Protein AF-A0A024V4C5-F1 (afdb_monomer)

pLDDT: mean 86.07, std 16.75, range [39.72, 98.62]

Sequence (384 aa):
MKEISESYFKLAKQYYPPKYSVNEGMLKFKQISEAYQILGDIDKRKMYNKFGYDGIKGVNFIHPTIYYMLASLEKFAFYTGSPQIVTLMKFLFEKKLTVNDLDTKSEHLSKIMGVYQKERETYISENLISRLQPYIDSIRNWDVQIKDQIYELMGSPFDIAIIDSIGWTLQYVSMSHMKNPKKAIKKLETRSKKNKETVAYENNKLMNILREYFGNNEQINSITYNMEYNTLSENNENGYRNILNLNHKKQKKLFEEIISYIVNISLSDIENTVKNSAESILTVEGLDEKKLSKRIESLRMLANVIRKYILRGKKGKKYKNKDAKSLSGNIANEINLINKELQNLKEHTQANIPEHIEENVQENMEENVEENVEENVEENVEEN

Mean predicted aligned error: 8.73 Å

Solvent-accessible surface area (backbone atoms only — not comparable to full-atom values): 20165 Å² total; per-residue (Å²): 109,69,68,61,52,53,51,42,54,56,52,46,56,73,28,52,74,51,77,54,64,62,65,60,21,42,49,51,36,39,53,52,39,53,50,41,68,31,67,70,30,73,66,50,31,51,33,30,76,75,47,43,69,76,49,46,34,87,44,49,41,55,39,44,68,61,44,52,49,48,51,34,62,34,66,50,30,73,68,46,28,65,36,68,66,50,56,54,49,51,34,37,55,48,67,76,40,54,51,62,56,65,72,65,46,42,71,65,58,50,50,51,54,52,52,52,50,50,55,40,26,51,54,29,30,56,44,48,50,64,68,34,43,41,52,66,72,66,43,82,73,52,58,53,65,56,48,53,56,51,57,70,57,46,87,44,61,47,37,62,30,52,50,43,41,51,20,52,36,39,34,36,57,24,40,42,74,42,100,74,18,68,70,28,44,53,49,53,52,54,49,52,52,50,35,53,54,45,37,57,53,36,48,54,55,43,52,53,50,38,54,55,39,38,54,47,70,68,31,39,25,65,49,23,41,34,73,76,49,88,54,65,64,83,71,88,73,71,101,66,59,42,60,77,81,43,56,57,72,55,35,21,51,52,40,29,51,50,47,46,29,57,49,55,39,35,51,39,49,34,36,51,38,43,38,54,16,59,49,48,75,71,65,49,86,92,65,51,72,70,61,44,53,44,52,38,50,30,38,35,50,53,14,44,48,38,47,57,71,68,43,62,78,63,55,24,74,62,50,36,58,49,39,30,52,51,50,14,48,50,49,31,50,54,53,51,51,52,54,50,55,54,49,52,52,50,52,50,54,63,56,50,49,58,55,54,48,52,49,52,52,47,52,54,52,52,51,56,50,51,54,58,50,52,53,59,52,55,61,64,61,78,75,112

Nearest PDB structures (foldseek):
  7d5p-assembly2_B  TM=1.714E-01  e=2.793E+00  Staphylococcus aureus subsp. aureus COL
  9b1o-assembly1_A  TM=1.392E-01  e=1.812E+00  Homo sapiens
  8c02-assembly1_A  TM=1.605E-01  e=7.239E+00  Homo sapiens
  7d5p-assembly1_A  TM=1.657E-01  e=8.607E+00  Staphylococcus aureus subsp. aureus COL

InterPro domains:
  IPR001623 DnaJ domain [PF00226] (2-49)
  IPR001623 DnaJ domain [PR00625] (8-23)
  IPR001623 DnaJ domain [PR00625] (24-44)
  IPR001623 DnaJ domain [PR00625] (44-63)
  IPR001623 DnaJ domain [PS50076] (1-52)
  IPR001623 DnaJ domain [cd06257] (2-41)
  IPR018253 DnaJ domain, conserved site [PS00636] (29-48)
  IPR026894 DNAJ-containing protein, X-domain [PF14308] (117-316)
  IPR036869 Chaperone J-domain superfamily [G3DSA:1.10.287.110] (1-60)
  IPR036869 Chaperone J-domain superfamily [SSF46565] (2-69)
  IPR052423 Erythrocyte Membrane Invagination Regulator [PTHR44094] (2-343)

Radius of gyration: 28.54 Å; Cα contacts (8 Å, |Δi|>4): 384; chains: 1; bounding box: 102×39×88 Å

Structure (mmCIF, N/CA/C/O backbone):
data_AF-A0A024V4C5-F1
#
_entry.id   AF-A0A024V4C5-F1
#
loop_
_atom_site.group_PDB
_atom_site.id
_atom_site.type_symbol
_atom_site.label_atom_id
_atom_site.label_alt_id
_atom_site.label_comp_id
_atom_site.label_asym_id
_atom_site.label_entity_id
_atom_site.label_seq_id
_atom_site.pdbx_PDB_ins_code
_atom_site.Cartn_x
_atom_site.Cartn_y
_atom_site.Cartn_z
_atom_site.occupancy
_atom_site.B_iso_or_equiv
_atom_site.auth_seq_id
_atom_site.auth_comp_id
_atom_site.auth_asym_id
_atom_site.auth_atom_id
_atom_site.pdbx_PDB_model_num
ATOM 1 N N . MET A 1 1 ? -14.531 -7.865 -8.267 1.00 83.25 1 MET A N 1
ATOM 2 C CA . MET A 1 1 ? -13.556 -7.219 -7.358 1.00 83.25 1 MET A CA 1
ATOM 3 C C . MET A 1 1 ? -13.220 -5.800 -7.797 1.00 83.25 1 MET A C 1
ATOM 5 O O . MET A 1 1 ? -13.399 -4.902 -6.988 1.00 83.25 1 MET A O 1
ATOM 9 N N . LYS A 1 2 ? -12.818 -5.573 -9.059 1.00 86.56 2 LYS A N 1
ATOM 10 C CA . LYS A 1 2 ? -12.498 -4.234 -9.591 1.00 86.56 2 LYS A CA 1
ATOM 11 C C . LYS A 1 2 ? -13.615 -3.192 -9.373 1.00 86.56 2 LYS A C 1
ATOM 13 O O . LYS A 1 2 ? -13.371 -2.200 -8.702 1.00 86.56 2 LYS A O 1
ATOM 18 N N . GLU A 1 3 ? -14.842 -3.478 -9.810 1.00 92.88 3 GLU A N 1
ATOM 19 C CA . GLU A 1 3 ? -15.996 -2.561 -9.675 1.00 92.88 3 GLU A CA 1
ATOM 20 C C . GLU A 1 3 ? -16.336 -2.192 -8.220 1.00 92.88 3 GLU A C 1
ATOM 22 O O . GLU A 1 3 ? -16.678 -1.048 -7.918 1.00 92.88 3 GLU A O 1
ATOM 27 N N . ILE A 1 4 ? -16.210 -3.157 -7.300 1.00 94.25 4 ILE A N 1
ATOM 28 C CA . ILE A 1 4 ? -16.444 -2.954 -5.861 1.00 94.25 4 ILE A CA 1
ATOM 29 C C . ILE A 1 4 ? -15.408 -1.971 -5.304 1.00 94.25 4 ILE A C 1
ATOM 31 O O . ILE A 1 4 ? -15.759 -1.028 -4.598 1.00 94.25 4 ILE A O 1
ATOM 35 N N . SER A 1 5 ? -14.134 -2.167 -5.658 1.00 93.31 5 SER A N 1
ATOM 36 C CA . SER A 1 5 ? -13.042 -1.288 -5.233 1.00 93.31 5 SER A CA 1
ATOM 37 C C . SER A 1 5 ? -13.196 0.125 -5.800 1.00 93.31 5 SER A C 1
ATOM 39 O O . SER A 1 5 ? -13.100 1.106 -5.064 1.00 93.31 5 SER A O 1
ATOM 41 N N . GLU A 1 6 ? -13.514 0.247 -7.089 1.00 92.56 6 GLU A N 1
ATOM 42 C CA . GLU A 1 6 ? -13.742 1.539 -7.747 1.00 92.56 6 GLU A CA 1
ATOM 43 C C . GLU A 1 6 ? -14.908 2.308 -7.117 1.00 92.56 6 GLU A C 1
ATOM 45 O O . GLU A 1 6 ? -14.769 3.494 -6.802 1.00 92.56 6 GLU A O 1
ATOM 50 N N . SER A 1 7 ? -16.027 1.624 -6.862 1.00 95.75 7 SER A N 1
ATOM 51 C CA . SER A 1 7 ? -17.196 2.209 -6.196 1.00 95.75 7 SER A CA 1
ATOM 52 C C . SER A 1 7 ? -16.861 2.678 -4.782 1.00 95.75 7 SER A C 1
ATOM 54 O O . SER A 1 7 ? -17.205 3.805 -4.417 1.00 95.75 7 SER A O 1
ATOM 56 N N . TYR A 1 8 ? -16.119 1.870 -4.016 1.00 96.50 8 TYR A N 1
ATOM 57 C CA . TYR A 1 8 ? -15.641 2.256 -2.691 1.00 96.50 8 TYR A CA 1
ATOM 58 C C . TYR A 1 8 ? -14.790 3.525 -2.743 1.00 96.50 8 TYR A C 1
ATOM 60 O O . TYR A 1 8 ? -15.100 4.486 -2.047 1.00 96.50 8 TYR A O 1
ATOM 68 N N . PHE A 1 9 ? -13.752 3.581 -3.583 1.00 95.06 9 PHE A N 1
ATOM 69 C CA . PHE A 1 9 ? -12.868 4.750 -3.633 1.00 95.06 9 PHE A CA 1
ATOM 70 C C . PHE A 1 9 ? -13.577 6.013 -4.126 1.00 95.06 9 PHE A C 1
ATOM 72 O O . PHE A 1 9 ? -13.271 7.109 -3.648 1.00 95.06 9 PHE A O 1
ATOM 79 N N . LYS A 1 10 ? -14.533 5.879 -5.052 1.00 93.75 10 LYS A N 1
ATOM 80 C CA . LYS A 1 10 ? -15.363 6.997 -5.515 1.00 93.75 10 LYS A CA 1
ATOM 81 C C . LYS A 1 10 ? -16.202 7.571 -4.372 1.00 93.75 10 LYS A C 1
ATOM 83 O O . LYS A 1 10 ? -16.181 8.782 -4.159 1.00 93.75 10 LYS A O 1
ATOM 88 N N . LEU A 1 11 ? -16.895 6.710 -3.627 1.00 94.38 11 LEU A N 1
ATOM 89 C CA . LEU A 1 11 ? -17.739 7.110 -2.501 1.00 94.38 11 LEU A CA 1
ATOM 90 C C . LEU A 1 11 ? -16.903 7.612 -1.315 1.00 94.38 11 LEU A C 1
ATOM 92 O O . LEU A 1 11 ? -17.170 8.686 -0.784 1.00 94.38 11 LEU A O 1
ATOM 96 N N . ALA A 1 12 ? -15.829 6.912 -0.950 1.00 93.19 12 ALA A N 1
ATOM 97 C CA . ALA A 1 12 ? -14.908 7.324 0.106 1.00 93.19 12 ALA A CA 1
ATOM 98 C C . ALA A 1 12 ? -14.356 8.733 -0.149 1.00 93.19 12 ALA A C 1
ATOM 100 O O . ALA A 1 12 ? -14.352 9.562 0.752 1.00 93.19 12 ALA A O 1
ATOM 101 N N . LYS A 1 13 ? -13.974 9.058 -1.391 1.00 89.94 13 LYS A N 1
ATOM 102 C CA . LYS A 1 13 ? -13.506 10.403 -1.763 1.00 89.94 13 LYS A CA 1
ATOM 103 C C . LYS A 1 13 ? -14.576 11.492 -1.604 1.00 89.94 13 LYS A C 1
ATOM 105 O O . LYS A 1 13 ? -14.223 12.648 -1.381 1.00 89.94 13 LYS A O 1
ATOM 110 N N . GLN A 1 14 ? -15.855 11.149 -1.740 1.00 89.06 14 GLN A N 1
ATOM 111 C CA . GLN A 1 14 ? -16.964 12.087 -1.556 1.00 89.06 14 GLN A CA 1
ATOM 112 C C . GLN A 1 14 ? -17.210 12.395 -0.075 1.00 89.06 14 GLN A C 1
ATOM 114 O O . GLN A 1 14 ? -17.501 13.540 0.268 1.00 89.06 14 GLN A O 1
ATOM 119 N N . TYR A 1 15 ? -17.070 11.392 0.793 1.00 88.19 15 TYR A N 1
ATOM 120 C CA . TYR A 1 15 ? -17.383 11.516 2.218 1.00 88.19 15 TYR A CA 1
ATOM 121 C C . TYR A 1 15 ? -16.154 11.719 3.118 1.00 88.19 15 TYR A C 1
ATOM 123 O O . TYR A 1 15 ? -16.325 12.013 4.296 1.00 88.19 15 TYR A O 1
ATOM 131 N N . TYR A 1 16 ? -14.928 11.624 2.585 1.00 86.50 16 TYR A N 1
ATOM 132 C CA . TYR A 1 16 ? -13.679 11.813 3.331 1.00 86.50 16 TYR A CA 1
ATOM 133 C C . TYR A 1 16 ? -12.910 13.104 2.947 1.00 86.50 16 TYR A C 1
ATOM 135 O O . TYR A 1 16 ? -12.637 13.336 1.765 1.00 86.50 16 TYR A O 1
ATOM 143 N N . PRO A 1 17 ? -12.438 13.912 3.923 1.00 80.50 17 PRO A N 1
ATOM 144 C CA . PRO A 1 17 ? -12.876 13.883 5.317 1.00 80.50 17 PRO A CA 1
ATOM 145 C C . PRO A 1 17 ? -14.365 14.254 5.402 1.00 80.50 17 PRO A C 1
ATOM 147 O O . PRO A 1 17 ? -14.853 14.944 4.501 1.00 80.50 17 PRO A O 1
ATOM 150 N N . PRO A 1 18 ? -15.085 13.838 6.452 1.00 68.25 18 PRO A N 1
ATOM 151 C CA . PRO A 1 18 ? -16.488 14.201 6.620 1.00 68.25 18 PRO A CA 1
ATOM 152 C C . PRO A 1 18 ? -16.623 15.730 6.694 1.00 68.25 18 PRO A C 1
ATOM 154 O O . PRO A 1 18 ? -16.108 16.369 7.607 1.00 68.25 18 PRO A O 1
ATOM 157 N N . LYS A 1 19 ? -17.246 16.324 5.665 1.00 63.72 19 LYS A N 1
ATOM 158 C CA . LYS A 1 19 ? -17.438 17.784 5.502 1.00 63.72 19 LYS A CA 1
ATOM 159 C C . LYS A 1 19 ? -18.894 18.241 5.624 1.00 63.72 19 LYS A C 1
ATOM 161 O O . LYS A 1 19 ? -19.134 19.438 5.743 1.00 63.72 19 LYS A O 1
ATOM 166 N N . TYR A 1 20 ? -19.841 17.310 5.522 1.00 61.25 20 TYR A N 1
ATOM 167 C CA . TYR A 1 20 ? -21.265 17.560 5.769 1.00 61.25 20 TYR A CA 1
ATOM 168 C C . TYR A 1 20 ? -21.504 17.692 7.279 1.00 61.25 20 TYR A C 1
ATOM 170 O O . TYR A 1 20 ? -20.525 17.718 8.029 1.00 61.25 20 TYR A O 1
ATOM 178 N N . SER A 1 21 ? -22.760 17.780 7.742 1.00 62.34 21 SER A N 1
ATOM 179 C CA . SER A 1 21 ? -23.033 17.638 9.180 1.00 62.34 21 SER A CA 1
ATOM 180 C C . SER A 1 21 ? -22.216 16.444 9.687 1.00 62.34 21 SER A C 1
ATOM 182 O O . SER A 1 21 ? -22.238 15.368 9.079 1.00 62.34 21 SER A O 1
ATOM 184 N N . VAL A 1 22 ? -21.357 16.697 10.682 1.00 65.06 22 VAL A N 1
ATOM 185 C CA . VAL A 1 22 ? -20.245 15.795 11.030 1.00 65.06 22 VAL A CA 1
ATOM 186 C C . VAL A 1 22 ? -20.763 14.368 11.233 1.00 65.06 22 VAL A C 1
ATOM 188 O O . VAL A 1 22 ? -20.145 13.422 10.754 1.00 65.06 22 VAL A O 1
ATOM 191 N N . ASN A 1 23 ? -21.971 14.246 11.787 1.00 70.44 23 ASN A N 1
ATOM 192 C CA . ASN A 1 23 ? -22.668 12.992 12.041 1.00 70.44 23 ASN A CA 1
ATOM 193 C C . ASN A 1 23 ? -23.109 12.267 10.753 1.00 70.44 23 ASN A C 1
ATOM 195 O O . ASN A 1 23 ? -22.841 11.079 10.606 1.00 70.44 23 ASN A O 1
ATOM 199 N N . GLU A 1 24 ? -23.731 12.947 9.780 1.00 77.25 24 GLU A N 1
ATOM 200 C CA . GLU A 1 24 ? -24.227 12.291 8.557 1.00 77.25 24 GLU A CA 1
ATOM 201 C C . GLU A 1 24 ? -23.077 11.869 7.632 1.00 77.25 24 GLU A C 1
ATOM 203 O O . GLU A 1 24 ? -23.062 10.758 7.097 1.00 77.25 24 GLU A O 1
ATOM 208 N N . GLY A 1 25 ? -22.083 12.747 7.456 1.00 80.75 25 GLY A N 1
ATOM 209 C CA . GLY A 1 25 ? -20.911 12.449 6.633 1.00 80.75 25 GLY A CA 1
ATOM 210 C C . GLY A 1 25 ? -20.091 11.289 7.199 1.00 80.75 25 GLY A C 1
ATOM 211 O O . GLY A 1 25 ? -19.685 10.400 6.448 1.00 80.75 25 GLY A O 1
ATOM 212 N N . MET A 1 26 ? -19.884 11.278 8.519 1.00 82.38 26 MET A N 1
ATOM 213 C CA . MET A 1 26 ? -19.168 10.211 9.219 1.00 82.38 26 MET A CA 1
ATOM 214 C C . MET A 1 26 ? -19.940 8.889 9.173 1.00 82.38 26 MET A C 1
ATOM 216 O O . MET A 1 26 ? -19.339 7.861 8.865 1.00 82.38 26 MET A O 1
ATOM 220 N N . LEU A 1 27 ? -21.261 8.912 9.384 1.00 84.25 27 LEU A N 1
ATOM 221 C CA . LEU A 1 27 ? -22.104 7.718 9.296 1.00 84.25 27 LEU A CA 1
ATOM 222 C C . LEU A 1 27 ? -22.070 7.104 7.893 1.00 84.25 27 LEU A C 1
ATOM 224 O O . LEU A 1 27 ? -21.833 5.905 7.750 1.00 84.25 27 LEU A O 1
ATOM 228 N N . LYS A 1 28 ? -22.225 7.922 6.844 1.00 88.25 28 LYS A N 1
ATOM 229 C CA . LYS A 1 28 ? -22.130 7.444 5.457 1.00 88.25 28 LYS A CA 1
ATOM 230 C C . LYS A 1 28 ? -20.749 6.863 5.164 1.00 88.25 28 LYS A C 1
ATOM 232 O O . LYS A 1 28 ? -20.650 5.785 4.582 1.00 88.25 28 LYS A O 1
ATOM 237 N N . PHE A 1 29 ? -19.677 7.532 5.593 1.00 91.19 29 PHE A N 1
ATOM 238 C CA . PHE A 1 29 ? -18.318 7.022 5.410 1.00 91.19 29 PHE A CA 1
ATOM 239 C C . PHE A 1 29 ? -18.087 5.691 6.143 1.00 91.19 29 PHE A C 1
ATOM 241 O O . PHE A 1 29 ? -17.481 4.782 5.571 1.00 91.19 29 PHE A O 1
ATOM 248 N N . LYS A 1 30 ? -18.620 5.547 7.363 1.00 89.50 30 LYS A N 1
ATOM 249 C CA . LYS A 1 30 ? -18.613 4.295 8.130 1.00 89.50 30 LYS A CA 1
ATOM 250 C C . LYS A 1 30 ? -19.312 3.175 7.362 1.00 89.50 30 LYS A C 1
ATOM 252 O O . LYS A 1 30 ? -18.665 2.174 7.077 1.00 89.50 30 LYS A O 1
ATOM 257 N N . GLN A 1 31 ? -20.551 3.388 6.919 1.00 91.00 31 GLN A N 1
ATOM 258 C CA . GLN A 1 31 ? -21.331 2.400 6.159 1.00 91.00 31 GLN A CA 1
ATOM 259 C C . GLN A 1 31 ? -20.640 1.977 4.854 1.00 91.00 31 GLN A C 1
ATOM 261 O O . GLN A 1 31 ? -20.566 0.793 4.531 1.00 91.00 31 GLN A O 1
ATOM 266 N N . ILE A 1 32 ? -20.082 2.938 4.107 1.00 95.38 32 ILE A N 1
ATOM 267 C CA . ILE A 1 32 ? -19.313 2.664 2.882 1.00 95.38 32 ILE A CA 1
ATOM 268 C C . ILE A 1 32 ? -18.074 1.813 3.198 1.00 95.38 32 ILE A C 1
ATOM 270 O O . ILE A 1 32 ? -17.738 0.897 2.443 1.00 95.38 32 ILE A O 1
ATOM 274 N N . SER A 1 33 ? -17.388 2.112 4.304 1.00 95.19 33 SER A N 1
ATOM 275 C CA . SER A 1 33 ? -16.207 1.369 4.743 1.00 95.19 33 SER A CA 1
ATOM 276 C C . SER A 1 33 ? -16.549 -0.047 5.194 1.00 95.19 33 SER A C 1
ATOM 278 O O . SER A 1 33 ? -15.903 -0.986 4.740 1.00 95.19 33 SER A O 1
ATOM 280 N N . GLU A 1 34 ?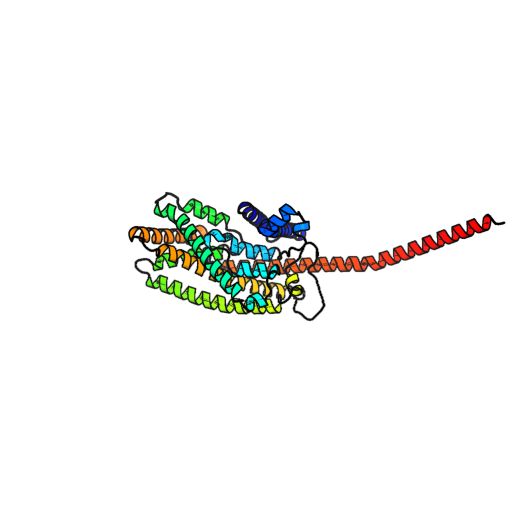 -17.586 -0.226 6.013 1.00 93.69 34 GLU A N 1
ATOM 281 C CA . GLU A 1 34 ? -18.084 -1.538 6.445 1.00 93.69 34 GLU A CA 1
ATOM 282 C C . GLU A 1 34 ? -18.469 -2.401 5.238 1.00 93.69 34 GLU A C 1
ATOM 284 O O . GLU A 1 34 ? -17.990 -3.528 5.097 1.00 93.69 34 GLU A O 1
ATOM 289 N N . ALA A 1 35 ? -19.242 -1.842 4.300 1.00 96.12 35 ALA A N 1
ATOM 290 C CA . ALA A 1 35 ? -19.617 -2.536 3.073 1.00 96.12 35 ALA A CA 1
ATOM 291 C C . ALA A 1 35 ? -18.382 -2.995 2.287 1.00 96.12 35 ALA A C 1
ATOM 293 O O . ALA A 1 35 ? -18.326 -4.138 1.839 1.00 96.12 35 ALA A O 1
ATOM 294 N N . TYR A 1 36 ? -17.355 -2.151 2.152 1.00 97.56 36 TYR A N 1
ATOM 295 C CA . TYR A 1 36 ? -16.131 -2.541 1.454 1.00 97.56 36 TYR A CA 1
ATOM 296 C C . TYR A 1 36 ? -15.271 -3.541 2.241 1.00 97.56 36 TYR A C 1
ATOM 298 O O . TYR A 1 36 ? -14.629 -4.392 1.632 1.00 97.56 36 TYR A O 1
ATOM 306 N N . GLN A 1 37 ? -15.278 -3.501 3.574 1.00 96.75 37 GLN A N 1
ATOM 307 C CA . GLN A 1 37 ? -14.593 -4.489 4.416 1.00 96.75 37 GLN A CA 1
ATOM 308 C C . GLN A 1 37 ? -15.197 -5.892 4.302 1.00 96.75 37 GLN A C 1
ATOM 310 O O . GLN A 1 37 ? -14.473 -6.866 4.501 1.00 96.75 37 GLN A O 1
ATOM 315 N N . ILE A 1 38 ? -16.483 -6.000 3.951 1.00 96.75 38 ILE A N 1
ATOM 316 C CA . ILE A 1 38 ? -17.151 -7.274 3.652 1.00 96.75 38 ILE A CA 1
ATOM 317 C C . ILE A 1 38 ? -17.027 -7.633 2.171 1.00 96.75 38 ILE A C 1
ATOM 319 O O . ILE A 1 38 ? -16.509 -8.690 1.829 1.00 96.75 38 ILE A O 1
ATOM 323 N N . LEU A 1 39 ? -17.489 -6.759 1.274 1.00 96.75 39 LEU A N 1
ATOM 324 C CA . LEU A 1 39 ? -17.583 -7.036 -0.164 1.00 96.75 39 LEU A CA 1
ATOM 325 C C . LEU A 1 39 ? -16.215 -7.055 -0.863 1.00 96.75 39 LEU A C 1
ATOM 327 O O . LEU A 1 39 ? -16.074 -7.649 -1.934 1.00 96.75 39 LEU A O 1
ATOM 331 N N . GLY A 1 40 ? -15.226 -6.375 -0.283 1.00 94.25 40 GLY A N 1
ATOM 332 C CA . GLY A 1 40 ? -13.846 -6.317 -0.758 1.00 94.25 40 GLY A CA 1
ATOM 333 C C . GLY A 1 40 ? -12.994 -7.524 -0.354 1.00 94.25 40 GLY A C 1
ATOM 334 O O . GLY A 1 40 ? -11.903 -7.692 -0.893 1.00 94.25 40 GLY A O 1
ATOM 335 N N . ASP A 1 41 ? -13.483 -8.374 0.550 1.00 94.88 41 ASP A N 1
ATOM 336 C CA . ASP A 1 41 ? -12.828 -9.611 0.973 1.00 94.88 41 ASP A CA 1
ATOM 337 C C . ASP A 1 41 ? -13.604 -10.807 0.402 1.00 94.88 41 ASP A C 1
ATOM 339 O O . ASP A 1 41 ? -14.827 -10.894 0.518 1.00 94.88 41 ASP A O 1
ATOM 343 N N . ILE A 1 42 ? -12.904 -11.715 -0.282 1.00 94.19 42 ILE A N 1
ATOM 344 C CA . ILE A 1 42 ? -13.547 -12.814 -1.016 1.00 94.19 42 ILE A CA 1
ATOM 345 C C . ILE A 1 42 ? -14.299 -13.747 -0.061 1.00 94.19 42 ILE A C 1
ATOM 347 O O . ILE A 1 42 ? -15.419 -14.160 -0.381 1.00 94.19 42 ILE A O 1
ATOM 351 N N . ASP A 1 43 ? -13.717 -14.040 1.100 1.00 94.00 43 ASP A N 1
ATOM 352 C CA . ASP A 1 43 ? -14.273 -14.979 2.066 1.00 94.00 43 ASP A CA 1
ATOM 353 C C . ASP A 1 43 ? -15.432 -14.343 2.831 1.00 94.00 43 ASP A C 1
ATOM 355 O O . ASP A 1 43 ? -16.514 -14.932 2.908 1.00 94.00 43 ASP A O 1
ATOM 359 N N . LYS A 1 44 ? -15.271 -13.101 3.305 1.00 95.56 44 LYS A N 1
ATOM 360 C CA . LYS A 1 44 ? -16.357 -12.376 3.988 1.00 95.56 44 LYS A CA 1
ATOM 361 C C . LYS A 1 44 ? -17.542 -12.137 3.055 1.00 95.56 44 LYS A C 1
ATOM 363 O O . LYS A 1 44 ? -18.684 -12.359 3.452 1.00 95.56 44 LYS A O 1
ATOM 368 N N . ARG A 1 45 ? -17.297 -11.769 1.792 1.00 96.69 45 ARG A N 1
ATOM 369 C CA . ARG A 1 45 ? -18.356 -11.629 0.781 1.00 96.69 45 ARG A CA 1
ATOM 370 C C . ARG A 1 45 ? -19.077 -12.948 0.537 1.00 96.69 45 ARG A C 1
ATOM 372 O O . ARG A 1 45 ? -20.293 -12.953 0.383 1.00 96.69 45 ARG A O 1
ATOM 379 N N . LYS A 1 46 ? -18.350 -14.067 0.484 1.00 96.62 46 LYS A N 1
ATOM 380 C CA . LYS A 1 46 ? -18.960 -15.393 0.318 1.00 96.62 46 LYS A CA 1
ATOM 381 C C . LYS A 1 46 ? -19.864 -15.736 1.503 1.00 96.62 46 LYS A C 1
ATOM 383 O O . LYS A 1 46 ? -20.964 -16.236 1.277 1.00 96.62 46 LYS A O 1
ATOM 388 N N . MET A 1 47 ? -19.431 -15.440 2.729 1.00 96.25 47 MET A N 1
ATOM 389 C CA . MET A 1 47 ? -20.252 -15.636 3.928 1.00 96.25 47 MET A CA 1
ATOM 390 C C . MET A 1 47 ? -21.496 -14.747 3.913 1.00 96.25 47 MET A C 1
ATOM 392 O O . MET A 1 47 ? -22.599 -15.257 4.096 1.00 96.25 47 MET A O 1
ATOM 396 N N . TYR A 1 48 ? -21.346 -13.460 3.591 1.00 96.31 48 TYR A N 1
ATOM 397 C CA . TYR A 1 48 ? -22.471 -12.533 3.458 1.00 96.31 48 TYR A CA 1
ATOM 398 C C . TYR A 1 48 ? -23.469 -12.970 2.378 1.00 96.31 48 TYR A C 1
ATOM 400 O O . TYR A 1 48 ? -24.667 -13.019 2.620 1.00 96.31 48 TYR A O 1
ATOM 408 N N . ASN A 1 49 ? -22.995 -13.367 1.195 1.00 96.94 49 ASN A N 1
ATOM 409 C CA . ASN A 1 49 ? -23.875 -13.818 0.116 1.00 96.94 49 ASN A CA 1
ATOM 410 C C . ASN A 1 49 ? -24.659 -15.088 0.480 1.00 96.94 49 ASN A C 1
ATOM 412 O O . ASN A 1 49 ? -25.745 -15.301 -0.050 1.00 96.94 49 ASN A O 1
ATOM 416 N N . LYS A 1 50 ? -24.096 -15.952 1.335 1.00 97.38 50 LYS A N 1
ATOM 417 C CA . LYS A 1 50 ? -24.724 -17.218 1.726 1.00 97.38 50 LYS A CA 1
ATOM 418 C C . LYS A 1 50 ? -25.681 -17.066 2.909 1.00 97.38 50 LYS A C 1
ATOM 420 O O . LYS A 1 50 ? -26.701 -17.744 2.937 1.00 97.38 50 LYS A O 1
ATOM 425 N N . PHE A 1 51 ? -25.339 -16.223 3.879 1.00 96.25 51 PHE A N 1
ATOM 426 C CA . PHE A 1 51 ? -26.017 -16.160 5.178 1.00 96.25 51 PHE A CA 1
ATOM 427 C C . PHE A 1 51 ? -26.510 -14.753 5.547 1.00 96.25 51 PHE A C 1
ATOM 429 O O . PHE A 1 51 ? -26.968 -14.531 6.664 1.00 96.25 51 PHE A O 1
ATOM 436 N N . GLY A 1 52 ? -26.397 -13.779 4.644 1.00 93.69 52 GLY A N 1
ATOM 437 C CA . GLY A 1 52 ? -26.751 -12.389 4.908 1.00 93.69 52 GLY A CA 1
ATOM 438 C C . GLY A 1 52 ? -25.965 -11.802 6.082 1.00 93.69 52 GLY A C 1
ATOM 439 O O . GLY A 1 52 ? -24.774 -12.070 6.261 1.00 93.69 52 GLY A O 1
ATOM 440 N N . TYR A 1 53 ? -26.654 -11.002 6.897 1.00 89.25 53 TYR A N 1
ATOM 441 C CA . TYR A 1 53 ? -26.085 -10.372 8.089 1.00 89.25 53 TYR A CA 1
ATOM 442 C C . TYR A 1 53 ? -25.583 -11.385 9.121 1.00 89.25 53 TYR A C 1
ATOM 444 O O . TYR A 1 53 ? -24.532 -11.159 9.717 1.00 89.25 53 TYR A O 1
ATOM 452 N N . ASP A 1 54 ? -26.266 -12.521 9.285 1.00 90.06 54 ASP A N 1
ATOM 453 C CA . ASP A 1 54 ? -25.866 -13.560 10.241 1.00 90.06 54 ASP A CA 1
ATOM 454 C C . ASP A 1 54 ? -24.475 -14.125 9.926 1.00 90.06 54 ASP A C 1
ATOM 456 O O . ASP A 1 54 ? -23.706 -14.428 10.835 1.00 90.06 54 ASP A O 1
ATOM 460 N N . GLY A 1 55 ? -24.099 -14.176 8.643 1.00 90.75 55 GLY A N 1
ATOM 461 C CA . GLY A 1 55 ? -22.776 -14.627 8.203 1.00 90.75 55 GLY A CA 1
ATOM 462 C C . GLY A 1 55 ? -21.619 -13.688 8.543 1.00 90.75 55 GLY A C 1
ATOM 463 O O . GLY A 1 55 ? -20.465 -14.074 8.358 1.00 90.75 55 GLY A O 1
ATOM 464 N N . ILE A 1 56 ? -21.899 -12.459 8.990 1.00 90.75 56 ILE A N 1
ATOM 465 C CA . ILE A 1 56 ? -20.881 -11.426 9.238 1.00 90.75 56 ILE A CA 1
ATOM 466 C C . ILE A 1 56 ? -20.984 -10.760 10.615 1.00 90.75 56 ILE A C 1
ATOM 468 O O . ILE A 1 56 ? -20.235 -9.824 10.888 1.00 90.75 56 ILE A O 1
ATOM 472 N N . LYS A 1 57 ? -21.863 -11.242 11.500 1.00 86.62 57 LYS A N 1
ATOM 473 C CA . LYS A 1 57 ? -22.058 -10.690 12.852 1.00 86.62 57 LYS A CA 1
ATOM 474 C C . LYS A 1 57 ? -20.763 -10.605 13.675 1.00 86.62 57 LYS A C 1
ATOM 476 O O . LYS A 1 57 ? -20.464 -9.561 14.253 1.00 86.62 57 LYS A O 1
ATOM 481 N N . GLY A 1 58 ? -19.950 -11.661 13.628 1.00 85.88 58 GLY A N 1
ATOM 482 C CA . GLY A 1 58 ? -18.665 -11.748 14.330 1.00 85.88 58 GLY A CA 1
ATOM 483 C C . GLY A 1 58 ? -17.474 -11.093 13.615 1.00 85.88 58 GLY A C 1
ATOM 484 O O . GLY A 1 58 ? -16.340 -11.242 14.068 1.00 85.88 58 GLY A O 1
ATOM 485 N N . VAL A 1 59 ? -17.675 -10.404 12.485 1.00 89.38 59 VAL A N 1
ATOM 486 C CA . VAL A 1 59 ? -16.567 -9.753 11.769 1.00 89.38 59 VAL A CA 1
ATOM 487 C C . VAL A 1 59 ? -16.103 -8.516 12.536 1.00 89.38 59 VAL A C 1
ATOM 489 O O . VAL A 1 59 ? -16.885 -7.605 12.792 1.00 89.38 59 VAL A O 1
ATOM 492 N N . ASN A 1 60 ? -14.804 -8.455 12.839 1.00 91.06 60 ASN A N 1
ATOM 493 C CA . ASN A 1 60 ? -14.166 -7.242 13.344 1.00 91.06 60 ASN A CA 1
ATOM 494 C C . ASN A 1 60 ? -13.940 -6.260 12.184 1.00 91.06 60 ASN A C 1
ATOM 496 O O . ASN A 1 60 ? -13.158 -6.531 11.268 1.00 91.06 60 ASN A O 1
ATOM 500 N N . PHE A 1 61 ? -14.611 -5.118 12.238 1.00 92.12 61 PHE A N 1
ATOM 501 C CA . PHE A 1 61 ? -14.385 -3.976 11.368 1.00 92.12 61 PHE A CA 1
ATOM 502 C C . PHE A 1 61 ? -13.249 -3.121 11.908 1.00 92.12 61 PHE A C 1
ATOM 504 O O . PHE A 1 61 ? -13.214 -2.771 13.085 1.00 92.12 61 PHE A O 1
ATOM 511 N N . ILE A 1 62 ? -12.337 -2.739 11.024 1.00 94.69 62 ILE A N 1
ATOM 512 C CA . ILE A 1 62 ? -11.297 -1.750 11.285 1.00 94.69 62 ILE A CA 1
ATOM 513 C C . ILE A 1 62 ? -11.919 -0.356 11.156 1.00 94.69 62 ILE A C 1
ATOM 515 O O . ILE A 1 62 ? -12.719 -0.100 10.251 1.00 94.69 62 ILE A O 1
ATOM 519 N N . HIS A 1 63 ? -11.512 0.568 12.024 1.00 92.88 63 HIS A N 1
ATOM 520 C CA . HIS A 1 63 ? -11.923 1.969 11.998 1.00 92.88 63 HIS A CA 1
ATOM 521 C C . HIS A 1 63 ? -11.878 2.563 10.570 1.00 92.88 63 HIS A C 1
ATOM 523 O O . HIS A 1 63 ? -10.837 2.449 9.906 1.00 92.88 63 HIS A O 1
ATOM 529 N N . PRO A 1 64 ? -12.943 3.240 10.086 1.00 93.50 64 PRO A N 1
ATOM 530 C CA . PRO A 1 64 ? -13.098 3.601 8.674 1.00 93.50 64 PRO A CA 1
ATOM 531 C C . PRO A 1 64 ? -11.909 4.350 8.071 1.00 93.50 64 PRO A C 1
ATOM 533 O O . PRO A 1 64 ? -11.426 3.989 6.997 1.00 93.50 64 PRO A O 1
ATOM 536 N N . THR A 1 65 ? -11.377 5.348 8.782 1.00 95.12 65 THR A N 1
ATOM 537 C CA . THR A 1 65 ? -10.227 6.132 8.309 1.00 95.12 65 THR A CA 1
ATOM 538 C C . THR A 1 65 ? -8.924 5.322 8.278 1.00 95.12 65 THR A C 1
ATOM 540 O O . THR A 1 65 ? -8.107 5.508 7.373 1.00 95.12 65 THR A O 1
ATOM 543 N N . ILE A 1 66 ? -8.735 4.381 9.212 1.00 96.62 66 ILE A N 1
ATOM 544 C CA . ILE A 1 66 ? -7.565 3.485 9.225 1.00 96.62 66 ILE A CA 1
ATOM 545 C C . ILE A 1 66 ? -7.679 2.489 8.072 1.00 96.62 66 ILE A C 1
ATOM 547 O O . ILE A 1 66 ? -6.719 2.288 7.329 1.00 96.62 66 ILE A O 1
ATOM 551 N N . TYR A 1 67 ? -8.862 1.912 7.861 1.00 97.25 67 TYR A N 1
ATOM 552 C CA . TYR A 1 67 ? -9.084 1.003 6.744 1.00 97.25 67 TYR A CA 1
ATOM 553 C C . TYR A 1 67 ? -8.916 1.704 5.391 1.00 97.25 67 TYR A C 1
ATOM 555 O O . TYR A 1 67 ? -8.249 1.180 4.501 1.00 97.25 67 TYR A O 1
ATOM 563 N N . TYR A 1 68 ? -9.438 2.925 5.242 1.00 97.25 68 TYR A N 1
ATOM 564 C CA . TYR A 1 68 ? -9.255 3.735 4.037 1.00 97.25 68 TYR A CA 1
ATOM 565 C C . TYR A 1 68 ? -7.784 4.027 3.750 1.00 97.25 68 TYR A C 1
ATOM 567 O O . TYR A 1 68 ? -7.348 3.911 2.603 1.00 97.25 68 TYR A O 1
ATOM 575 N N . MET A 1 69 ? -6.998 4.332 4.783 1.00 97.38 69 MET A N 1
ATOM 576 C CA . MET A 1 69 ? -5.551 4.473 4.668 1.00 97.38 69 MET A CA 1
ATOM 577 C C . MET A 1 69 ? -4.891 3.196 4.124 1.00 97.38 69 MET A C 1
ATOM 579 O O . MET A 1 69 ? -4.151 3.262 3.142 1.00 97.38 69 MET A O 1
ATOM 583 N N . LEU A 1 70 ? -5.161 2.045 4.750 1.00 98.00 70 LEU A N 1
ATOM 584 C CA . LEU A 1 70 ? -4.585 0.753 4.365 1.00 98.00 70 LEU A CA 1
ATOM 585 C C . LEU A 1 70 ? -4.988 0.370 2.934 1.00 98.00 70 LEU A C 1
ATOM 587 O O . LEU A 1 70 ? -4.130 0.050 2.117 1.00 98.00 70 LEU A O 1
ATOM 591 N N . ALA A 1 71 ? -6.271 0.502 2.590 1.00 97.00 71 ALA A N 1
ATOM 592 C CA . ALA A 1 71 ? -6.773 0.252 1.242 1.00 97.00 71 ALA A CA 1
ATOM 593 C C . ALA A 1 71 ? -6.125 1.181 0.198 1.00 97.00 71 ALA A C 1
ATOM 595 O O . ALA A 1 71 ? -5.836 0.759 -0.919 1.00 97.00 71 ALA A O 1
ATOM 596 N N . SER A 1 72 ? -5.849 2.441 0.550 1.00 96.62 72 SER A N 1
ATOM 597 C CA . SER A 1 72 ? -5.200 3.395 -0.362 1.00 96.62 72 SER A CA 1
ATOM 598 C C . SER A 1 72 ? -3.772 2.986 -0.731 1.00 96.62 72 SER A C 1
ATOM 600 O O . SER A 1 72 ? -3.347 3.218 -1.861 1.00 96.62 72 SER A O 1
ATOM 602 N N . LEU A 1 73 ? -3.050 2.333 0.187 1.00 96.94 73 LEU A N 1
ATOM 603 C CA . LEU A 1 73 ? -1.720 1.771 -0.075 1.00 96.94 73 LEU A CA 1
ATOM 604 C C . LEU A 1 73 ? -1.767 0.566 -1.033 1.00 96.94 73 LEU A C 1
ATOM 606 O O . LEU A 1 73 ? -0.803 0.328 -1.756 1.00 96.94 73 LEU A O 1
ATOM 610 N N . GLU A 1 74 ? -2.884 -0.163 -1.079 1.00 94.62 74 GLU A N 1
ATOM 611 C CA . GLU A 1 74 ? -3.108 -1.295 -1.992 1.00 94.62 74 GLU A CA 1
ATOM 612 C C . GLU A 1 74 ? -3.731 -0.883 -3.328 1.00 94.62 74 GLU A C 1
ATOM 614 O O . GLU A 1 74 ? -3.692 -1.649 -4.288 1.00 94.62 74 GLU A O 1
ATOM 619 N N . LYS A 1 75 ? -4.293 0.327 -3.433 1.00 94.62 75 LYS A N 1
ATOM 620 C CA . LYS A 1 75 ? -4.967 0.802 -4.653 1.00 94.62 75 LYS A CA 1
ATOM 621 C C . LYS A 1 75 ? -4.065 0.712 -5.893 1.00 94.62 75 LYS A C 1
ATOM 623 O O . LYS A 1 75 ? -4.544 0.510 -7.002 1.00 94.62 75 LYS A O 1
ATOM 628 N N . PHE A 1 76 ? -2.749 0.804 -5.702 1.00 94.25 76 PHE A N 1
ATOM 629 C CA . PHE A 1 76 ? -1.736 0.703 -6.755 1.00 94.25 76 PHE A CA 1
ATOM 630 C C . PHE A 1 76 ? -1.236 -0.729 -7.007 1.00 94.25 76 PHE A C 1
ATOM 632 O O . PHE A 1 76 ? -0.229 -0.896 -7.694 1.00 94.25 76 PHE A O 1
ATOM 639 N N . ALA A 1 77 ? -1.929 -1.767 -6.522 1.00 93.06 77 ALA A N 1
ATOM 640 C CA . ALA A 1 77 ? -1.479 -3.160 -6.586 1.00 93.06 77 ALA A CA 1
ATOM 641 C C . ALA A 1 77 ? -1.134 -3.656 -8.000 1.00 93.06 77 ALA A C 1
ATOM 643 O O . ALA A 1 77 ? -0.253 -4.498 -8.145 1.00 93.06 77 ALA A O 1
ATOM 644 N N . PHE A 1 78 ? -1.742 -3.100 -9.053 1.00 93.19 78 PHE A N 1
ATOM 645 C CA . PHE A 1 78 ? -1.337 -3.392 -10.435 1.00 93.19 78 PHE A CA 1
ATOM 646 C C . PHE A 1 78 ? 0.143 -3.049 -10.712 1.00 93.19 78 PHE A C 1
ATOM 648 O O . PHE A 1 78 ? 0.815 -3.754 -11.460 1.00 93.19 78 PHE A O 1
ATOM 655 N N . TYR A 1 79 ? 0.661 -1.984 -10.093 1.00 94.06 79 TYR A N 1
ATOM 656 C CA . TYR A 1 79 ? 2.037 -1.503 -10.254 1.00 94.06 79 TYR A CA 1
ATOM 657 C C . TYR A 1 79 ? 2.976 -1.943 -9.130 1.00 94.06 79 TYR A C 1
ATOM 659 O O . TYR A 1 79 ? 4.189 -1.931 -9.318 1.00 94.06 79 TYR A O 1
ATOM 667 N N . THR A 1 80 ? 2.441 -2.262 -7.950 1.00 94.00 80 THR A N 1
ATOM 668 C CA . THR A 1 80 ? 3.256 -2.443 -6.739 1.00 94.00 80 THR A CA 1
ATOM 669 C C . THR A 1 80 ? 2.976 -3.721 -5.965 1.00 94.00 80 THR A C 1
ATOM 671 O O . THR A 1 80 ? 3.740 -4.041 -5.052 1.00 94.00 80 THR A O 1
ATOM 674 N N . GLY A 1 81 ? 1.886 -4.426 -6.282 1.00 92.31 81 GLY A N 1
ATOM 675 C CA . GLY A 1 81 ? 1.241 -5.385 -5.384 1.00 92.31 81 GLY A CA 1
ATOM 676 C C . GLY A 1 81 ? 0.751 -4.741 -4.083 1.00 92.31 81 GLY A C 1
ATOM 677 O O . GLY A 1 81 ? 0.966 -3.545 -3.854 1.00 92.31 81 GLY A O 1
ATOM 678 N N . SER A 1 82 ? 0.112 -5.531 -3.220 1.00 93.75 82 SER A N 1
ATOM 679 C CA . SER A 1 82 ? -0.245 -5.078 -1.871 1.00 93.75 82 SER A CA 1
ATOM 680 C C . SER A 1 82 ? 0.991 -5.136 -0.967 1.00 93.75 82 SER A C 1
ATOM 682 O O . SER A 1 82 ? 1.593 -6.213 -0.860 1.00 93.75 82 SER A O 1
ATOM 684 N N . PRO A 1 83 ? 1.393 -4.024 -0.320 1.00 96.19 83 PRO A N 1
ATOM 685 C CA . PRO A 1 83 ? 2.541 -4.034 0.577 1.00 96.19 83 PRO A CA 1
ATOM 686 C C . PRO A 1 83 ? 2.341 -5.011 1.737 1.00 96.19 83 PRO A C 1
ATOM 688 O O . PRO A 1 83 ? 1.253 -5.114 2.308 1.00 96.19 83 PRO A O 1
ATOM 691 N N . GLN A 1 84 ? 3.408 -5.699 2.127 1.00 94.56 84 GLN A N 1
ATOM 692 C CA . GLN A 1 84 ? 3.346 -6.763 3.132 1.00 94.56 84 GLN A CA 1
ATOM 693 C C . GLN A 1 84 ? 2.819 -6.270 4.482 1.00 94.56 84 GLN A C 1
ATOM 695 O O . GLN A 1 84 ? 1.940 -6.885 5.084 1.00 94.56 84 GLN A O 1
ATOM 700 N N . ILE A 1 85 ? 3.312 -5.111 4.929 1.00 95.69 85 ILE A N 1
ATOM 701 C CA . ILE A 1 85 ? 2.901 -4.511 6.201 1.00 95.69 85 ILE A CA 1
ATOM 702 C C . ILE A 1 85 ? 1.404 -4.191 6.228 1.00 95.69 85 ILE A C 1
ATOM 704 O O . ILE A 1 85 ? 0.783 -4.299 7.276 1.00 95.69 85 ILE A O 1
ATOM 708 N N . VAL A 1 86 ? 0.797 -3.855 5.085 1.00 96.88 86 VAL A N 1
ATOM 709 C CA . VAL A 1 86 ? -0.642 -3.568 5.018 1.00 96.88 86 VAL A CA 1
ATOM 710 C C . VAL A 1 86 ? -1.455 -4.825 5.319 1.00 96.88 86 VAL A C 1
ATOM 712 O O . VAL A 1 86 ? -2.400 -4.764 6.103 1.00 96.88 86 VAL A O 1
ATOM 715 N N . THR A 1 87 ? -1.044 -5.967 4.764 1.00 94.62 87 THR A N 1
ATOM 716 C CA . THR A 1 87 ? -1.688 -7.266 5.020 1.00 94.62 87 THR A CA 1
ATOM 717 C C . THR A 1 87 ? -1.568 -7.651 6.495 1.00 94.62 87 THR A C 1
ATOM 719 O O . THR A 1 87 ? -2.565 -7.984 7.131 1.00 94.62 87 THR A O 1
ATOM 722 N N . LEU A 1 88 ? -0.367 -7.514 7.071 1.00 95.12 88 LEU A N 1
ATOM 723 C CA . LEU A 1 88 ? -0.120 -7.809 8.485 1.00 95.12 88 LEU A CA 1
ATOM 724 C C . LEU A 1 88 ? -0.946 -6.914 9.420 1.00 95.12 88 LEU A C 1
ATOM 726 O O . LEU A 1 88 ? -1.531 -7.411 10.377 1.00 95.12 88 LEU A O 1
ATOM 730 N N . MET A 1 89 ? -1.037 -5.610 9.135 1.00 97.12 89 MET A N 1
ATOM 731 C CA . MET A 1 89 ? -1.837 -4.680 9.942 1.00 97.12 89 MET A CA 1
ATOM 732 C C . MET A 1 89 ? -3.333 -4.970 9.846 1.00 97.12 89 MET A C 1
ATOM 734 O O . MET A 1 89 ? -4.021 -4.905 10.860 1.00 97.12 89 MET A O 1
ATOM 738 N N . LYS A 1 90 ? -3.845 -5.341 8.665 1.00 96.31 90 LYS A N 1
ATOM 739 C CA . LYS A 1 90 ? -5.243 -5.772 8.537 1.00 96.31 90 LYS A CA 1
ATOM 740 C C . LYS A 1 90 ? -5.519 -7.017 9.368 1.00 96.31 90 LYS A C 1
ATOM 742 O O . LYS A 1 90 ? -6.477 -7.020 10.126 1.00 96.31 90 LYS A O 1
ATOM 747 N N . PHE A 1 91 ? -4.674 -8.043 9.282 1.00 94.56 91 PHE A N 1
ATOM 748 C CA . PHE A 1 91 ? -4.864 -9.256 10.078 1.00 94.56 91 PHE A CA 1
ATOM 749 C C . PHE A 1 91 ? -4.743 -9.009 11.582 1.00 94.56 91 PHE A C 1
ATOM 751 O O . PHE A 1 91 ? -5.542 -9.557 12.336 1.00 94.56 91 PHE A O 1
ATOM 758 N N . LEU A 1 92 ? -3.813 -8.155 12.015 1.00 94.88 92 LEU A N 1
ATOM 759 C CA . LEU A 1 92 ? -3.715 -7.740 13.414 1.00 94.88 92 LEU A CA 1
ATOM 760 C C . LEU A 1 92 ? -5.004 -7.053 13.881 1.00 94.88 92 LEU A C 1
ATOM 762 O O . LEU A 1 92 ? -5.598 -7.460 14.873 1.00 94.88 92 LEU A O 1
ATOM 766 N N . PHE A 1 93 ? -5.467 -6.029 13.162 1.00 95.00 93 PHE A N 1
ATOM 767 C CA . PHE A 1 93 ? -6.643 -5.262 13.577 1.00 95.00 93 PHE A CA 1
ATOM 768 C C . PHE A 1 93 ? -7.945 -6.059 13.431 1.00 95.00 93 PHE A C 1
ATOM 770 O O . PHE A 1 93 ? -8.861 -5.894 14.222 1.00 95.00 93 PHE A O 1
ATOM 777 N N . GLU A 1 94 ? -8.022 -7.008 12.502 1.00 93.75 94 GLU A N 1
ATOM 778 C CA . GLU A 1 94 ? -9.135 -7.963 12.433 1.00 93.75 94 GLU A CA 1
ATOM 779 C C . GLU A 1 94 ? -9.075 -9.052 13.521 1.00 93.75 94 GLU A C 1
ATOM 781 O O . GLU A 1 94 ? -9.964 -9.906 13.567 1.00 93.75 94 GLU A O 1
ATOM 786 N N . LYS A 1 95 ? -8.053 -9.025 14.393 1.00 92.38 95 LYS A N 1
ATOM 787 C CA . LYS A 1 95 ? -7.771 -10.015 15.449 1.00 92.38 95 LYS A CA 1
ATOM 788 C C . LYS A 1 95 ? -7.542 -11.431 14.911 1.00 92.38 95 LYS A C 1
ATOM 790 O O . LYS A 1 95 ? -7.802 -12.421 15.587 1.00 92.38 95 LYS A O 1
ATOM 795 N N . LYS A 1 96 ? -7.047 -11.528 13.675 1.00 91.38 96 LYS A N 1
ATOM 796 C CA . LYS A 1 96 ? -6.592 -12.776 13.039 1.00 91.38 96 LYS A CA 1
ATOM 797 C C . LYS A 1 96 ? -5.128 -13.087 13.357 1.00 91.38 96 LYS A C 1
ATOM 799 O O . LYS A 1 96 ? -4.696 -14.217 13.164 1.00 91.38 96 LYS A O 1
ATOM 804 N N . LEU A 1 97 ? -4.371 -12.084 13.803 1.00 91.50 97 LEU A N 1
ATOM 805 C CA . LEU A 1 97 ? -3.005 -12.202 14.308 1.00 91.50 97 LEU A CA 1
ATOM 806 C C . LEU A 1 97 ? -2.873 -11.424 15.614 1.00 91.50 97 LEU A C 1
ATOM 808 O O . LEU A 1 97 ? -3.533 -10.403 15.801 1.00 91.50 97 LEU A O 1
ATOM 812 N N . THR A 1 98 ? -1.972 -11.873 16.478 1.00 91.31 98 THR A N 1
ATOM 813 C CA . THR A 1 98 ? -1.540 -11.144 17.672 1.00 91.31 98 THR A CA 1
ATOM 814 C C . THR A 1 98 ? -0.243 -10.379 17.405 1.00 91.31 98 THR A C 1
ATOM 816 O O . THR A 1 98 ? 0.490 -10.652 16.451 1.00 91.31 98 THR A O 1
ATOM 819 N N . VAL A 1 99 ? 0.100 -9.430 18.280 1.00 91.44 99 VAL A N 1
ATOM 820 C CA . VAL A 1 99 ? 1.398 -8.732 18.214 1.00 91.44 99 VAL A CA 1
ATOM 821 C C . VAL A 1 99 ? 2.568 -9.711 18.382 1.00 91.44 99 VAL A C 1
ATOM 823 O O . VAL A 1 99 ? 3.600 -9.549 17.731 1.00 91.44 99 VAL A O 1
ATOM 826 N N . ASN A 1 100 ? 2.392 -10.767 19.181 1.00 89.06 100 ASN A N 1
AT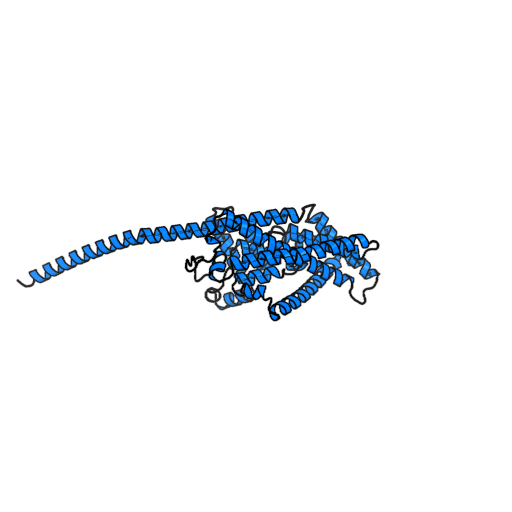OM 827 C CA . ASN A 1 100 ? 3.410 -11.799 19.378 1.00 89.06 100 ASN A CA 1
ATOM 828 C C . ASN A 1 100 ? 3.671 -12.611 18.102 1.00 89.06 100 ASN A C 1
ATOM 830 O O . ASN A 1 100 ? 4.824 -12.944 17.824 1.00 89.06 100 ASN A O 1
ATOM 834 N N . ASP A 1 101 ? 2.643 -12.882 17.293 1.00 89.38 101 ASP A N 1
ATOM 835 C CA . ASP A 1 101 ? 2.813 -13.562 15.999 1.00 89.38 101 ASP A CA 1
ATOM 836 C C . ASP A 1 101 ? 3.681 -12.731 15.042 1.00 89.38 101 ASP A C 1
ATOM 838 O O . ASP A 1 101 ? 4.516 -13.267 14.307 1.00 89.38 101 ASP A O 1
ATOM 842 N N . LEU A 1 102 ? 3.524 -11.402 15.088 1.00 87.25 102 LEU A N 1
ATOM 843 C CA . LEU A 1 102 ? 4.323 -10.461 14.302 1.00 87.25 102 LEU A CA 1
ATOM 844 C C . LEU A 1 102 ? 5.769 -10.346 14.809 1.00 87.25 102 LEU A C 1
ATOM 846 O O . LEU A 1 102 ? 6.693 -10.268 13.996 1.00 87.25 102 LEU A O 1
ATOM 850 N N . ASP A 1 103 ? 5.973 -10.331 16.130 1.00 78.62 103 ASP A N 1
ATOM 851 C CA . ASP A 1 103 ? 7.296 -10.188 16.758 1.00 78.62 103 ASP A CA 1
ATOM 852 C C . ASP A 1 103 ? 8.143 -11.452 16.599 1.00 78.62 103 ASP A C 1
ATOM 854 O O . ASP A 1 103 ? 9.312 -11.386 16.211 1.00 78.62 103 ASP A O 1
ATOM 858 N N . THR A 1 104 ? 7.546 -12.614 16.867 1.00 77.06 104 THR A N 1
ATOM 859 C CA . THR A 1 104 ? 8.246 -13.902 16.784 1.00 77.06 104 THR A CA 1
ATOM 860 C C . THR A 1 104 ? 8.550 -14.304 15.348 1.00 77.06 104 THR A C 1
ATOM 862 O O . THR A 1 104 ? 9.383 -15.187 15.145 1.00 77.06 104 THR A O 1
ATOM 865 N N . LYS A 1 105 ? 7.912 -13.644 14.362 1.00 67.62 105 LYS A N 1
ATOM 866 C CA . LYS A 1 105 ? 8.053 -13.915 12.926 1.00 67.62 105 LYS A CA 1
ATOM 867 C C . LYS A 1 105 ? 8.139 -15.412 12.680 1.00 67.62 105 LYS A C 1
ATOM 869 O O . LYS A 1 105 ? 9.136 -15.869 12.108 1.00 67.62 105 LYS A O 1
ATOM 874 N N . SER A 1 106 ? 7.135 -16.149 13.171 1.00 73.62 106 SER A N 1
ATOM 875 C CA . SER A 1 106 ? 7.139 -17.613 13.135 1.00 73.62 106 SER A CA 1
ATOM 876 C C . SER A 1 106 ? 7.684 -18.097 11.793 1.00 73.62 106 SER A C 1
ATOM 878 O O . SER A 1 106 ? 7.414 -17.491 10.749 1.00 73.62 106 SER A O 1
ATOM 880 N N . GLU A 1 107 ? 8.510 -19.145 11.804 1.00 80.06 107 GLU A N 1
ATOM 881 C CA . GLU A 1 107 ? 9.176 -19.627 10.586 1.00 80.06 107 GLU A CA 1
ATOM 882 C C . GLU A 1 107 ? 8.172 -19.790 9.431 1.00 80.06 107 GLU A C 1
ATOM 884 O O . GLU A 1 107 ? 8.441 -19.424 8.285 1.00 80.06 107 GLU A O 1
ATOM 889 N N . HIS A 1 108 ? 6.959 -20.224 9.775 1.00 84.81 108 HIS A N 1
ATOM 890 C CA . HIS A 1 108 ? 5.817 -20.301 8.883 1.00 84.81 108 HIS A CA 1
ATOM 891 C C . HIS A 1 108 ? 5.398 -18.950 8.276 1.00 84.81 108 HIS A C 1
ATOM 893 O O . HIS A 1 108 ? 5.326 -18.843 7.050 1.00 84.81 108 HIS A O 1
ATOM 899 N N . LEU A 1 109 ? 5.162 -17.911 9.090 1.00 86.00 109 LEU A N 1
ATOM 900 C CA . LEU A 1 109 ? 4.809 -16.575 8.597 1.00 86.00 109 LEU A CA 1
ATOM 901 C C . LEU A 1 109 ? 5.920 -16.019 7.700 1.00 86.00 109 LEU A C 1
ATOM 903 O O . LEU A 1 109 ? 5.647 -15.541 6.602 1.00 86.00 109 LEU A O 1
ATOM 907 N N . SER A 1 110 ? 7.181 -16.154 8.112 1.00 86.75 110 SER A N 1
ATOM 908 C CA . SER A 1 110 ? 8.331 -15.712 7.313 1.00 86.75 110 SER A CA 1
ATOM 909 C C . SER A 1 110 ? 8.390 -16.414 5.951 1.00 86.75 110 SER A C 1
ATOM 911 O O . SER A 1 110 ? 8.625 -15.770 4.925 1.00 86.75 110 SER A O 1
ATOM 913 N N . LYS A 1 111 ? 8.120 -17.724 5.920 1.00 90.62 111 LYS A N 1
ATOM 914 C CA . LYS A 1 111 ? 8.060 -18.514 4.686 1.00 90.62 111 LYS A CA 1
ATOM 915 C C . LYS A 1 111 ? 6.919 -18.059 3.774 1.00 90.62 111 LYS A C 1
ATOM 917 O O . LYS A 1 111 ? 7.164 -17.840 2.589 1.00 90.62 111 LYS A O 1
ATOM 922 N N . ILE A 1 112 ? 5.710 -17.871 4.311 1.00 90.44 112 ILE A N 1
ATOM 923 C CA . ILE A 1 112 ? 4.549 -17.380 3.549 1.00 90.44 112 ILE A CA 1
ATOM 924 C C . ILE A 1 112 ? 4.844 -16.007 2.947 1.00 90.44 112 ILE A C 1
ATOM 926 O O . ILE A 1 112 ? 4.664 -15.814 1.746 1.00 90.44 112 ILE A O 1
ATOM 930 N N . MET A 1 113 ? 5.357 -15.070 3.748 1.00 90.44 113 MET A N 1
ATOM 931 C CA . MET A 1 113 ? 5.661 -13.717 3.276 1.00 90.44 113 MET A CA 1
ATOM 932 C C . MET A 1 113 ? 6.748 -13.714 2.191 1.00 90.44 113 MET A C 1
ATOM 934 O O . MET A 1 113 ? 6.698 -12.903 1.266 1.00 90.44 113 MET A O 1
ATOM 938 N N . GLY A 1 114 ? 7.708 -14.643 2.259 1.00 93.31 114 GLY A N 1
ATOM 939 C CA . GLY A 1 114 ? 8.718 -14.837 1.218 1.00 93.31 114 GLY A CA 1
ATOM 940 C C . GLY A 1 114 ? 8.147 -15.371 -0.100 1.00 93.31 114 GLY A C 1
ATOM 941 O O . GLY A 1 114 ? 8.544 -14.899 -1.165 1.00 93.31 114 GLY A O 1
ATOM 942 N N . VAL A 1 115 ? 7.209 -16.324 -0.046 1.00 94.94 115 VAL A N 1
ATOM 943 C CA . VAL A 1 115 ? 6.500 -16.828 -1.240 1.00 94.94 115 VAL A CA 1
ATOM 944 C C . VAL A 1 115 ? 5.650 -15.719 -1.854 1.00 94.94 115 VAL A C 1
ATOM 946 O O . VAL A 1 115 ? 5.812 -15.414 -3.034 1.00 94.94 115 VAL A O 1
ATOM 949 N N . TYR A 1 116 ? 4.850 -15.040 -1.030 1.00 93.31 116 TYR A N 1
ATOM 950 C CA . TYR A 1 116 ? 4.025 -13.911 -1.450 1.00 93.31 116 TYR A CA 1
ATOM 951 C C . TYR A 1 116 ? 4.852 -12.803 -2.124 1.00 93.31 116 TYR A C 1
ATOM 953 O O . TYR A 1 116 ? 4.443 -12.251 -3.143 1.00 93.31 116 TYR A O 1
ATOM 961 N N . GLN A 1 117 ? 6.051 -12.500 -1.610 1.00 96.19 117 GLN A N 1
ATOM 962 C CA . GLN A 1 117 ? 6.942 -11.519 -2.235 1.00 96.19 117 GLN A CA 1
ATOM 963 C C . GLN A 1 117 ? 7.352 -11.917 -3.656 1.00 96.19 117 GLN A C 1
ATOM 965 O O . GLN A 1 117 ? 7.356 -11.068 -4.545 1.00 96.19 117 GLN A O 1
ATOM 970 N N . LYS A 1 118 ? 7.690 -13.193 -3.874 1.00 96.31 118 LYS A N 1
ATOM 971 C CA . LYS A 1 118 ? 8.094 -13.692 -5.195 1.00 96.31 118 LYS A CA 1
ATOM 972 C C . LYS A 1 118 ? 6.935 -13.634 -6.184 1.00 96.31 118 LYS A C 1
ATOM 974 O O . LYS A 1 118 ? 7.104 -13.103 -7.274 1.00 96.31 118 LYS A O 1
ATOM 979 N N . GLU A 1 119 ? 5.758 -14.113 -5.784 1.00 95.75 119 GLU A N 1
ATOM 980 C CA . GLU A 1 119 ? 4.546 -14.057 -6.614 1.00 95.75 119 GLU A CA 1
ATOM 981 C C . GLU A 1 119 ? 4.201 -12.617 -7.001 1.00 95.75 119 GLU A C 1
ATOM 983 O O . GLU A 1 119 ? 3.903 -12.320 -8.159 1.00 95.75 119 GLU A O 1
ATOM 988 N N . ARG A 1 120 ? 4.316 -11.697 -6.040 1.00 96.06 120 ARG A N 1
ATOM 989 C CA . ARG A 1 120 ? 4.095 -10.269 -6.247 1.00 96.06 120 ARG A CA 1
ATOM 990 C C . ARG A 1 120 ? 5.087 -9.666 -7.245 1.00 96.06 120 ARG A C 1
ATOM 992 O O . ARG A 1 120 ? 4.664 -8.918 -8.124 1.00 96.06 120 ARG A O 1
ATOM 999 N N . GLU A 1 121 ? 6.376 -9.985 -7.143 1.00 97.94 121 GLU A N 1
ATOM 1000 C CA . GLU A 1 121 ? 7.397 -9.528 -8.099 1.00 97.94 121 GLU A CA 1
ATOM 1001 C C . GLU A 1 121 ? 7.168 -10.098 -9.507 1.00 97.94 121 GLU A C 1
ATOM 1003 O O . GLU A 1 121 ? 7.272 -9.361 -10.490 1.00 97.94 121 GLU A O 1
ATOM 1008 N N . THR A 1 122 ? 6.777 -11.369 -9.628 1.00 96.88 122 THR A N 1
ATOM 1009 C CA . THR A 1 122 ? 6.413 -11.980 -10.917 1.00 96.88 122 THR A CA 1
ATOM 1010 C C . THR A 1 122 ? 5.215 -11.274 -11.550 1.00 96.88 122 THR A C 1
ATOM 1012 O O . THR A 1 122 ? 5.309 -10.811 -12.686 1.00 96.88 122 THR A O 1
ATOM 1015 N N . TYR A 1 123 ? 4.130 -11.089 -10.794 1.00 97.00 123 TYR A N 1
ATOM 1016 C CA . TYR A 1 123 ? 2.924 -10.404 -11.266 1.00 97.00 123 TYR A CA 1
ATOM 1017 C C . TYR A 1 123 ? 3.209 -8.972 -11.750 1.00 97.00 123 TYR A C 1
ATOM 1019 O O . TYR A 1 123 ? 2.741 -8.542 -12.806 1.00 97.00 123 TYR A O 1
ATOM 1027 N N . ILE A 1 124 ? 4.024 -8.215 -11.008 1.00 97.94 124 ILE A N 1
ATOM 1028 C CA . ILE A 1 124 ? 4.400 -6.849 -11.402 1.00 97.94 124 ILE A CA 1
ATOM 1029 C C . ILE A 1 124 ? 5.289 -6.865 -12.647 1.00 97.94 124 ILE A C 1
ATOM 1031 O O . ILE A 1 124 ? 5.151 -5.990 -13.500 1.00 97.94 124 ILE A O 1
ATOM 1035 N N . SER A 1 125 ? 6.176 -7.849 -12.783 1.00 97.69 125 SER A N 1
ATOM 1036 C CA . SER A 1 125 ? 7.033 -8.001 -13.964 1.00 97.69 125 SER A CA 1
ATOM 1037 C C . SER A 1 125 ? 6.207 -8.241 -15.232 1.00 97.69 125 SER A C 1
ATOM 1039 O O . SER A 1 125 ? 6.431 -7.575 -16.245 1.00 97.69 125 SER A O 1
ATOM 1041 N N . GLU A 1 126 ? 5.197 -9.110 -15.164 1.00 96.38 126 GLU A N 1
ATOM 1042 C CA . GLU A 1 126 ? 4.249 -9.361 -16.259 1.00 96.38 126 GLU A CA 1
ATOM 1043 C C . GLU A 1 126 ? 3.450 -8.102 -16.625 1.00 96.38 126 GLU A C 1
ATOM 1045 O O . GLU A 1 126 ? 3.381 -7.708 -17.796 1.00 96.38 126 GLU A O 1
ATOM 1050 N N . ASN A 1 127 ? 2.917 -7.403 -15.619 1.00 96.19 127 ASN A N 1
ATOM 1051 C CA . ASN A 1 127 ? 2.198 -6.146 -15.821 1.00 96.19 127 ASN A CA 1
ATOM 1052 C C . ASN A 1 127 ? 3.090 -5.063 -16.435 1.00 96.19 127 ASN A C 1
ATOM 1054 O O . ASN A 1 127 ? 2.646 -4.322 -17.315 1.00 96.19 127 ASN A O 1
ATOM 1058 N N . LEU A 1 128 ? 4.352 -4.966 -16.007 1.00 96.75 128 LEU A N 1
ATOM 1059 C CA . LEU A 1 128 ? 5.316 -4.044 -16.599 1.00 96.75 128 LEU A CA 1
ATOM 1060 C C . LEU A 1 128 ? 5.543 -4.379 -18.073 1.00 96.75 128 LEU A C 1
ATOM 1062 O O . LEU A 1 128 ? 5.445 -3.473 -18.895 1.00 96.75 128 LEU A O 1
ATOM 1066 N N . ILE A 1 129 ? 5.762 -5.646 -18.439 1.00 95.00 129 ILE A N 1
ATOM 1067 C CA . ILE A 1 129 ? 5.909 -6.048 -19.849 1.00 95.00 129 ILE A CA 1
ATOM 1068 C C . ILE A 1 129 ? 4.695 -5.591 -20.665 1.00 95.00 129 ILE A C 1
ATOM 1070 O O . ILE A 1 129 ? 4.867 -4.901 -21.671 1.00 95.00 129 ILE A O 1
ATOM 1074 N N . SER A 1 130 ? 3.479 -5.883 -20.192 1.00 94.50 130 SER A N 1
ATOM 1075 C CA . SER A 1 130 ? 2.235 -5.456 -20.846 1.00 94.50 130 SER A CA 1
ATOM 1076 C C . SER A 1 130 ? 2.170 -3.935 -21.056 1.00 94.50 130 SER A C 1
ATOM 1078 O O . SER A 1 130 ? 1.771 -3.466 -22.121 1.00 94.50 130 SER A O 1
ATOM 1080 N N . ARG A 1 131 ? 2.622 -3.139 -20.078 1.00 94.56 131 ARG A N 1
ATOM 1081 C CA . ARG A 1 131 ? 2.623 -1.666 -20.160 1.00 94.56 131 ARG A CA 1
ATOM 1082 C C . ARG A 1 131 ? 3.707 -1.099 -21.067 1.00 94.56 131 ARG A C 1
ATOM 1084 O O . ARG A 1 131 ? 3.537 -0.007 -21.603 1.00 94.56 131 ARG A O 1
ATOM 1091 N N . LEU A 1 132 ? 4.818 -1.806 -21.224 1.00 95.31 132 LEU A N 1
ATOM 1092 C CA . LEU A 1 132 ? 5.917 -1.390 -22.091 1.00 95.31 132 LEU A CA 1
ATOM 1093 C C . LEU A 1 132 ? 5.678 -1.777 -23.555 1.00 95.31 132 LEU A C 1
ATOM 1095 O O . LEU A 1 132 ? 6.180 -1.094 -24.449 1.00 95.31 132 LEU A O 1
ATOM 1099 N N . GLN A 1 133 ? 4.895 -2.830 -23.799 1.00 94.62 133 GLN A N 1
ATOM 1100 C CA . GLN A 1 133 ? 4.684 -3.408 -25.123 1.00 94.62 133 GLN A CA 1
ATOM 1101 C C . GLN A 1 133 ? 4.170 -2.395 -26.170 1.00 94.62 133 GLN A C 1
ATOM 1103 O O . GLN A 1 133 ? 4.802 -2.285 -27.221 1.00 94.62 133 GLN A O 1
ATOM 1108 N N . PRO A 1 134 ? 3.158 -1.545 -25.892 1.00 96.06 134 PRO A N 1
ATOM 1109 C CA . PRO A 1 134 ? 2.705 -0.538 -26.855 1.00 96.06 134 PRO A CA 1
ATOM 1110 C C . PRO A 1 134 ? 3.798 0.435 -27.325 1.00 96.06 134 PRO A C 1
ATOM 1112 O O . PRO A 1 134 ? 3.819 0.828 -28.490 1.00 96.06 134 PRO A O 1
ATOM 1115 N N . TYR A 1 135 ? 4.737 0.810 -26.446 1.00 95.69 135 TYR A N 1
ATOM 1116 C CA . TYR A 1 135 ? 5.885 1.636 -26.838 1.00 95.69 135 TYR A CA 1
ATOM 1117 C C . TYR A 1 135 ? 6.849 0.864 -27.743 1.00 95.69 135 TYR A C 1
ATOM 1119 O O . TYR A 1 135 ? 7.317 1.389 -28.752 1.00 95.69 135 TYR A O 1
ATOM 1127 N N . ILE A 1 136 ? 7.145 -0.389 -27.388 1.00 94.06 136 ILE A N 1
ATOM 1128 C CA . ILE A 1 136 ? 8.058 -1.275 -28.129 1.00 94.06 136 ILE A CA 1
ATOM 1129 C C . ILE A 1 136 ? 7.562 -1.501 -29.566 1.00 94.06 136 ILE A C 1
ATOM 1131 O O . ILE A 1 136 ? 8.375 -1.514 -30.504 1.00 94.06 136 ILE A O 1
ATOM 1135 N N . ASP A 1 137 ? 6.241 -1.603 -29.719 1.00 95.06 137 ASP A N 1
ATOM 1136 C CA . ASP A 1 137 ? 5.525 -1.758 -30.989 1.00 95.06 137 ASP A CA 1
ATOM 1137 C C . ASP A 1 137 ? 5.318 -0.430 -31.732 1.00 95.06 137 ASP A C 1
ATOM 1139 O O . ASP A 1 137 ? 4.741 -0.400 -32.815 1.00 95.06 137 ASP A O 1
ATOM 1143 N N . SER A 1 138 ? 5.838 0.678 -31.190 1.00 95.12 138 SER A N 1
ATOM 1144 C CA . SER A 1 138 ? 5.758 2.016 -31.792 1.00 95.12 138 SER A CA 1
ATOM 1145 C C . SER A 1 138 ? 4.319 2.504 -32.012 1.00 95.12 138 SER A C 1
ATOM 1147 O O . SER A 1 138 ? 4.044 3.267 -32.942 1.00 95.12 138 SER A O 1
ATOM 1149 N N . ILE A 1 139 ? 3.395 2.095 -31.137 1.00 96.25 139 ILE A N 1
ATOM 1150 C CA . ILE A 1 139 ? 2.007 2.557 -31.161 1.00 96.25 139 ILE A CA 1
ATOM 1151 C C . ILE A 1 139 ? 1.979 4.060 -30.847 1.00 96.25 139 ILE A C 1
ATOM 1153 O O . ILE A 1 139 ? 2.535 4.533 -29.850 1.00 96.25 139 ILE A O 1
ATOM 1157 N N . ARG A 1 140 ? 1.322 4.847 -31.707 1.00 95.06 140 ARG A N 1
ATOM 1158 C CA . ARG A 1 140 ? 1.108 6.280 -31.451 1.00 95.06 140 ARG A CA 1
ATOM 1159 C C . ARG A 1 140 ? 0.244 6.456 -30.205 1.00 95.06 140 ARG A C 1
ATOM 1161 O O . ARG A 1 140 ? -0.703 5.707 -30.008 1.00 95.06 140 ARG A O 1
ATOM 1168 N N . ASN A 1 141 ? 0.533 7.478 -29.400 1.00 94.69 141 ASN A N 1
ATOM 1169 C CA . ASN A 1 141 ? -0.221 7.776 -28.174 1.00 94.69 141 ASN A CA 1
ATOM 1170 C C . ASN A 1 141 ? -0.267 6.603 -27.168 1.00 94.69 141 ASN A C 1
ATOM 1172 O O . ASN A 1 141 ? -1.211 6.497 -26.386 1.00 94.69 141 ASN A O 1
ATOM 1176 N N . TRP A 1 142 ? 0.754 5.736 -27.173 1.00 95.62 142 TRP A N 1
ATOM 1177 C CA . TRP A 1 142 ? 0.882 4.571 -26.284 1.00 95.62 142 TRP A CA 1
ATOM 1178 C C . TRP A 1 142 ? 0.688 4.894 -24.790 1.00 95.62 142 TRP A C 1
ATOM 1180 O O . TRP A 1 142 ? 0.305 4.029 -24.006 1.00 95.62 142 TRP A O 1
ATOM 1190 N N . ASP A 1 143 ? 0.970 6.131 -24.382 1.00 95.31 143 ASP A N 1
ATOM 1191 C CA . ASP A 1 143 ? 0.951 6.584 -22.996 1.00 95.31 143 ASP A CA 1
ATOM 1192 C C . ASP A 1 143 ? -0.412 7.108 -22.527 1.00 95.31 143 ASP A C 1
ATOM 1194 O O . ASP A 1 143 ? -0.579 7.312 -21.325 1.00 95.31 143 ASP A O 1
ATOM 1198 N N . VAL A 1 144 ? -1.383 7.322 -23.424 1.00 95.50 144 VAL A N 1
ATOM 1199 C CA . VAL A 1 144 ? -2.715 7.857 -23.071 1.00 95.50 144 VAL A CA 1
ATOM 1200 C C . VAL A 1 144 ? -3.428 6.929 -22.092 1.00 95.50 144 VAL A C 1
ATOM 1202 O O . VAL A 1 144 ? -3.730 7.342 -20.977 1.00 95.50 144 VAL A O 1
ATOM 1205 N N . GLN A 1 145 ? -3.572 5.649 -22.443 1.00 92.31 145 GLN A N 1
ATOM 1206 C CA . GLN A 1 145 ? -4.248 4.670 -21.583 1.00 92.31 145 GLN A CA 1
ATOM 1207 C C . GLN A 1 145 ? -3.565 4.518 -20.217 1.00 92.31 145 GLN A C 1
ATOM 1209 O O . GLN A 1 145 ? -4.230 4.343 -19.202 1.00 92.31 145 GLN A O 1
ATOM 1214 N N . ILE A 1 146 ? -2.232 4.605 -20.176 1.00 93.50 146 ILE A N 1
ATOM 1215 C CA . ILE A 1 146 ? -1.462 4.499 -18.930 1.00 93.50 146 ILE A CA 1
ATOM 1216 C C . ILE A 1 146 ? -1.698 5.726 -18.046 1.00 93.50 146 ILE A C 1
ATOM 1218 O O . ILE A 1 146 ? -1.834 5.593 -16.831 1.00 93.50 146 ILE A O 1
ATOM 1222 N N . LYS A 1 147 ? -1.738 6.926 -18.638 1.00 95.75 147 LYS A N 1
ATOM 1223 C CA . LYS A 1 147 ? -2.050 8.155 -17.901 1.00 95.75 147 LYS A CA 1
ATOM 1224 C C . LYS A 1 147 ? -3.454 8.094 -17.321 1.00 95.75 147 LYS A C 1
ATOM 1226 O O . LYS A 1 147 ? -3.592 8.379 -16.137 1.00 95.75 147 LYS A O 1
ATOM 1231 N N . ASP A 1 148 ? -4.443 7.701 -18.118 1.00 94.12 148 ASP A N 1
ATOM 1232 C CA . ASP A 1 148 ? -5.841 7.614 -17.684 1.00 94.12 148 ASP A CA 1
ATOM 1233 C C . ASP A 1 148 ? -5.983 6.639 -16.513 1.00 94.12 148 ASP A C 1
ATOM 1235 O O . ASP A 1 148 ? -6.469 7.020 -15.450 1.00 94.12 148 ASP A O 1
ATOM 1239 N N . GLN A 1 149 ? -5.407 5.440 -16.643 1.00 92.00 149 GLN A N 1
ATOM 1240 C CA . GLN A 1 149 ? -5.371 4.451 -15.563 1.00 92.00 149 GLN A CA 1
ATOM 1241 C C . GLN A 1 149 ? -4.721 5.000 -14.295 1.00 92.00 149 GLN A C 1
ATOM 1243 O O . GLN A 1 149 ? -5.260 4.844 -13.207 1.00 92.00 149 GLN A O 1
ATOM 1248 N N . ILE A 1 150 ? -3.564 5.662 -14.394 1.00 94.06 150 ILE A N 1
ATOM 1249 C CA . ILE A 1 150 ? -2.924 6.218 -13.198 1.00 94.06 150 ILE A CA 1
ATOM 1250 C C . ILE A 1 150 ? -3.778 7.346 -12.607 1.00 94.06 150 ILE A C 1
ATOM 1252 O O . ILE A 1 150 ? -3.906 7.405 -11.386 1.00 94.06 150 ILE A O 1
ATOM 1256 N N . TYR A 1 151 ? -4.392 8.207 -13.426 1.00 93.62 151 TYR A N 1
ATOM 1257 C CA . TYR A 1 151 ? -5.275 9.274 -12.950 1.00 93.62 151 TYR A CA 1
ATOM 1258 C C . TYR A 1 151 ? -6.503 8.737 -12.201 1.00 93.62 151 TYR A C 1
ATOM 1260 O O . TYR A 1 151 ? -6.889 9.338 -11.198 1.00 93.62 151 TYR A O 1
ATOM 1268 N N . GLU A 1 152 ? -7.060 7.592 -12.601 1.00 91.31 152 GLU A N 1
ATOM 1269 C CA . GLU A 1 152 ? -8.135 6.899 -11.867 1.00 91.31 152 GLU A CA 1
ATOM 1270 C C . GLU A 1 152 ? -7.683 6.423 -10.472 1.00 91.31 152 GLU A C 1
ATOM 1272 O O . GLU A 1 152 ? -8.444 6.444 -9.493 1.00 91.31 152 GLU A O 1
ATOM 1277 N N . LEU A 1 153 ? -6.408 6.046 -10.335 1.00 91.62 153 LEU A N 1
ATOM 1278 C CA . LEU A 1 153 ? -5.832 5.647 -9.050 1.00 91.62 153 LEU A CA 1
ATOM 1279 C C . LEU A 1 153 ? -5.535 6.847 -8.139 1.00 91.62 153 LEU A C 1
ATOM 1281 O O . LEU A 1 153 ? -5.505 6.688 -6.919 1.00 91.62 153 LEU A O 1
ATOM 1285 N N . MET A 1 154 ? -5.392 8.056 -8.683 1.00 92.06 154 MET A N 1
ATOM 1286 C CA . MET A 1 154 ? -5.100 9.260 -7.898 1.00 92.06 154 MET A CA 1
ATOM 1287 C C . MET A 1 154 ? -6.284 9.738 -7.037 1.00 92.06 154 MET A C 1
ATOM 1289 O O . MET A 1 154 ? -7.452 9.409 -7.246 1.00 92.06 154 MET A O 1
ATOM 1293 N N . GLY A 1 155 ? -5.974 10.581 -6.053 1.00 90.81 155 GLY A N 1
ATOM 1294 C CA . GLY A 1 155 ? -6.925 11.232 -5.155 1.00 90.81 155 GLY A CA 1
ATOM 1295 C C . GLY A 1 155 ? -7.173 10.505 -3.834 1.00 90.81 155 GLY A C 1
ATOM 1296 O O . GLY A 1 155 ? -7.927 11.030 -3.017 1.00 90.81 155 GLY A O 1
ATOM 1297 N N . SER A 1 156 ? -6.556 9.342 -3.614 1.00 93.12 156 SER A N 1
ATOM 1298 C CA . SER A 1 156 ? -6.519 8.662 -2.315 1.00 93.12 156 SER A CA 1
ATOM 1299 C C . SER A 1 156 ? -5.256 9.045 -1.528 1.00 93.12 156 SER A C 1
ATOM 1301 O O . SER A 1 156 ? -4.267 9.458 -2.139 1.00 93.12 156 SER A O 1
ATOM 1303 N N . PRO A 1 157 ? -5.247 8.903 -0.190 1.00 96.00 157 PRO A N 1
ATOM 1304 C CA . PRO A 1 157 ? -4.053 9.107 0.623 1.00 96.00 157 PRO A CA 1
ATOM 1305 C C . PRO A 1 157 ? -2.801 8.429 0.055 1.00 96.00 157 PRO A C 1
ATOM 1307 O O . PRO A 1 157 ? -2.852 7.284 -0.394 1.00 96.00 157 PRO A O 1
ATOM 1310 N N . PHE A 1 158 ? -1.674 9.139 0.112 1.00 97.75 158 PHE A N 1
ATOM 1311 C CA . PHE A 1 158 ? -0.344 8.683 -0.303 1.00 97.75 158 PHE A CA 1
ATOM 1312 C C . PHE A 1 158 ? -0.148 8.396 -1.796 1.00 97.75 158 PHE A C 1
ATOM 1314 O O . PHE A 1 158 ? 0.957 8.004 -2.178 1.00 97.75 158 PHE A O 1
ATOM 1321 N N . ASP A 1 159 ? -1.133 8.668 -2.654 1.00 96.44 159 ASP A N 1
ATOM 1322 C CA . ASP A 1 159 ? -1.043 8.483 -4.107 1.00 96.44 159 ASP A CA 1
ATOM 1323 C C . ASP A 1 159 ? 0.219 9.123 -4.719 1.00 96.44 159 ASP A C 1
ATOM 1325 O O . ASP A 1 159 ? 0.990 8.469 -5.421 1.00 96.44 159 ASP A O 1
ATOM 1329 N N . ILE A 1 160 ? 0.505 10.385 -4.388 1.00 97.62 160 ILE A N 1
ATOM 1330 C CA . ILE A 1 160 ? 1.676 11.121 -4.876 1.00 97.62 160 ILE A CA 1
ATOM 1331 C C . ILE A 1 160 ? 2.975 10.481 -4.387 1.00 97.62 160 ILE A C 1
ATOM 1333 O O . ILE A 1 160 ? 3.965 10.473 -5.117 1.00 97.62 160 ILE A O 1
ATOM 1337 N N . ALA A 1 161 ? 3.004 9.976 -3.152 1.00 98.06 161 ALA A N 1
ATOM 1338 C CA . ALA A 1 161 ? 4.197 9.350 -2.597 1.00 98.06 161 ALA A CA 1
ATOM 1339 C C . ALA A 1 161 ? 4.489 8.013 -3.288 1.00 98.06 161 ALA A C 1
ATOM 1341 O O . ALA A 1 161 ? 5.628 7.786 -3.692 1.00 98.06 161 ALA A O 1
ATOM 1342 N N . ILE A 1 162 ? 3.458 7.191 -3.497 1.00 98.25 162 ILE A N 1
ATOM 1343 C CA . ILE A 1 162 ? 3.554 5.907 -4.199 1.00 98.25 162 ILE A CA 1
ATOM 1344 C C . ILE A 1 162 ? 3.999 6.123 -5.649 1.00 98.25 162 ILE A C 1
ATOM 1346 O O . ILE A 1 162 ? 4.967 5.512 -6.100 1.00 98.25 162 ILE A O 1
ATOM 1350 N N . ILE A 1 163 ? 3.358 7.048 -6.369 1.00 97.81 163 ILE A N 1
ATOM 1351 C CA . ILE A 1 163 ? 3.696 7.352 -7.764 1.00 97.81 163 ILE A CA 1
ATOM 1352 C C . ILE A 1 163 ? 5.112 7.942 -7.903 1.00 97.81 163 ILE A C 1
ATOM 1354 O O . ILE A 1 163 ? 5.819 7.610 -8.857 1.00 97.81 163 ILE A O 1
ATOM 1358 N N . ASP A 1 164 ? 5.572 8.777 -6.963 1.00 97.69 164 ASP A N 1
ATOM 1359 C CA . ASP A 1 164 ? 6.963 9.267 -6.949 1.00 97.69 164 ASP A CA 1
ATOM 1360 C C . ASP A 1 164 ? 7.965 8.135 -6.695 1.00 97.69 164 ASP A C 1
ATOM 1362 O O . ASP A 1 164 ? 8.984 8.067 -7.385 1.00 97.69 164 ASP A O 1
ATOM 1366 N N . SER A 1 165 ? 7.657 7.209 -5.781 1.00 98.00 165 SER A N 1
ATOM 1367 C CA . SER A 1 165 ? 8.456 6.002 -5.545 1.00 98.00 165 SER A CA 1
ATOM 1368 C C . SER A 1 165 ? 8.554 5.127 -6.799 1.00 98.00 165 SER A C 1
ATOM 1370 O O . SER A 1 165 ? 9.668 4.842 -7.239 1.00 98.00 165 SER A O 1
ATOM 1372 N N . ILE A 1 166 ? 7.430 4.798 -7.448 1.00 97.94 166 ILE A N 1
ATOM 1373 C CA . ILE A 1 166 ? 7.410 4.024 -8.704 1.00 97.94 166 ILE A CA 1
ATOM 1374 C C . ILE A 1 166 ? 8.222 4.743 -9.785 1.00 97.94 166 ILE A C 1
ATOM 1376 O O . ILE A 1 166 ? 9.164 4.185 -10.347 1.00 97.94 166 ILE A O 1
ATOM 1380 N N . GLY A 1 167 ? 7.894 6.007 -10.063 1.00 97.69 167 GLY A N 1
ATOM 1381 C CA . GLY A 1 167 ? 8.526 6.763 -11.140 1.00 97.69 167 GLY A CA 1
ATOM 1382 C C . GLY A 1 167 ? 10.029 6.941 -10.931 1.00 97.69 167 GLY A C 1
ATOM 1383 O O . GLY A 1 167 ? 10.800 6.850 -11.885 1.00 97.69 167 GLY A O 1
ATOM 1384 N N . TRP A 1 168 ? 10.466 7.193 -9.692 1.00 97.81 168 TRP A N 1
ATOM 1385 C CA . TRP A 1 168 ? 11.890 7.256 -9.363 1.00 97.81 168 TRP A CA 1
ATOM 1386 C C . TRP A 1 168 ? 12.573 5.906 -9.599 1.00 97.81 168 TRP A C 1
ATOM 1388 O O . TRP A 1 168 ? 13.605 5.872 -10.265 1.00 97.81 168 TRP A O 1
ATOM 1398 N N . THR A 1 169 ? 12.003 4.808 -9.103 1.00 98.44 169 THR A N 1
ATOM 1399 C CA . THR A 1 169 ? 12.614 3.479 -9.220 1.00 98.44 169 THR A CA 1
ATOM 1400 C C . THR A 1 169 ? 12.759 3.053 -10.675 1.00 98.44 169 THR A C 1
ATOM 1402 O O . THR A 1 169 ? 13.873 2.754 -11.101 1.00 98.44 169 THR A O 1
ATOM 1405 N N . LEU A 1 170 ? 11.687 3.136 -11.471 1.00 98.50 170 LEU A N 1
ATOM 1406 C CA . LEU A 1 170 ? 11.724 2.776 -12.894 1.00 98.50 170 LEU A CA 1
ATOM 1407 C C . LEU A 1 170 ? 12.753 3.613 -13.670 1.00 98.50 170 LEU A C 1
ATOM 1409 O O . LEU A 1 170 ? 13.483 3.083 -14.507 1.00 98.50 170 LEU A O 1
ATOM 1413 N N . GLN A 1 171 ? 12.860 4.914 -13.364 1.00 97.94 171 GLN A N 1
ATOM 1414 C CA . GLN A 1 171 ? 13.851 5.787 -13.995 1.00 97.94 171 GLN A CA 1
ATOM 1415 C C . GLN A 1 171 ? 15.273 5.285 -13.733 1.00 97.94 171 GLN A C 1
ATOM 1417 O O . GLN A 1 171 ? 16.076 5.201 -14.661 1.00 97.94 171 GLN A O 1
ATOM 1422 N N . TYR A 1 172 ? 15.609 5.012 -12.471 1.00 98.31 172 TYR A N 1
ATOM 1423 C CA . TYR A 1 172 ? 16.984 4.685 -12.110 1.00 98.31 172 TYR A CA 1
ATOM 1424 C C . TYR A 1 172 ? 17.368 3.247 -12.444 1.00 98.31 172 TYR A C 1
ATOM 1426 O O . TYR A 1 172 ? 18.527 3.049 -12.798 1.00 98.31 172 TYR A O 1
ATOM 1434 N N . VAL A 1 173 ? 16.420 2.302 -12.427 1.00 98.50 173 VAL A N 1
ATOM 1435 C CA . VAL A 1 173 ? 16.626 0.953 -12.981 1.00 98.50 173 VAL A CA 1
ATOM 1436 C C . VAL A 1 173 ? 16.886 1.041 -14.481 1.00 98.50 173 VAL A C 1
ATOM 1438 O O . VAL A 1 173 ? 17.896 0.550 -14.957 1.00 98.50 173 VAL A O 1
ATOM 1441 N N . SER A 1 174 ? 16.072 1.768 -15.251 1.00 97.94 174 SER A N 1
ATOM 1442 C CA . SER A 1 174 ? 16.364 1.959 -16.680 1.00 97.94 174 SER A CA 1
ATOM 1443 C C . SER A 1 174 ? 17.767 2.550 -16.900 1.00 97.94 174 SER A C 1
ATOM 1445 O O . SER A 1 174 ? 18.571 2.013 -17.661 1.00 97.94 174 SER A O 1
ATOM 1447 N N . MET A 1 175 ? 18.113 3.617 -16.172 1.00 97.69 175 MET A N 1
ATOM 1448 C CA . MET A 1 175 ? 19.410 4.281 -16.312 1.00 97.69 175 MET A CA 1
ATOM 1449 C C . MET A 1 175 ? 20.607 3.421 -15.873 1.00 97.69 175 MET A C 1
ATOM 1451 O O . MET A 1 175 ? 21.709 3.664 -16.366 1.00 97.69 175 MET A O 1
ATOM 1455 N N . SER A 1 176 ? 20.436 2.446 -14.971 1.00 97.62 176 SER A N 1
ATOM 1456 C CA . SER A 1 176 ? 21.519 1.536 -14.565 1.00 97.62 176 SER A CA 1
ATOM 1457 C C . SER A 1 176 ? 21.875 0.503 -15.631 1.00 97.62 176 SER A C 1
ATOM 1459 O O . SER A 1 176 ? 22.950 -0.078 -15.547 1.00 97.62 176 SER A O 1
ATOM 1461 N N . HIS A 1 177 ? 21.034 0.325 -16.652 1.00 95.56 177 HIS A N 1
ATOM 1462 C CA . HIS A 1 177 ? 21.308 -0.537 -17.806 1.00 95.56 177 HIS A CA 1
ATOM 1463 C C . HIS A 1 177 ? 21.691 0.254 -19.076 1.00 95.56 177 HIS A C 1
ATOM 1465 O O . HIS A 1 177 ? 21.909 -0.328 -20.134 1.00 95.56 177 HIS A O 1
ATOM 1471 N N . MET A 1 178 ? 21.798 1.587 -19.000 1.00 93.69 178 MET A N 1
ATOM 1472 C CA . MET A 1 178 ? 22.254 2.431 -20.117 1.00 93.69 178 MET A CA 1
ATOM 1473 C C . MET A 1 178 ? 23.789 2.554 -20.166 1.00 93.69 178 MET A C 1
ATOM 1475 O O . MET A 1 178 ? 24.480 2.220 -19.210 1.00 93.69 178 MET A O 1
ATOM 1479 N N . LYS A 1 179 ? 24.331 3.142 -21.248 1.00 89.75 179 LYS A N 1
ATOM 1480 C CA . LYS A 1 179 ? 25.785 3.291 -21.501 1.00 89.75 179 LYS A CA 1
ATOM 1481 C C . LYS A 1 179 ? 26.600 3.933 -20.359 1.00 89.75 179 LYS A C 1
ATOM 1483 O O . LYS A 1 179 ? 27.782 3.643 -20.234 1.00 89.75 179 LYS A O 1
ATOM 1488 N N . ASN A 1 180 ? 25.994 4.784 -19.522 1.00 91.50 180 ASN A N 1
ATOM 1489 C CA . ASN A 1 180 ? 26.667 5.487 -18.416 1.00 91.50 180 ASN A CA 1
ATOM 1490 C C . ASN A 1 180 ? 26.007 5.195 -17.049 1.00 91.50 180 ASN A C 1
ATOM 1492 O O . ASN A 1 180 ? 25.418 6.096 -16.439 1.00 91.50 180 ASN A O 1
ATOM 1496 N N . PRO A 1 181 ? 26.103 3.957 -16.529 1.00 96.12 181 PRO A N 1
ATOM 1497 C CA . PRO A 1 181 ? 25.232 3.499 -15.450 1.00 96.12 181 PRO A CA 1
ATOM 1498 C C . PRO A 1 181 ? 25.734 3.863 -14.047 1.00 96.12 181 PRO A C 1
ATOM 1500 O O . PRO A 1 181 ? 24.941 3.917 -13.109 1.00 96.12 181 PRO A O 1
ATOM 1503 N N . LYS A 1 182 ? 27.030 4.179 -13.879 1.00 96.88 182 LYS A N 1
ATOM 1504 C CA . LYS A 1 182 ? 27.696 4.356 -12.567 1.00 96.88 182 LYS A CA 1
ATOM 1505 C C . LYS A 1 182 ? 26.919 5.257 -11.597 1.00 96.88 182 LYS A C 1
ATOM 1507 O O . LYS A 1 182 ? 26.727 4.920 -10.432 1.00 96.88 182 LYS A O 1
ATOM 1512 N N . LYS A 1 183 ? 26.439 6.412 -12.076 1.00 96.62 183 LYS A N 1
ATOM 1513 C CA . LYS A 1 183 ? 25.676 7.369 -11.253 1.00 96.62 183 LYS A CA 1
ATOM 1514 C C . LYS A 1 183 ? 24.292 6.838 -10.870 1.00 96.62 183 LYS A C 1
ATOM 1516 O O . LYS A 1 183 ? 23.807 7.160 -9.787 1.00 96.62 183 LYS A O 1
ATOM 1521 N N . ALA A 1 184 ? 23.649 6.085 -11.760 1.00 97.31 184 ALA A N 1
ATOM 1522 C CA . ALA A 1 184 ? 22.340 5.495 -11.516 1.00 97.31 184 ALA A CA 1
ATOM 1523 C C . ALA A 1 184 ? 22.437 4.336 -10.518 1.00 97.31 184 ALA A C 1
ATOM 1525 O O . ALA A 1 184 ? 21.726 4.361 -9.517 1.00 97.31 184 ALA A O 1
ATOM 1526 N N . ILE A 1 185 ? 23.398 3.427 -10.718 1.00 97.88 185 ILE A N 1
ATOM 1527 C CA . ILE A 1 185 ? 23.708 2.320 -9.801 1.00 97.88 185 ILE A CA 1
ATOM 1528 C C . ILE A 1 185 ? 23.972 2.856 -8.392 1.00 97.88 185 ILE A C 1
ATOM 1530 O O . ILE A 1 185 ? 23.245 2.514 -7.462 1.00 97.88 185 ILE A O 1
ATOM 1534 N N . LYS A 1 186 ? 24.896 3.819 -8.242 1.00 98.06 186 LYS A N 1
ATOM 1535 C CA . LYS A 1 186 ? 25.203 4.424 -6.934 1.00 98.06 186 LYS A CA 1
ATOM 1536 C C . LYS A 1 186 ? 23.960 5.003 -6.249 1.00 98.06 186 LYS A C 1
ATOM 1538 O O . LYS A 1 186 ? 23.816 4.913 -5.030 1.00 98.06 186 LYS A O 1
ATOM 1543 N N . LYS A 1 187 ? 23.047 5.620 -7.009 1.00 97.75 187 LYS A N 1
ATOM 1544 C CA . LYS A 1 187 ? 21.789 6.161 -6.470 1.00 97.75 187 LYS A CA 1
ATOM 1545 C C . LYS A 1 187 ? 20.815 5.062 -6.043 1.00 97.75 187 LYS A C 1
ATOM 1547 O O . LYS A 1 187 ? 20.215 5.213 -4.979 1.00 97.75 187 LYS A O 1
ATOM 1552 N N . LEU A 1 188 ? 20.666 3.990 -6.827 1.00 97.56 188 LEU A N 1
ATOM 1553 C CA . LEU A 1 188 ? 19.849 2.828 -6.459 1.00 97.56 188 LEU A CA 1
ATOM 1554 C C . LEU A 1 188 ? 20.381 2.163 -5.192 1.00 97.56 188 LEU A C 1
ATOM 1556 O O . LEU A 1 188 ? 19.606 1.918 -4.273 1.00 97.56 188 LEU A O 1
ATOM 1560 N N . GLU A 1 189 ? 21.689 1.929 -5.108 1.00 97.38 189 GLU A N 1
ATOM 1561 C CA . GLU A 1 189 ? 22.344 1.326 -3.942 1.00 97.38 189 GLU A CA 1
ATOM 1562 C C . GLU A 1 189 ? 22.171 2.190 -2.694 1.00 97.38 189 GLU A C 1
ATOM 1564 O O . GLU A 1 189 ? 21.733 1.700 -1.654 1.00 97.38 189 GLU A O 1
ATOM 1569 N N . THR A 1 190 ? 22.428 3.499 -2.811 1.00 97.94 190 THR A N 1
ATOM 1570 C CA . THR A 1 190 ? 22.261 4.445 -1.697 1.00 97.94 190 THR A CA 1
ATOM 1571 C C . THR A 1 190 ? 20.819 4.449 -1.190 1.00 97.94 190 THR A C 1
ATOM 1573 O O . THR A 1 190 ? 20.588 4.416 0.020 1.00 97.94 190 THR A O 1
ATOM 1576 N N . ARG A 1 191 ? 19.832 4.468 -2.098 1.00 96.69 191 ARG A N 1
ATOM 1577 C CA . ARG A 1 191 ? 18.417 4.442 -1.709 1.00 96.69 191 ARG A CA 1
ATOM 1578 C C . ARG A 1 191 ? 18.011 3.089 -1.128 1.00 96.69 191 ARG A C 1
ATOM 1580 O O . ARG A 1 191 ? 17.346 3.068 -0.103 1.00 96.69 191 ARG A O 1
ATOM 1587 N N . SER A 1 192 ? 18.479 1.985 -1.707 1.00 96.44 192 SER A N 1
ATOM 1588 C CA . SER A 1 192 ? 18.216 0.629 -1.204 1.00 96.44 192 SER A CA 1
ATOM 1589 C C . SER A 1 192 ? 18.763 0.447 0.215 1.00 96.44 192 SER A C 1
ATOM 1591 O O . SER A 1 192 ? 18.062 -0.067 1.082 1.00 96.44 192 SER A O 1
ATOM 1593 N N . LYS A 1 193 ? 19.990 0.919 0.484 1.00 97.62 193 LYS A N 1
ATOM 1594 C CA . LYS A 1 193 ? 20.589 0.897 1.826 1.00 97.62 193 LYS A CA 1
ATOM 1595 C C . LYS A 1 193 ? 19.756 1.708 2.818 1.00 97.62 193 LYS A C 1
ATOM 1597 O O . LYS A 1 193 ? 19.362 1.184 3.855 1.00 97.62 193 LYS A O 1
ATOM 1602 N N . LYS A 1 194 ? 19.414 2.947 2.456 1.00 96.50 194 LYS A N 1
ATOM 1603 C CA . LYS A 1 194 ? 18.572 3.810 3.290 1.00 96.50 194 LYS A CA 1
ATOM 1604 C C . LYS A 1 194 ? 17.203 3.188 3.576 1.00 96.50 194 LYS A C 1
ATOM 1606 O O . LYS A 1 194 ? 16.711 3.297 4.695 1.00 96.50 194 LYS A O 1
ATOM 1611 N N . ASN A 1 195 ? 16.581 2.553 2.586 1.00 95.50 195 ASN A N 1
ATOM 1612 C CA . ASN A 1 195 ? 15.289 1.893 2.755 1.00 95.50 195 ASN A CA 1
ATOM 1613 C C . ASN A 1 195 ? 15.398 0.719 3.734 1.00 95.50 195 ASN A C 1
ATOM 1615 O O . ASN A 1 195 ? 14.555 0.606 4.613 1.00 95.50 195 ASN A O 1
ATOM 1619 N N . LYS A 1 196 ? 16.457 -0.100 3.658 1.00 96.19 196 LYS A N 1
ATOM 1620 C CA . LYS A 1 196 ? 16.696 -1.188 4.626 1.00 96.19 196 LYS A CA 1
ATOM 1621 C C . LYS A 1 196 ? 16.845 -0.663 6.058 1.00 96.19 196 LYS A C 1
ATOM 1623 O O . LYS A 1 196 ? 16.200 -1.181 6.964 1.00 96.19 196 LYS A O 1
ATOM 1628 N N . GLU A 1 197 ? 17.643 0.387 6.249 1.00 95.81 197 GLU A N 1
ATOM 1629 C CA . GLU A 1 197 ? 17.817 1.047 7.553 1.00 95.81 197 GLU A CA 1
ATOM 1630 C C . GLU A 1 197 ? 16.497 1.641 8.066 1.00 95.81 197 GLU A C 1
ATOM 1632 O O . GLU A 1 197 ? 16.144 1.466 9.230 1.00 95.81 197 GLU A O 1
ATOM 1637 N N . THR A 1 198 ? 15.736 2.288 7.175 1.00 93.06 198 THR A N 1
ATOM 1638 C CA . THR A 1 198 ? 14.415 2.853 7.484 1.00 93.06 198 THR A CA 1
ATOM 1639 C C . THR A 1 198 ? 13.452 1.750 7.911 1.00 93.06 198 THR A C 1
ATOM 1641 O O . THR A 1 198 ? 12.848 1.859 8.966 1.00 93.06 198 THR A O 1
ATOM 1644 N N . VAL A 1 199 ? 13.336 0.659 7.153 1.00 95.69 199 VAL A N 1
ATOM 1645 C CA . VAL A 1 199 ? 12.442 -0.457 7.494 1.00 95.69 199 VAL A CA 1
ATOM 1646 C C . VAL A 1 199 ? 12.815 -1.062 8.843 1.00 95.69 199 VAL A C 1
ATOM 1648 O O . VAL A 1 199 ? 11.931 -1.263 9.667 1.00 95.69 199 VAL A O 1
ATOM 1651 N N . ALA A 1 200 ? 14.100 -1.307 9.108 1.00 95.31 200 ALA A N 1
ATOM 1652 C CA . ALA A 1 200 ? 14.534 -1.860 10.389 1.00 95.31 200 ALA A CA 1
ATOM 1653 C C . ALA A 1 200 ? 14.163 -0.943 11.570 1.00 95.31 200 ALA A C 1
ATOM 1655 O O . ALA A 1 200 ? 13.594 -1.407 12.561 1.00 95.31 200 ALA A O 1
ATOM 1656 N N . TYR A 1 201 ? 14.444 0.358 11.446 1.00 96.62 201 TYR A N 1
ATOM 1657 C CA . TYR A 1 201 ? 14.143 1.349 12.478 1.00 96.62 201 TYR A CA 1
ATOM 1658 C C . TYR A 1 201 ? 12.634 1.527 12.696 1.00 96.62 201 TYR A C 1
ATOM 1660 O O . TYR A 1 201 ? 12.149 1.389 13.819 1.00 96.62 201 TYR A O 1
ATOM 1668 N N . GLU A 1 202 ? 11.888 1.802 11.625 1.00 97.06 202 GLU A N 1
ATOM 1669 C CA . GLU A 1 202 ? 10.456 2.102 11.695 1.00 97.06 202 GLU A CA 1
ATOM 1670 C C . GLU A 1 202 ? 9.660 0.869 12.131 1.00 97.06 202 GLU A C 1
ATOM 1672 O O . GLU A 1 202 ? 8.709 1.001 12.894 1.00 97.06 202 GLU A O 1
ATOM 1677 N N . ASN A 1 203 ? 10.072 -0.339 11.724 1.00 95.38 203 ASN A N 1
ATOM 1678 C CA . ASN A 1 203 ? 9.431 -1.569 12.181 1.00 95.38 203 ASN A CA 1
ATOM 1679 C C . ASN A 1 203 ? 9.636 -1.778 13.685 1.00 95.38 203 ASN A C 1
ATOM 1681 O O . ASN A 1 203 ? 8.687 -2.108 14.383 1.00 95.38 203 ASN A O 1
ATOM 1685 N N . ASN A 1 204 ? 10.842 -1.535 14.214 1.00 95.56 204 ASN A N 1
ATOM 1686 C CA . ASN A 1 204 ? 11.072 -1.614 15.658 1.00 95.56 204 ASN A CA 1
ATOM 1687 C C . ASN A 1 204 ? 10.184 -0.618 16.424 1.00 95.56 204 ASN A C 1
ATOM 1689 O O . ASN A 1 204 ? 9.551 -0.985 17.413 1.00 95.56 204 ASN A O 1
ATOM 1693 N N . LYS A 1 205 ? 10.099 0.630 15.946 1.00 97.94 205 LYS A N 1
ATOM 1694 C CA . LYS A 1 205 ? 9.246 1.660 16.554 1.00 97.94 205 LYS A CA 1
ATOM 1695 C C . LYS A 1 205 ? 7.765 1.308 16.486 1.00 97.94 205 LYS A C 1
ATOM 1697 O O . LYS A 1 205 ? 7.085 1.426 17.504 1.00 97.94 205 LYS A O 1
ATOM 1702 N N . LEU A 1 206 ? 7.295 0.823 15.340 1.00 97.12 206 LEU A N 1
ATOM 1703 C CA . LEU A 1 206 ? 5.926 0.354 15.169 1.00 97.12 206 LEU A CA 1
ATOM 1704 C C . LEU A 1 206 ? 5.616 -0.797 16.131 1.00 97.12 206 LEU A C 1
ATOM 1706 O O . LEU A 1 206 ? 4.658 -0.687 16.883 1.00 97.12 206 LEU A O 1
ATOM 1710 N N . MET A 1 207 ? 6.451 -1.839 16.188 1.00 95.12 207 MET A N 1
ATOM 1711 C CA . MET A 1 207 ? 6.227 -2.981 17.086 1.00 95.12 207 MET A CA 1
ATOM 1712 C C . MET A 1 207 ? 6.188 -2.576 18.563 1.00 95.12 207 MET A C 1
ATOM 1714 O O . MET A 1 207 ? 5.369 -3.095 19.315 1.00 95.12 207 MET A O 1
ATOM 1718 N N . ASN A 1 208 ? 7.011 -1.610 18.986 1.00 95.38 208 ASN A N 1
ATOM 1719 C CA . ASN A 1 208 ? 6.939 -1.089 20.354 1.00 95.38 208 ASN A CA 1
ATOM 1720 C C . ASN A 1 208 ? 5.585 -0.421 20.643 1.00 95.38 208 ASN A C 1
ATOM 1722 O O . ASN A 1 208 ? 4.999 -0.684 21.689 1.00 95.38 208 ASN A O 1
ATOM 1726 N N . ILE A 1 209 ? 5.072 0.396 19.716 1.00 95.44 209 ILE A N 1
ATOM 1727 C CA . ILE A 1 209 ? 3.745 1.014 19.855 1.00 95.44 209 ILE A CA 1
ATOM 1728 C C . ILE A 1 209 ? 2.644 -0.050 19.852 1.00 95.44 209 ILE A C 1
ATOM 1730 O O . ILE A 1 209 ? 1.727 0.024 20.666 1.00 95.44 209 ILE A O 1
ATOM 1734 N N . LEU A 1 210 ? 2.737 -1.044 18.964 1.00 94.50 210 LEU A N 1
ATOM 1735 C CA . LEU A 1 210 ? 1.764 -2.131 18.890 1.00 94.50 210 LEU A CA 1
ATOM 1736 C C . LEU A 1 210 ? 1.714 -2.930 20.194 1.00 94.50 210 LEU A C 1
ATOM 1738 O O . LEU A 1 210 ? 0.627 -3.176 20.699 1.00 94.50 210 LEU A O 1
ATOM 1742 N N . ARG A 1 211 ? 2.863 -3.252 20.799 1.00 93.19 211 ARG A N 1
ATOM 1743 C CA . ARG A 1 211 ? 2.908 -3.893 22.124 1.00 93.19 211 ARG A CA 1
ATOM 1744 C C . ARG A 1 211 ? 2.275 -3.038 23.216 1.00 93.19 211 ARG A C 1
ATOM 1746 O O . ARG A 1 211 ? 1.623 -3.570 24.105 1.00 93.19 211 ARG A O 1
ATOM 1753 N N . GLU A 1 212 ? 2.487 -1.727 23.166 1.00 93.00 212 GLU A N 1
ATOM 1754 C CA . GLU A 1 212 ? 2.002 -0.814 24.199 1.00 93.00 212 GLU A CA 1
ATOM 1755 C C . GLU A 1 212 ? 0.487 -0.575 24.123 1.00 93.00 212 GLU A C 1
ATOM 1757 O O . GLU A 1 212 ? -0.159 -0.533 25.167 1.00 93.00 212 GLU A O 1
ATOM 1762 N N . TYR A 1 213 ? -0.071 -0.423 22.916 1.00 91.81 213 TYR A N 1
ATOM 1763 C CA . TYR A 1 213 ? -1.448 0.049 22.698 1.00 91.81 213 TYR A CA 1
ATOM 1764 C C . TYR A 1 213 ? -2.370 -0.931 21.973 1.00 91.81 213 TYR A C 1
ATOM 1766 O O . TYR A 1 213 ? -3.546 -0.620 21.821 1.00 91.81 213 TYR A O 1
ATOM 1774 N N . PHE A 1 214 ? -1.858 -2.066 21.499 1.00 91.81 214 PHE A N 1
ATOM 1775 C CA . PHE A 1 214 ? -2.600 -3.072 20.728 1.00 91.81 214 PHE A CA 1
ATOM 1776 C C . PHE A 1 214 ? -2.169 -4.504 21.093 1.00 91.81 214 PHE A C 1
ATOM 1778 O O . PHE A 1 214 ? -2.295 -5.416 20.279 1.00 91.81 214 PHE A O 1
ATOM 1785 N N . GLY A 1 215 ? -1.606 -4.705 22.289 1.00 88.25 215 GLY A N 1
ATOM 1786 C CA . GLY A 1 215 ? -1.026 -5.978 22.719 1.00 88.25 215 GLY A CA 1
ATOM 1787 C C . GLY A 1 215 ? -2.061 -7.064 23.026 1.00 88.25 215 GLY A C 1
ATOM 1788 O O . GLY A 1 215 ? -1.737 -8.246 22.935 1.00 88.25 215 GLY A O 1
ATOM 1789 N N . ASN A 1 216 ? -3.296 -6.676 23.355 1.00 86.44 216 ASN A N 1
ATOM 1790 C CA . ASN A 1 216 ? -4.424 -7.575 23.611 1.00 86.44 216 ASN A CA 1
ATOM 1791 C C . ASN A 1 216 ? -5.696 -7.142 22.853 1.00 86.44 216 ASN A C 1
ATOM 1793 O O . ASN A 1 216 ? -5.740 -6.084 22.216 1.00 86.44 216 ASN A O 1
ATOM 1797 N N . ASN A 1 217 ? -6.735 -7.980 22.903 1.00 83.56 217 ASN A N 1
ATOM 1798 C CA . ASN A 1 217 ? -7.976 -7.760 22.159 1.00 83.56 217 ASN A CA 1
ATOM 1799 C C . ASN A 1 217 ? -8.741 -6.524 22.652 1.00 83.56 217 ASN A C 1
ATOM 1801 O O . ASN A 1 217 ? -9.299 -5.794 21.834 1.00 83.56 217 ASN A O 1
ATOM 1805 N N . GLU A 1 218 ? -8.725 -6.258 23.958 1.00 81.81 218 GLU A N 1
ATOM 1806 C CA . GLU A 1 218 ? -9.371 -5.102 24.588 1.00 81.81 218 GLU A CA 1
ATOM 1807 C C . GLU A 1 218 ? -8.754 -3.790 24.089 1.00 81.81 218 GLU A C 1
ATOM 1809 O O . GLU A 1 218 ? -9.451 -2.829 23.770 1.00 81.81 218 GLU A O 1
ATOM 1814 N N . GLN A 1 219 ? -7.432 -3.758 23.952 1.00 85.81 219 GLN A N 1
ATOM 1815 C CA . GLN A 1 219 ? -6.696 -2.634 23.392 1.00 85.81 219 GLN A CA 1
ATOM 1816 C C . GLN A 1 219 ? -6.986 -2.441 21.894 1.00 85.81 219 GLN A C 1
ATOM 1818 O O . GLN A 1 219 ? -7.163 -1.309 21.436 1.00 85.81 219 GLN A O 1
ATOM 1823 N N . ILE A 1 220 ? -7.103 -3.528 21.123 1.00 86.75 220 ILE A N 1
ATOM 1824 C CA . ILE A 1 220 ? -7.468 -3.486 19.694 1.00 86.75 220 ILE A CA 1
ATOM 1825 C C . ILE A 1 220 ? -8.903 -2.974 19.481 1.00 86.75 220 ILE A C 1
ATOM 1827 O O . ILE A 1 220 ? -9.171 -2.312 18.471 1.00 86.75 220 ILE A O 1
ATOM 1831 N N . ASN A 1 221 ? -9.808 -3.168 20.446 1.00 84.75 221 ASN A N 1
ATOM 1832 C CA . ASN A 1 221 ? -11.157 -2.587 20.410 1.00 84.75 221 ASN A CA 1
ATOM 1833 C C . ASN A 1 221 ? -11.151 -1.053 20.393 1.00 84.75 221 ASN A C 1
ATOM 1835 O O . ASN A 1 221 ? -12.172 -0.464 20.089 1.00 84.75 221 ASN A O 1
ATOM 1839 N N . SER A 1 222 ? -10.025 -0.376 20.652 1.00 81.62 222 SER A N 1
ATOM 1840 C CA . SER A 1 222 ? -9.930 1.087 20.496 1.00 81.62 222 SER A CA 1
ATOM 1841 C C . SER A 1 222 ? -10.047 1.567 19.044 1.00 81.62 222 SER A C 1
ATOM 1843 O O . SER A 1 222 ? -10.332 2.738 18.795 1.00 81.62 222 SER A O 1
ATOM 1845 N N . ILE A 1 223 ? -9.812 0.675 18.080 1.00 86.69 223 ILE A N 1
ATOM 1846 C CA . ILE A 1 223 ? -9.847 0.975 16.644 1.00 86.69 223 ILE A CA 1
ATOM 1847 C C . ILE A 1 223 ? -10.654 -0.049 15.849 1.00 86.69 223 ILE A C 1
ATOM 1849 O O . ILE A 1 223 ? -10.628 -0.015 14.616 1.00 86.69 223 ILE A O 1
ATOM 1853 N N . THR A 1 224 ? -11.328 -0.978 16.526 1.00 87.81 224 THR A N 1
ATOM 1854 C CA . THR A 1 224 ? -12.131 -2.027 15.896 1.00 87.81 224 THR A CA 1
ATOM 1855 C C . THR A 1 224 ? -13.441 -2.235 16.636 1.00 87.81 224 THR A C 1
ATOM 1857 O O . THR A 1 224 ? -13.533 -1.971 17.829 1.00 87.81 224 THR A O 1
ATOM 1860 N N . TYR A 1 225 ? -14.454 -2.707 15.923 1.00 83.12 225 TYR A N 1
ATOM 1861 C CA . TYR A 1 225 ? -15.774 -3.032 16.467 1.00 83.12 225 TYR A CA 1
ATOM 1862 C C . TYR A 1 225 ? -16.399 -4.152 15.629 1.00 83.12 225 TYR A C 1
ATOM 1864 O O . TYR A 1 225 ? -15.954 -4.400 14.510 1.00 83.12 225 TYR A O 1
ATOM 1872 N N . ASN A 1 226 ? -17.415 -4.841 16.138 1.00 81.56 226 ASN A N 1
ATOM 1873 C CA . ASN A 1 226 ? -18.214 -5.792 15.357 1.00 81.56 226 ASN A CA 1
ATOM 1874 C C . ASN A 1 226 ? -19.696 -5.376 15.389 1.00 81.56 226 ASN A C 1
ATOM 1876 O O . ASN A 1 226 ? -20.051 -4.401 16.045 1.00 81.56 226 ASN A O 1
ATOM 1880 N N . MET A 1 227 ? -20.562 -6.071 14.642 1.00 69.56 227 MET A N 1
ATOM 1881 C CA . MET A 1 227 ? -21.994 -5.721 14.606 1.00 69.56 227 MET A CA 1
ATOM 1882 C C . MET A 1 227 ? -22.797 -6.273 15.791 1.00 69.56 227 MET A C 1
ATOM 1884 O O . MET A 1 227 ? -23.931 -5.852 15.990 1.00 69.56 227 MET A O 1
ATOM 1888 N N . GLU A 1 228 ? -22.239 -7.202 16.570 1.00 58.97 228 GLU A N 1
ATOM 1889 C CA . GLU A 1 228 ? -22.883 -7.719 17.790 1.00 58.97 228 GLU A CA 1
ATOM 1890 C C . GLU A 1 228 ? -22.645 -6.816 19.004 1.00 58.97 228 GLU A C 1
ATOM 1892 O O . GLU A 1 228 ? -23.548 -6.604 19.809 1.00 58.97 228 GLU A O 1
ATOM 1897 N N . TYR A 1 229 ? -21.449 -6.241 19.117 1.00 54.78 229 TYR A N 1
ATOM 1898 C CA . TYR A 1 229 ? -21.054 -5.342 20.191 1.00 54.78 229 TYR A CA 1
ATOM 1899 C C . TYR A 1 229 ? -20.916 -3.933 19.599 1.00 54.78 229 TYR A C 1
ATOM 1901 O O . TYR A 1 229 ? -19.860 -3.530 19.118 1.00 54.78 229 TYR A O 1
ATOM 1909 N N . ASN A 1 230 ? -22.022 -3.182 19.617 1.00 48.66 230 ASN A N 1
ATOM 1910 C CA . ASN A 1 230 ? -22.166 -1.833 19.043 1.00 48.66 230 ASN A CA 1
ATOM 1911 C C . ASN A 1 230 ? -21.250 -0.748 19.651 1.00 48.66 230 ASN A C 1
ATOM 1913 O O . ASN A 1 230 ? -21.389 0.427 19.309 1.00 48.66 230 ASN A O 1
ATOM 1917 N N . THR A 1 231 ? -20.333 -1.085 20.556 1.00 47.69 231 THR A N 1
ATOM 1918 C CA . THR A 1 231 ? -19.519 -0.106 21.278 1.00 47.69 231 THR A CA 1
ATOM 1919 C C . THR A 1 231 ? -18.053 -0.525 21.334 1.00 47.69 231 THR A C 1
ATOM 1921 O O . THR A 1 231 ? -17.713 -1.694 21.518 1.00 47.69 231 THR A O 1
ATOM 1924 N N . LEU A 1 232 ? -17.162 0.463 21.182 1.00 50.19 232 LEU A N 1
ATOM 1925 C CA . LEU A 1 232 ? -15.767 0.335 21.597 1.00 50.19 232 LEU A CA 1
ATOM 1926 C C . LEU A 1 232 ? -15.810 0.058 23.110 1.00 50.19 232 LEU A C 1
ATOM 1928 O O . LEU A 1 232 ? -16.209 0.927 23.883 1.00 50.19 232 LEU A O 1
ATOM 1932 N N . SER A 1 233 ? -15.514 -1.170 23.533 1.00 45.44 233 SER A N 1
ATOM 1933 C CA . SER A 1 233 ? -15.659 -1.568 24.935 1.00 45.44 233 SER A CA 1
ATOM 1934 C C . SER A 1 233 ? -14.667 -0.800 25.819 1.00 45.44 233 SER A C 1
ATOM 1936 O O . SER A 1 233 ? -13.461 -1.055 25.757 1.00 45.44 233 SER A O 1
ATOM 1938 N N . GLU A 1 234 ? -15.160 0.088 26.685 1.00 44.91 234 GLU A N 1
ATOM 1939 C CA . GLU A 1 234 ? -14.438 0.519 27.888 1.00 44.91 234 GLU A CA 1
ATOM 1940 C C . GLU A 1 234 ? -14.439 -0.638 28.898 1.00 44.91 234 GLU A C 1
ATOM 1942 O O . GLU A 1 234 ? -15.140 -0.601 29.906 1.00 44.91 234 GLU A O 1
ATOM 1947 N N . ASN A 1 235 ? -13.667 -1.693 28.640 1.00 42.50 235 ASN A N 1
ATOM 1948 C CA . ASN A 1 235 ? -13.343 -2.621 29.717 1.00 42.50 235 ASN A CA 1
ATOM 1949 C C . ASN A 1 235 ? -12.280 -1.943 30.586 1.00 42.50 235 ASN A C 1
ATOM 1951 O O . ASN A 1 235 ? -11.086 -1.992 30.297 1.00 42.50 235 ASN A O 1
ATOM 1955 N N . ASN A 1 236 ? -12.751 -1.271 31.639 1.00 46.16 236 ASN A N 1
ATOM 1956 C CA . ASN A 1 236 ? -11.958 -0.674 32.717 1.00 46.16 236 ASN A 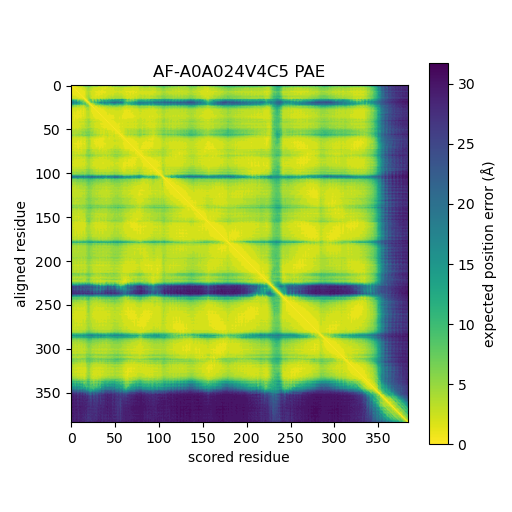CA 1
ATOM 1957 C C . ASN A 1 236 ? -11.435 -1.724 33.711 1.00 46.16 236 ASN A C 1
ATOM 1959 O O . ASN A 1 236 ? -11.256 -1.431 34.891 1.00 46.16 236 ASN A O 1
ATOM 1963 N N . GLU A 1 237 ? -11.166 -2.944 33.256 1.00 45.12 237 GLU A N 1
ATOM 1964 C CA . GLU A 1 237 ? -10.510 -3.939 34.090 1.00 45.12 237 GLU A CA 1
ATOM 1965 C C . GLU A 1 237 ? -9.072 -4.129 33.620 1.00 45.12 237 GLU A C 1
ATOM 1967 O O . GLU A 1 237 ? -8.801 -4.649 32.538 1.00 45.12 237 GLU A O 1
ATOM 1972 N N . ASN A 1 238 ? -8.168 -3.711 34.511 1.00 47.94 238 ASN A N 1
ATOM 1973 C CA . ASN A 1 238 ? -6.713 -3.859 34.498 1.00 47.94 238 ASN A CA 1
ATOM 1974 C C . ASN A 1 238 ? -5.952 -2.729 33.790 1.00 47.94 238 ASN A C 1
ATOM 1976 O O . ASN A 1 238 ? -6.274 -2.331 32.678 1.00 47.94 238 ASN A O 1
ATOM 1980 N N . GLY A 1 239 ? -4.923 -2.204 34.468 1.00 52.41 239 GLY A N 1
ATOM 1981 C CA . GLY A 1 239 ? -4.166 -0.981 34.154 1.00 52.41 239 GLY A CA 1
ATOM 1982 C C . GLY A 1 239 ? -3.345 -0.978 32.854 1.00 52.41 239 GLY A C 1
ATOM 1983 O O . GLY A 1 239 ? -2.166 -0.624 32.863 1.00 52.41 239 GLY A O 1
ATOM 1984 N N . TYR A 1 240 ? -3.960 -1.341 31.731 1.00 53.53 240 TYR A N 1
ATOM 1985 C CA . TYR A 1 240 ? -3.401 -1.299 30.386 1.00 53.53 240 TYR A CA 1
ATOM 1986 C C . TYR A 1 240 ? -3.559 0.094 29.753 1.00 53.53 240 TYR A C 1
ATOM 1988 O O . TYR A 1 240 ? -4.518 0.825 30.011 1.00 53.53 240 TYR A O 1
ATOM 1996 N N . ARG A 1 241 ? -2.615 0.488 28.885 1.00 67.00 241 ARG A N 1
ATOM 1997 C CA . ARG A 1 241 ? -2.706 1.753 28.136 1.00 67.00 241 ARG A CA 1
ATOM 1998 C C . ARG A 1 241 ? -3.680 1.587 26.971 1.00 67.00 241 ARG A C 1
ATOM 2000 O O . ARG A 1 241 ? -3.355 0.933 25.986 1.00 67.00 241 ARG A O 1
ATOM 2007 N N . ASN A 1 242 ? -4.862 2.189 27.073 1.00 79.50 242 ASN A N 1
ATOM 2008 C CA . ASN A 1 242 ? -5.834 2.249 25.983 1.00 79.50 242 ASN A CA 1
ATOM 2009 C C . ASN A 1 242 ? -5.743 3.608 25.264 1.00 79.50 242 ASN A C 1
ATOM 2011 O O . ASN A 1 242 ? -5.599 4.650 25.908 1.00 79.50 242 ASN A O 1
ATOM 2015 N N . ILE A 1 243 ? -5.824 3.612 23.931 1.00 84.06 243 ILE A N 1
ATOM 2016 C CA . ILE A 1 243 ? -5.804 4.842 23.123 1.00 84.06 243 ILE A CA 1
ATOM 2017 C C . ILE A 1 243 ? -6.997 5.746 23.454 1.00 84.06 243 ILE A C 1
ATOM 2019 O O . ILE A 1 243 ? -6.849 6.971 23.453 1.00 84.06 243 ILE A O 1
ATOM 2023 N N . LEU A 1 244 ? -8.150 5.164 23.792 1.00 79.31 244 LEU A N 1
ATOM 2024 C CA . LEU A 1 244 ? -9.351 5.908 24.178 1.00 79.31 244 LEU A CA 1
ATOM 2025 C C . LEU A 1 244 ? -9.120 6.754 25.441 1.00 79.31 244 LEU A C 1
ATOM 2027 O O . LEU A 1 244 ? -9.677 7.841 25.551 1.00 79.31 244 LEU A O 1
ATOM 2031 N N . ASN A 1 245 ? -8.210 6.326 26.324 1.00 82.19 245 ASN A N 1
ATOM 2032 C CA . ASN A 1 245 ? -7.871 7.029 27.569 1.00 82.19 245 ASN A CA 1
ATOM 2033 C C . ASN A 1 245 ? -6.910 8.212 27.344 1.00 82.19 245 ASN A C 1
ATOM 2035 O O . ASN A 1 245 ? -6.623 8.988 28.259 1.00 82.19 245 ASN A O 1
ATOM 2039 N N . LEU A 1 246 ? -6.341 8.347 26.144 1.00 86.31 246 LEU A N 1
ATOM 2040 C CA . LEU A 1 246 ? -5.449 9.451 25.811 1.00 86.31 246 LEU A CA 1
ATOM 2041 C C . LEU A 1 246 ? -6.254 10.697 25.435 1.00 86.31 246 LEU A C 1
ATOM 2043 O O . LEU A 1 246 ? -7.253 10.622 24.734 1.00 86.31 246 LEU A O 1
ATOM 2047 N N . ASN A 1 247 ? -5.753 11.883 25.796 1.00 89.12 247 ASN A N 1
ATOM 2048 C CA . ASN A 1 247 ? -6.336 13.118 25.273 1.00 89.12 247 ASN A CA 1
ATOM 2049 C C . ASN A 1 247 ? -6.131 13.244 23.753 1.00 89.12 247 ASN A C 1
ATOM 2051 O O . ASN A 1 247 ? -5.175 12.706 23.187 1.00 89.12 247 ASN A O 1
ATOM 2055 N N . HIS A 1 248 ? -6.981 14.047 23.111 1.00 88.88 248 HIS A N 1
ATOM 2056 C CA . HIS A 1 248 ? -6.990 14.260 21.658 1.00 88.88 248 HIS A CA 1
ATOM 2057 C C . HIS A 1 248 ? -5.607 14.537 21.049 1.00 88.88 248 HIS A C 1
ATOM 2059 O O . HIS A 1 248 ? -5.222 13.956 20.035 1.00 88.88 248 HIS A O 1
ATOM 2065 N N . LYS A 1 249 ? -4.810 15.399 21.696 1.00 93.75 249 LYS A N 1
ATOM 2066 C CA . LYS A 1 249 ? -3.469 15.766 21.219 1.00 93.75 249 LYS A CA 1
ATOM 2067 C C . LYS A 1 249 ? -2.520 14.566 21.225 1.00 93.75 249 LYS A C 1
ATOM 2069 O O . LYS A 1 249 ? -1.731 14.412 20.291 1.00 93.75 249 LYS A O 1
ATOM 2074 N N . LYS A 1 250 ? -2.579 13.733 22.269 1.00 93.88 250 LYS A N 1
ATOM 2075 C CA . LYS A 1 250 ? -1.784 12.503 22.382 1.00 93.88 250 LYS A CA 1
ATOM 2076 C C . LYS A 1 250 ? -2.253 11.448 21.378 1.00 93.88 250 LYS A C 1
ATOM 2078 O O . LYS A 1 250 ? -1.398 10.898 20.692 1.00 93.88 250 LYS A O 1
ATOM 2083 N N . GLN A 1 251 ? -3.564 11.245 21.220 1.00 92.44 251 GLN A N 1
ATOM 2084 C CA . GLN A 1 251 ? -4.129 10.337 20.209 1.00 92.44 251 GLN A CA 1
ATOM 2085 C C . GLN A 1 251 ? -3.664 10.714 18.801 1.00 92.44 251 GLN A C 1
ATOM 2087 O O . GLN A 1 251 ? -3.077 9.898 18.094 1.00 92.44 251 GLN A O 1
ATOM 2092 N N . LYS A 1 252 ? -3.840 11.983 18.413 1.00 95.44 252 LYS A N 1
ATOM 2093 C CA . LYS A 1 252 ? -3.414 12.486 17.103 1.00 95.44 252 LYS A CA 1
ATOM 2094 C C . LYS A 1 252 ? -1.924 12.250 16.856 1.00 95.44 252 LYS A C 1
ATOM 2096 O O . LYS A 1 252 ? -1.547 11.831 15.765 1.00 95.44 252 LYS A O 1
ATOM 2101 N N . LYS A 1 253 ? -1.073 12.524 17.850 1.00 96.75 253 LYS A N 1
ATOM 2102 C CA . LYS A 1 253 ? 0.374 12.309 17.726 1.00 96.75 253 LYS A CA 1
ATOM 2103 C C . LYS A 1 253 ? 0.706 10.823 17.560 1.00 96.75 253 LYS A C 1
ATOM 2105 O O . LYS A 1 253 ? 1.468 10.485 16.661 1.00 96.75 253 LYS A O 1
ATOM 2110 N N . LEU A 1 254 ? 0.106 9.961 18.380 1.00 96.56 254 LEU A N 1
ATOM 2111 C CA . LEU A 1 254 ? 0.302 8.513 18.322 1.00 96.56 254 LEU A CA 1
ATOM 2112 C C . LEU A 1 254 ? -0.093 7.951 16.948 1.00 96.56 254 LEU A C 1
ATOM 2114 O O . LEU A 1 254 ? 0.691 7.245 16.319 1.00 96.56 254 LEU A O 1
ATOM 2118 N N . PHE A 1 255 ? -1.267 8.326 16.432 1.00 97.25 255 PHE A N 1
ATOM 2119 C CA . PHE A 1 255 ? -1.688 7.905 15.096 1.00 97.25 255 PHE A CA 1
ATOM 2120 C C . PHE A 1 255 ? -0.802 8.484 13.992 1.00 97.25 255 PHE A C 1
ATOM 2122 O O . PHE A 1 255 ? -0.510 7.778 13.034 1.00 97.25 255 PHE A O 1
ATOM 2129 N N . GLU A 1 256 ? -0.327 9.729 14.105 1.00 98.00 256 GLU A N 1
ATOM 2130 C CA . GLU A 1 256 ? 0.618 10.289 13.127 1.00 98.00 256 GLU A CA 1
ATOM 2131 C C . GLU A 1 256 ? 1.916 9.470 13.062 1.00 98.00 256 GLU A C 1
ATOM 2133 O O . GLU A 1 256 ? 2.427 9.232 11.964 1.00 98.00 256 GLU A O 1
ATOM 2138 N N . GLU A 1 257 ? 2.422 9.004 14.208 1.00 97.94 257 GLU A N 1
ATOM 2139 C CA . GLU A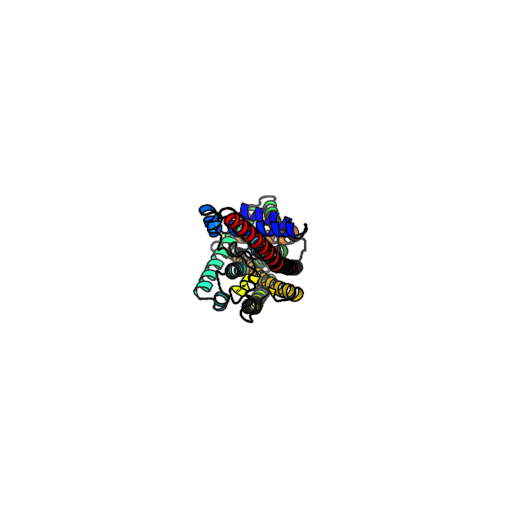 1 257 ? 3.590 8.121 14.297 1.00 97.94 257 GLU A CA 1
ATOM 2140 C C . GLU A 1 257 ? 3.306 6.754 13.656 1.00 97.94 257 GLU A C 1
ATOM 2142 O O 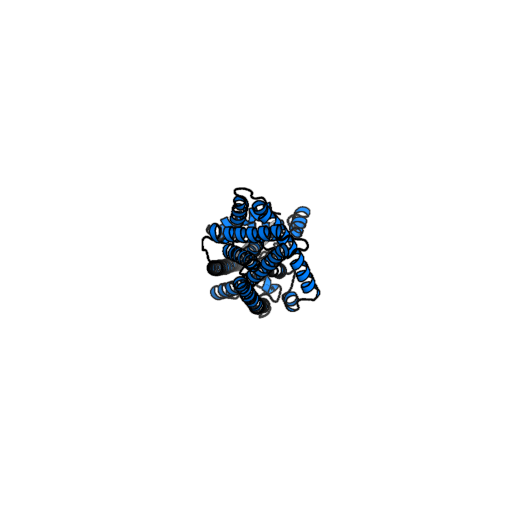. GLU A 1 257 ? 4.009 6.376 12.718 1.00 97.94 257 GLU A O 1
ATOM 2147 N N . ILE A 1 258 ? 2.229 6.068 14.063 1.00 98.06 258 ILE A N 1
ATOM 2148 C CA . ILE A 1 258 ? 1.821 4.763 13.504 1.00 98.06 258 ILE A CA 1
ATOM 2149 C C . ILE A 1 258 ? 1.674 4.838 11.979 1.00 98.06 258 ILE A C 1
ATOM 2151 O O . ILE A 1 258 ? 2.263 4.039 11.248 1.00 98.06 258 ILE A O 1
ATOM 2155 N N . ILE A 1 259 ? 0.924 5.828 11.486 1.00 98.56 259 ILE A N 1
ATOM 2156 C CA . ILE A 1 259 ? 0.690 6.039 10.054 1.00 98.56 259 ILE A CA 1
ATOM 2157 C C . ILE A 1 259 ? 2.016 6.285 9.332 1.00 98.56 259 ILE A C 1
ATOM 2159 O O . ILE A 1 259 ? 2.273 5.701 8.278 1.00 98.56 259 ILE A O 1
ATOM 2163 N N . SER A 1 260 ? 2.879 7.134 9.895 1.00 98.31 260 SER A N 1
ATOM 2164 C CA . SER A 1 260 ? 4.180 7.434 9.297 1.00 98.31 260 SER A CA 1
ATOM 2165 C C . SER A 1 260 ? 5.050 6.185 9.179 1.00 98.31 260 SER A C 1
ATOM 2167 O O . SER A 1 260 ? 5.669 5.990 8.131 1.00 98.31 260 SER A O 1
ATOM 2169 N N . TYR A 1 261 ? 5.064 5.325 10.199 1.00 98.62 261 TYR A N 1
ATOM 2170 C CA . TYR A 1 261 ? 5.818 4.072 10.184 1.00 98.62 261 TYR A CA 1
ATOM 2171 C C . TYR A 1 261 ? 5.285 3.102 9.129 1.00 98.62 261 TYR A C 1
ATOM 2173 O O . TYR A 1 261 ? 6.050 2.671 8.264 1.00 98.62 261 TYR A O 1
ATOM 2181 N N . ILE A 1 262 ? 3.973 2.838 9.118 1.00 98.56 262 ILE A N 1
ATOM 2182 C CA . ILE A 1 262 ? 3.332 1.945 8.138 1.00 98.56 262 ILE A CA 1
ATOM 2183 C C . ILE A 1 262 ? 3.619 2.413 6.707 1.00 98.56 262 ILE A C 1
ATOM 2185 O O . ILE A 1 262 ? 3.997 1.613 5.848 1.00 98.56 262 ILE A O 1
ATOM 2189 N N . VAL A 1 263 ? 3.490 3.713 6.439 1.00 98.44 263 VAL A N 1
ATOM 2190 C CA . VAL A 1 263 ? 3.694 4.269 5.096 1.00 98.44 263 VAL A CA 1
ATOM 2191 C C . VAL A 1 263 ? 5.169 4.253 4.699 1.00 98.44 263 VAL A C 1
ATOM 2193 O O . VAL A 1 263 ? 5.478 3.964 3.548 1.00 98.44 263 VAL A O 1
ATOM 2196 N N . ASN A 1 264 ? 6.104 4.518 5.615 1.00 98.44 264 ASN A N 1
ATOM 2197 C CA . ASN A 1 264 ? 7.538 4.452 5.309 1.00 98.44 264 ASN A CA 1
ATOM 2198 C C . ASN A 1 264 ? 7.992 3.024 4.990 1.00 98.44 264 ASN A C 1
ATOM 2200 O O . ASN A 1 264 ? 8.758 2.825 4.040 1.00 98.44 264 ASN A O 1
ATOM 2204 N N . ILE A 1 265 ? 7.491 2.044 5.747 1.00 98.44 265 ILE A N 1
ATOM 2205 C CA . ILE A 1 265 ? 7.723 0.622 5.483 1.00 98.44 265 ILE A CA 1
ATOM 2206 C C . ILE A 1 265 ? 7.114 0.251 4.126 1.00 98.44 265 ILE A C 1
ATOM 2208 O O . ILE A 1 265 ? 7.810 -0.308 3.281 1.00 98.44 265 ILE A O 1
ATOM 2212 N N . SER A 1 266 ? 5.866 0.656 3.869 1.00 98.25 266 SER A N 1
ATOM 2213 C CA . SER A 1 266 ? 5.168 0.387 2.604 1.00 98.25 266 SER A CA 1
ATOM 2214 C C . SER A 1 266 ? 5.892 0.982 1.397 1.00 98.25 266 SER A C 1
ATOM 2216 O O . SER A 1 266 ? 6.104 0.289 0.413 1.00 98.25 266 SER A O 1
ATOM 2218 N N . LEU A 1 267 ? 6.325 2.245 1.455 1.00 98.31 267 LEU A N 1
ATOM 2219 C CA . LEU A 1 267 ? 7.056 2.877 0.349 1.00 98.31 267 LEU A CA 1
ATOM 2220 C C . LEU A 1 267 ? 8.409 2.197 0.098 1.00 98.31 267 LEU A C 1
ATOM 2222 O O . LEU A 1 267 ? 8.809 2.044 -1.053 1.00 98.31 267 LEU A O 1
ATOM 2226 N N . SER A 1 268 ? 9.098 1.757 1.153 1.00 98.19 268 SER A N 1
ATOM 2227 C CA . SER A 1 268 ? 10.360 1.019 1.027 1.00 98.19 268 SER A CA 1
ATOM 2228 C C . SER A 1 268 ? 10.158 -0.352 0.371 1.00 98.19 268 SER A C 1
ATOM 2230 O O . SER A 1 268 ? 10.932 -0.729 -0.508 1.00 98.19 268 SER A O 1
ATOM 2232 N N . ASP A 1 269 ? 9.099 -1.063 0.767 1.00 97.69 269 ASP A N 1
ATOM 2233 C CA . ASP A 1 269 ? 8.665 -2.335 0.182 1.00 97.69 269 ASP A CA 1
ATOM 2234 C C . ASP A 1 269 ? 8.267 -2.169 -1.299 1.00 97.69 269 ASP A C 1
ATOM 2236 O O . ASP A 1 269 ? 8.768 -2.885 -2.168 1.00 97.69 269 ASP A O 1
ATOM 2240 N N . ILE A 1 270 ? 7.446 -1.162 -1.616 1.00 98.00 270 ILE A N 1
ATOM 2241 C CA . ILE A 1 270 ? 7.059 -0.807 -2.990 1.00 98.00 270 ILE A CA 1
ATOM 2242 C C . ILE A 1 270 ? 8.297 -0.547 -3.850 1.00 98.00 270 ILE A C 1
ATOM 2244 O O . ILE A 1 270 ? 8.418 -1.104 -4.938 1.00 98.00 270 ILE A O 1
ATOM 2248 N N . GLU A 1 271 ? 9.232 0.279 -3.377 1.00 98.06 271 GLU A N 1
ATOM 2249 C CA . GLU A 1 271 ? 10.440 0.603 -4.137 1.00 98.06 271 GLU A CA 1
ATOM 2250 C C . GLU A 1 271 ? 11.304 -0.627 -4.401 1.00 98.06 271 GLU A C 1
ATOM 2252 O O . GLU A 1 271 ? 11.793 -0.779 -5.518 1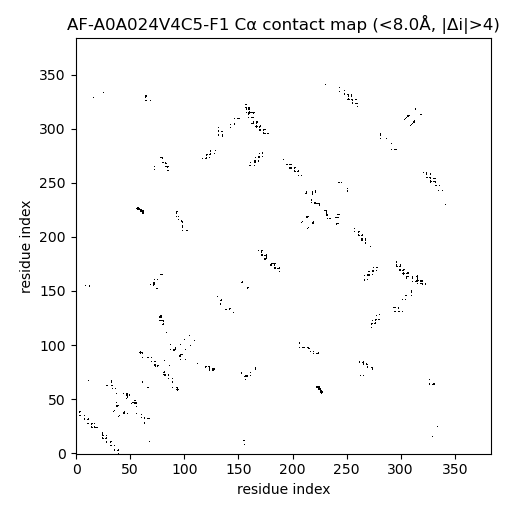.00 98.06 271 GLU A O 1
ATOM 2257 N N . ASN A 1 272 ? 11.474 -1.501 -3.408 1.00 97.56 272 ASN A N 1
ATOM 2258 C CA . ASN A 1 272 ? 12.242 -2.732 -3.568 1.00 97.56 272 ASN A CA 1
ATOM 2259 C C . ASN A 1 272 ? 11.567 -3.695 -4.554 1.00 97.56 272 ASN A C 1
ATOM 2261 O O . ASN A 1 272 ? 12.214 -4.212 -5.456 1.00 97.56 272 ASN A O 1
ATOM 2265 N N . THR A 1 273 ? 10.255 -3.867 -4.429 1.00 98.00 273 THR A N 1
ATOM 2266 C CA . THR A 1 273 ? 9.470 -4.762 -5.285 1.00 98.00 273 THR A CA 1
ATOM 2267 C C . THR A 1 273 ? 9.470 -4.286 -6.736 1.00 98.00 273 THR A C 1
ATOM 2269 O O . THR A 1 273 ? 9.761 -5.059 -7.646 1.00 98.00 273 THR A O 1
ATOM 2272 N N . VAL A 1 274 ? 9.205 -2.996 -6.971 1.00 98.44 274 VAL A N 1
ATOM 2273 C CA . VAL A 1 274 ? 9.234 -2.402 -8.317 1.00 98.44 274 VAL A CA 1
ATOM 2274 C C . VAL A 1 274 ? 10.638 -2.479 -8.909 1.00 98.44 274 VAL A C 1
ATOM 2276 O O . VAL A 1 274 ? 10.774 -2.730 -10.103 1.00 98.44 274 VAL A O 1
ATOM 2279 N N . LYS A 1 275 ? 11.680 -2.287 -8.089 1.00 98.25 275 LYS A N 1
ATOM 2280 C CA . LYS A 1 275 ? 13.073 -2.413 -8.524 1.00 98.25 275 LYS A CA 1
ATOM 2281 C C . LYS A 1 275 ? 13.355 -3.833 -9.009 1.00 98.25 275 LYS A C 1
ATOM 2283 O O . LYS A 1 275 ? 13.734 -3.987 -10.162 1.00 98.25 275 LYS A O 1
ATOM 2288 N N . ASN A 1 276 ? 13.116 -4.836 -8.166 1.00 97.94 276 ASN A N 1
ATOM 2289 C CA . ASN A 1 276 ? 13.361 -6.242 -8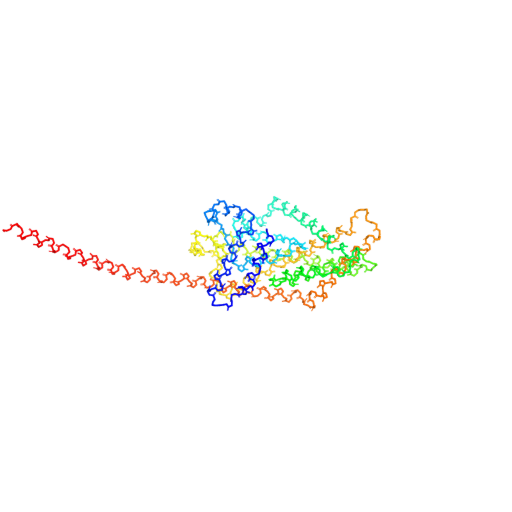.486 1.00 97.94 276 ASN A CA 1
ATOM 2290 C C . ASN A 1 276 ? 12.572 -6.678 -9.728 1.00 97.94 276 ASN A C 1
ATOM 2292 O O . ASN A 1 276 ? 13.121 -7.300 -10.634 1.00 97.94 276 ASN A O 1
ATOM 2296 N N . SER A 1 277 ? 11.303 -6.271 -9.815 1.00 98.25 277 SER A N 1
ATOM 2297 C CA . SER A 1 277 ? 10.442 -6.580 -10.962 1.00 98.25 277 SER A CA 1
ATOM 2298 C C . SER A 1 277 ? 10.977 -5.951 -12.252 1.00 98.25 277 SER A C 1
ATOM 2300 O O . SER A 1 277 ? 11.094 -6.617 -13.278 1.00 98.25 277 SER A O 1
ATOM 2302 N N . ALA A 1 278 ? 11.362 -4.673 -12.203 1.00 98.19 278 ALA A N 1
ATOM 2303 C CA . ALA A 1 278 ? 11.919 -3.967 -13.352 1.00 98.19 278 ALA A CA 1
ATOM 2304 C C . ALA A 1 278 ? 13.313 -4.479 -13.753 1.00 98.19 278 ALA A C 1
ATOM 2306 O O . ALA A 1 278 ? 13.629 -4.485 -14.937 1.00 98.19 278 ALA A O 1
ATOM 2307 N N . GLU A 1 279 ? 14.143 -4.912 -12.803 1.00 97.44 279 GLU A N 1
ATOM 2308 C CA . GLU A 1 279 ? 15.431 -5.556 -13.089 1.00 97.44 279 GLU A CA 1
ATOM 2309 C C . GLU A 1 279 ? 15.210 -6.912 -13.771 1.00 97.44 279 GLU A C 1
ATOM 2311 O O . GLU A 1 279 ? 15.822 -7.174 -14.806 1.00 97.44 279 GLU A O 1
ATOM 2316 N N . SER A 1 280 ? 14.260 -7.718 -13.281 1.00 96.56 280 SER A N 1
ATOM 2317 C CA . SER A 1 280 ? 13.989 -9.057 -13.819 1.00 96.56 280 SER A CA 1
ATOM 2318 C C . SER A 1 280 ? 13.649 -9.043 -15.313 1.00 96.56 280 SER A C 1
ATOM 2320 O O . SER A 1 280 ? 14.169 -9.857 -16.072 1.00 96.56 280 SER A O 1
ATOM 2322 N N . ILE A 1 281 ? 12.859 -8.064 -15.776 1.00 96.06 281 ILE A N 1
ATOM 2323 C CA . ILE A 1 281 ? 12.462 -7.953 -17.189 1.00 96.06 281 ILE A CA 1
ATOM 2324 C C . ILE A 1 281 ? 13.609 -7.496 -18.104 1.00 96.06 281 ILE A C 1
ATOM 2326 O O . ILE A 1 281 ? 13.493 -7.609 -19.330 1.00 96.06 281 ILE A O 1
ATOM 2330 N N . LEU A 1 282 ? 14.696 -6.966 -17.532 1.00 95.62 282 LEU A N 1
ATOM 2331 C CA . LEU A 1 282 ? 15.905 -6.542 -18.242 1.00 95.62 282 LEU A CA 1
ATOM 2332 C C . LEU A 1 282 ? 17.018 -7.599 -18.193 1.00 95.62 282 LEU A C 1
ATOM 2334 O O . LEU A 1 282 ? 17.942 -7.522 -18.997 1.00 95.62 282 LEU A O 1
ATOM 2338 N N . THR A 1 283 ? 16.933 -8.578 -17.290 1.00 91.75 283 THR A N 1
ATOM 2339 C CA . THR A 1 283 ? 17.935 -9.645 -17.116 1.00 91.75 283 THR A CA 1
ATOM 2340 C C . THR A 1 283 ? 17.431 -11.031 -17.528 1.00 91.75 283 THR A C 1
ATOM 2342 O O . THR A 1 283 ? 18.064 -12.027 -17.191 1.00 91.75 283 THR A O 1
ATOM 2345 N N . VAL A 1 284 ? 16.294 -11.117 -18.228 1.00 89.44 284 VAL A N 1
ATOM 2346 C CA . VAL A 1 284 ? 15.740 -12.388 -18.731 1.00 89.44 284 VAL A CA 1
ATOM 2347 C C . VAL A 1 284 ? 16.735 -13.072 -19.674 1.00 89.44 284 VAL A C 1
ATOM 2349 O O . VAL A 1 284 ? 17.268 -12.435 -20.586 1.00 89.44 284 VAL A O 1
ATOM 2352 N N . GLU A 1 285 ? 16.950 -14.374 -19.489 1.00 84.75 285 GLU A N 1
ATOM 2353 C CA . GLU A 1 285 ? 17.786 -15.183 -20.381 1.00 84.75 285 GLU A CA 1
ATOM 2354 C C . GLU A 1 285 ? 17.230 -15.216 -21.817 1.00 84.75 285 GLU A C 1
ATOM 2356 O O . GLU A 1 285 ? 16.020 -15.209 -22.044 1.00 84.75 285 GLU A O 1
ATOM 2361 N N . GLY A 1 286 ? 18.120 -15.240 -22.813 1.00 81.44 286 GLY A N 1
ATOM 2362 C CA . GLY A 1 286 ? 17.737 -15.295 -24.232 1.00 81.44 286 GLY A CA 1
ATOM 2363 C C . GLY A 1 286 ? 17.289 -13.958 -24.838 1.00 81.44 286 GLY A C 1
ATOM 2364 O O . GLY A 1 286 ? 16.792 -13.923 -25.967 1.00 81.44 286 GLY A O 1
ATOM 2365 N N . LEU A 1 287 ? 17.460 -12.846 -24.121 1.00 86.50 287 LEU A N 1
ATOM 2366 C CA . LEU A 1 287 ? 17.085 -11.528 -24.613 1.00 86.50 287 LEU A CA 1
ATOM 2367 C C . LEU A 1 287 ? 18.192 -10.912 -25.483 1.00 86.50 287 LEU A C 1
ATOM 2369 O O . LEU A 1 287 ? 19.268 -10.577 -24.994 1.00 86.50 287 LEU A O 1
ATOM 2373 N N . ASP A 1 288 ? 17.923 -10.750 -26.781 1.00 90.12 288 ASP A N 1
ATOM 2374 C CA . ASP A 1 288 ? 18.874 -10.118 -27.702 1.00 90.12 288 ASP A CA 1
ATOM 2375 C C . ASP A 1 288 ? 19.078 -8.617 -27.408 1.00 90.12 288 ASP A C 1
ATOM 2377 O O . ASP A 1 288 ? 18.219 -7.940 -26.833 1.00 90.12 288 ASP A O 1
ATOM 2381 N N . GLU A 1 289 ? 20.225 -8.077 -27.833 1.00 89.94 289 GLU A N 1
ATOM 2382 C CA . GLU A 1 289 ? 20.644 -6.700 -27.533 1.00 89.94 289 GLU A CA 1
ATOM 2383 C C . GLU A 1 289 ? 19.631 -5.647 -28.020 1.00 89.94 289 GLU A C 1
ATOM 2385 O O . GLU A 1 289 ? 19.389 -4.635 -27.354 1.00 89.94 289 GLU A O 1
ATOM 2390 N N . LYS A 1 290 ? 18.972 -5.898 -29.159 1.00 91.25 290 LYS A N 1
ATOM 2391 C CA . LYS A 1 290 ? 17.979 -4.984 -29.737 1.00 91.25 290 LYS A CA 1
ATOM 2392 C C . LYS A 1 290 ? 16.707 -4.946 -28.891 1.00 91.25 290 LYS A C 1
ATOM 2394 O O . LYS A 1 290 ? 16.194 -3.860 -28.607 1.00 91.25 290 LYS A O 1
ATOM 2399 N N . LYS A 1 291 ? 16.199 -6.106 -28.467 1.00 90.88 291 LYS A N 1
ATOM 2400 C CA . LYS A 1 291 ? 15.061 -6.206 -27.542 1.00 90.88 291 LYS A CA 1
ATOM 2401 C C . LYS A 1 291 ? 15.399 -5.584 -26.190 1.00 90.88 291 LYS A C 1
ATOM 2403 O O . LYS A 1 291 ? 14.558 -4.871 -25.641 1.00 90.88 291 LYS A O 1
ATOM 2408 N N . LEU A 1 292 ? 16.620 -5.790 -25.690 1.00 93.19 292 LEU A N 1
ATOM 2409 C CA . LEU A 1 292 ? 17.076 -5.215 -24.421 1.00 93.19 292 LEU A CA 1
ATOM 2410 C C . LEU A 1 292 ? 17.060 -3.691 -24.485 1.00 93.19 292 LEU A C 1
ATOM 2412 O O . LEU A 1 292 ? 16.456 -3.039 -23.636 1.00 93.19 292 LEU A O 1
ATOM 2416 N N . SER A 1 293 ? 17.654 -3.130 -25.538 1.00 94.19 293 SER A N 1
ATOM 2417 C CA . SER A 1 293 ? 17.691 -1.688 -25.772 1.00 94.19 293 SER A CA 1
ATOM 2418 C C . SER A 1 293 ? 16.285 -1.077 -25.801 1.00 94.19 293 SER A C 1
ATOM 2420 O O . SER A 1 293 ? 16.017 -0.108 -25.086 1.00 94.19 293 SER A O 1
ATOM 2422 N N . LYS A 1 294 ? 15.347 -1.707 -26.528 1.00 94.56 294 LYS A N 1
ATOM 2423 C CA . LYS A 1 294 ? 13.943 -1.271 -26.572 1.00 94.56 294 LYS A CA 1
ATOM 2424 C C . LYS A 1 294 ? 13.262 -1.315 -25.200 1.00 94.56 294 LYS A C 1
ATOM 2426 O O . LYS A 1 294 ? 12.554 -0.367 -24.867 1.00 94.56 294 LYS A O 1
ATOM 2431 N N . ARG A 1 295 ? 13.479 -2.366 -24.395 1.00 95.38 295 ARG A N 1
ATOM 2432 C CA . ARG A 1 295 ? 12.907 -2.481 -23.035 1.00 95.38 295 ARG A CA 1
ATOM 2433 C C . ARG A 1 295 ? 13.472 -1.436 -22.073 1.00 95.38 295 ARG A C 1
ATOM 2435 O O . ARG A 1 295 ? 12.726 -0.834 -21.301 1.00 95.38 295 ARG A O 1
ATOM 2442 N N . ILE A 1 296 ? 14.781 -1.188 -22.128 1.00 96.62 296 ILE A N 1
ATOM 2443 C CA . ILE A 1 296 ? 15.431 -0.146 -21.319 1.00 96.62 296 ILE A CA 1
ATOM 2444 C C . ILE A 1 296 ? 14.832 1.219 -21.658 1.00 96.62 296 ILE A C 1
ATOM 2446 O O . ILE A 1 296 ? 14.502 2.000 -20.759 1.00 96.62 296 ILE A O 1
ATOM 2450 N N . GLU A 1 297 ? 14.673 1.509 -22.950 1.00 96.81 297 GLU A N 1
ATOM 2451 C CA . GLU A 1 297 ? 14.113 2.770 -23.416 1.00 96.81 297 GLU A CA 1
ATOM 2452 C C . GLU A 1 297 ? 12.634 2.923 -23.046 1.00 96.81 297 GLU A C 1
ATOM 2454 O O . GLU A 1 297 ? 12.252 3.968 -22.512 1.00 96.81 297 GLU A O 1
ATOM 2459 N N . SER A 1 298 ? 11.815 1.889 -23.248 1.00 96.88 298 SER A N 1
ATOM 2460 C CA . SER A 1 298 ? 10.396 1.916 -22.887 1.00 96.88 298 SER A CA 1
ATOM 2461 C C . SER A 1 298 ? 10.208 2.147 -21.386 1.00 96.88 298 SER A C 1
ATOM 2463 O O . SER A 1 298 ? 9.380 2.967 -20.985 1.00 96.88 298 SER A O 1
ATOM 2465 N N . LEU A 1 299 ? 11.021 1.499 -20.542 1.00 97.75 299 LEU A N 1
ATOM 2466 C CA . LEU A 1 299 ? 11.008 1.689 -19.088 1.00 97.75 299 LEU A CA 1
ATOM 2467 C C . LEU A 1 299 ? 11.338 3.142 -18.707 1.00 97.75 299 LEU A C 1
ATOM 2469 O O . LEU A 1 299 ? 10.663 3.745 -17.868 1.00 97.75 299 LEU A O 1
ATOM 2473 N N . ARG A 1 300 ? 12.333 3.742 -19.377 1.00 97.38 300 ARG A N 1
ATOM 2474 C CA . ARG A 1 300 ? 12.691 5.161 -19.210 1.00 97.38 300 ARG A CA 1
ATOM 2475 C C . ARG A 1 300 ? 11.530 6.079 -19.570 1.00 97.38 300 ARG A C 1
ATOM 2477 O O . ARG A 1 300 ? 11.290 7.075 -18.885 1.00 97.38 300 ARG A O 1
ATOM 2484 N N . MET A 1 301 ? 10.836 5.765 -20.659 1.00 97.62 301 MET A N 1
ATOM 2485 C CA . MET A 1 301 ? 9.723 6.559 -21.163 1.00 97.62 301 MET A CA 1
ATOM 2486 C C . MET A 1 301 ? 8.509 6.471 -20.244 1.00 97.62 301 MET A C 1
ATOM 2488 O O . MET A 1 301 ? 7.937 7.511 -19.924 1.00 97.62 301 MET A O 1
ATOM 2492 N N . LEU A 1 302 ? 8.186 5.287 -19.718 1.00 97.69 302 LEU A N 1
ATOM 2493 C CA . LEU A 1 302 ? 7.159 5.124 -18.686 1.00 97.69 302 LEU A CA 1
ATOM 2494 C C . LEU A 1 302 ? 7.490 5.945 -17.429 1.00 97.69 302 LEU A C 1
ATOM 2496 O O . LEU A 1 302 ? 6.650 6.693 -16.924 1.00 97.69 302 LEU A O 1
ATOM 2500 N N . ALA A 1 303 ? 8.739 5.889 -16.962 1.00 97.69 303 ALA A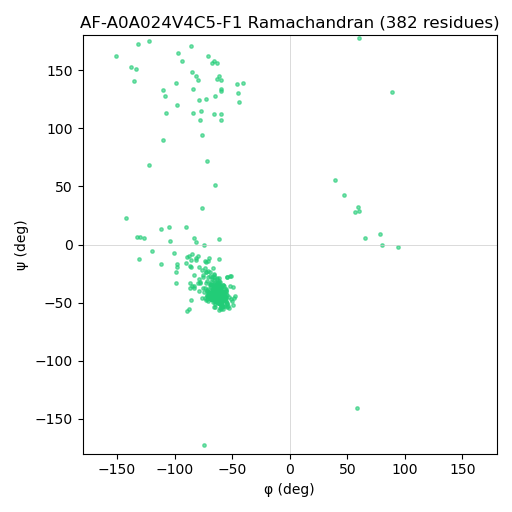 N 1
ATOM 2501 C CA . ALA A 1 303 ? 9.180 6.697 -15.830 1.00 97.69 303 ALA A CA 1
ATOM 2502 C C . ALA A 1 303 ? 9.064 8.209 -16.109 1.00 97.69 303 ALA A C 1
ATOM 2504 O O . ALA A 1 303 ? 8.674 8.982 -15.230 1.00 97.69 303 ALA A O 1
ATOM 2505 N N . ASN A 1 304 ? 9.356 8.647 -17.337 1.00 96.75 304 ASN A N 1
ATOM 2506 C CA . ASN A 1 304 ? 9.177 10.034 -17.761 1.00 96.75 304 ASN A CA 1
ATOM 2507 C C . ASN A 1 304 ? 7.695 10.440 -17.805 1.00 96.75 304 ASN A C 1
ATOM 2509 O O . ASN A 1 304 ? 7.363 11.529 -17.335 1.00 96.75 304 ASN A O 1
ATOM 2513 N N . VAL A 1 305 ? 6.801 9.570 -18.294 1.00 97.00 305 VAL A N 1
ATOM 2514 C CA . VAL A 1 305 ? 5.343 9.786 -18.257 1.00 97.00 305 VAL A CA 1
ATOM 2515 C C . VAL A 1 305 ? 4.898 10.091 -16.827 1.00 97.00 305 VAL A C 1
ATOM 2517 O O . VAL A 1 305 ? 4.322 11.150 -16.562 1.00 97.00 305 VAL A O 1
ATOM 2520 N N . ILE A 1 306 ? 5.277 9.221 -15.890 1.00 96.88 306 ILE A N 1
ATOM 2521 C CA . ILE A 1 306 ? 4.960 9.368 -14.470 1.00 96.88 306 ILE A CA 1
ATOM 2522 C C . ILE A 1 306 ? 5.528 10.675 -13.900 1.00 96.88 306 ILE A C 1
ATOM 2524 O O . ILE A 1 306 ? 4.805 11.504 -13.343 1.00 96.88 306 ILE A O 1
ATOM 2528 N N . ARG A 1 307 ? 6.835 10.897 -14.043 1.00 95.38 307 ARG A N 1
ATOM 2529 C CA . ARG A 1 307 ? 7.512 11.994 -13.339 1.00 95.38 307 ARG A CA 1
ATOM 2530 C C . ARG A 1 307 ? 7.195 13.369 -13.919 1.00 95.38 307 ARG A C 1
ATOM 2532 O O . ARG A 1 307 ? 7.055 14.329 -13.160 1.00 95.38 307 ARG A O 1
ATOM 2539 N N . LYS A 1 308 ? 7.078 13.478 -15.244 1.00 93.38 308 LYS A N 1
ATOM 2540 C CA . LYS A 1 308 ? 6.852 14.754 -15.931 1.00 93.38 308 LYS A CA 1
ATOM 2541 C C . LYS A 1 308 ? 5.370 15.112 -16.001 1.00 93.38 308 LYS A C 1
ATOM 2543 O O . LYS A 1 308 ? 5.013 16.240 -15.673 1.00 93.38 308 LYS A O 1
ATOM 2548 N N . TYR A 1 309 ? 4.512 14.175 -16.399 1.00 92.00 309 TYR A N 1
ATOM 2549 C CA . TYR A 1 309 ? 3.122 14.489 -16.750 1.00 92.00 309 TYR A CA 1
ATOM 2550 C C . TYR A 1 309 ? 2.129 14.207 -15.621 1.00 92.00 309 TYR A C 1
ATOM 2552 O O . TYR A 1 309 ? 1.163 14.960 -15.466 1.00 92.00 309 TYR A O 1
ATOM 2560 N N . ILE A 1 310 ? 2.384 13.178 -14.808 1.00 93.44 310 ILE A N 1
ATOM 2561 C CA . ILE A 1 310 ? 1.495 12.793 -13.703 1.00 93.44 310 ILE A CA 1
ATOM 2562 C C . ILE A 1 310 ? 1.856 13.571 -12.435 1.00 93.44 310 ILE A C 1
ATOM 2564 O O . ILE A 1 310 ? 1.023 14.297 -11.894 1.00 93.44 310 ILE A O 1
ATOM 2568 N N . LEU A 1 311 ? 3.118 13.504 -11.995 1.00 93.31 311 LEU A N 1
ATOM 2569 C CA . LEU A 1 311 ? 3.556 14.205 -10.783 1.00 93.31 311 LEU A CA 1
ATOM 2570 C C . LEU A 1 311 ? 3.656 15.718 -10.967 1.00 93.31 311 LEU A C 1
ATOM 2572 O O . LEU A 1 311 ? 3.428 16.451 -10.008 1.00 93.31 311 LEU A O 1
ATOM 2576 N N . ARG A 1 312 ? 4.012 16.202 -12.166 1.00 92.50 312 ARG A N 1
ATOM 2577 C CA . ARG A 1 312 ? 4.152 17.640 -12.479 1.00 92.50 312 ARG A CA 1
ATOM 2578 C C . ARG A 1 312 ? 4.965 18.406 -11.419 1.00 92.50 312 ARG A C 1
ATOM 2580 O O . ARG A 1 312 ? 4.578 19.478 -10.965 1.00 92.50 312 ARG A O 1
ATOM 2587 N N . GLY A 1 313 ? 6.070 17.813 -10.960 1.00 89.88 313 GLY A N 1
ATOM 2588 C CA . GLY A 1 313 ? 6.958 18.400 -9.946 1.00 89.88 313 GLY A CA 1
ATOM 2589 C C . GLY A 1 313 ? 6.505 18.257 -8.484 1.00 89.88 313 GLY A C 1
ATOM 2590 O O . GLY A 1 313 ? 7.233 18.681 -7.581 1.00 89.88 313 GLY A O 1
ATOM 2591 N N . LYS A 1 314 ? 5.348 17.636 -8.207 1.00 91.81 314 LYS A N 1
ATOM 2592 C CA . LYS A 1 314 ? 4.938 17.278 -6.840 1.00 91.81 314 LYS A CA 1
ATOM 2593 C C . LYS A 1 314 ? 5.968 16.330 -6.214 1.00 91.81 314 LYS A C 1
ATOM 2595 O O . LYS A 1 314 ? 6.380 15.354 -6.830 1.00 91.81 314 LYS A O 1
ATOM 2600 N N . LYS A 1 315 ? 6.383 16.625 -4.977 1.00 90.62 315 LYS A N 1
ATOM 2601 C CA . LYS A 1 315 ? 7.390 15.848 -4.230 1.00 90.62 315 LYS A CA 1
ATOM 2602 C C . LYS A 1 315 ? 6.713 14.880 -3.260 1.00 90.62 315 LYS A C 1
ATOM 2604 O O . LYS A 1 315 ? 6.067 15.357 -2.323 1.00 90.62 315 LYS A O 1
ATOM 2609 N N . GLY A 1 316 ? 6.938 13.571 -3.399 1.00 91.62 316 GLY A N 1
ATOM 2610 C CA . GLY A 1 316 ? 6.282 12.535 -2.589 1.00 91.62 316 GLY A CA 1
ATOM 2611 C C . GLY A 1 316 ? 6.368 12.781 -1.080 1.00 91.62 316 GLY A C 1
ATOM 2612 O O . GLY A 1 316 ? 5.352 12.793 -0.391 1.00 91.62 316 GLY A O 1
ATOM 2613 N N . LYS A 1 317 ? 7.561 13.122 -0.566 1.00 92.94 317 LYS A N 1
ATOM 2614 C CA . LYS A 1 317 ? 7.791 13.378 0.873 1.00 92.94 317 LYS A CA 1
ATOM 2615 C C . LYS A 1 317 ? 6.879 14.466 1.465 1.00 92.94 317 LYS A C 1
ATOM 2617 O O . LYS A 1 317 ? 6.447 14.333 2.606 1.00 92.94 317 LYS A O 1
ATOM 2622 N N . LYS A 1 318 ? 6.596 15.540 0.715 1.00 94.50 318 LYS A N 1
ATOM 2623 C CA . LYS A 1 318 ? 5.747 16.647 1.194 1.00 94.50 318 LYS A CA 1
ATOM 2624 C C . LYS A 1 318 ? 4.297 16.189 1.350 1.00 94.50 318 LYS A C 1
ATOM 2626 O O . LYS A 1 318 ? 3.683 16.473 2.373 1.00 94.50 318 LYS A O 1
ATOM 2631 N N . TYR A 1 319 ? 3.773 15.500 0.339 1.00 95.44 319 TYR A N 1
ATOM 2632 C CA . TYR A 1 319 ? 2.387 15.029 0.321 1.00 95.44 319 TYR A CA 1
ATOM 2633 C C . TYR A 1 319 ? 2.173 13.906 1.332 1.00 95.44 319 TYR A C 1
ATOM 2635 O O . TYR A 1 319 ? 1.248 13.997 2.123 1.00 95.44 319 TYR A O 1
ATOM 2643 N N . LYS A 1 320 ? 3.122 12.969 1.444 1.00 97.12 320 LYS A N 1
ATOM 2644 C CA . LYS A 1 320 ? 3.115 11.930 2.480 1.00 97.12 320 LYS A CA 1
ATOM 2645 C C . LYS A 1 320 ? 2.890 12.496 3.888 1.00 97.12 320 LYS A C 1
ATOM 2647 O O . LYS A 1 320 ? 2.002 12.056 4.604 1.00 97.12 320 LYS A O 1
ATOM 2652 N N . ASN A 1 321 ? 3.678 13.500 4.278 1.00 95.75 321 ASN A N 1
ATOM 2653 C CA . ASN A 1 321 ? 3.563 14.099 5.610 1.00 95.75 321 ASN A CA 1
ATOM 2654 C C . ASN A 1 321 ? 2.249 14.877 5.790 1.00 95.75 321 ASN A C 1
ATOM 2656 O O . ASN A 1 321 ? 1.731 14.959 6.899 1.00 95.75 321 ASN A O 1
ATOM 2660 N N . LYS A 1 322 ? 1.722 15.478 4.715 1.00 96.06 322 LYS A N 1
ATOM 2661 C CA . LYS A 1 322 ? 0.420 16.156 4.736 1.00 96.06 322 LYS A CA 1
ATOM 2662 C C . LYS A 1 322 ? -0.709 15.147 4.963 1.00 96.06 322 LYS A C 1
ATOM 2664 O O . LYS A 1 322 ? -1.560 15.385 5.814 1.00 96.06 322 LYS A O 1
ATOM 2669 N N . ASP A 1 323 ? -0.685 14.038 4.233 1.00 96.81 323 ASP A N 1
ATOM 2670 C CA . ASP A 1 323 ? -1.710 12.999 4.302 1.00 96.81 323 ASP A CA 1
ATOM 2671 C C . ASP A 1 323 ? -1.707 12.326 5.678 1.00 96.81 323 ASP A C 1
ATOM 2673 O O . ASP A 1 323 ? -2.762 12.221 6.295 1.00 96.81 323 ASP A O 1
ATOM 2677 N N . ALA A 1 324 ? -0.528 11.987 6.219 1.00 97.62 324 ALA A N 1
ATOM 2678 C CA . ALA A 1 324 ? -0.398 11.397 7.555 1.00 97.62 324 ALA A CA 1
ATOM 2679 C C . ALA A 1 324 ? -1.009 12.285 8.654 1.00 97.62 324 ALA A C 1
ATOM 2681 O O . ALA A 1 324 ? -1.768 11.800 9.490 1.00 97.62 324 ALA A O 1
ATOM 2682 N N . LYS A 1 325 ? -0.747 13.598 8.606 1.00 96.06 325 LYS A N 1
ATOM 2683 C CA . LYS A 1 325 ? -1.324 14.585 9.536 1.00 96.06 325 LYS A CA 1
ATOM 2684 C C . LYS A 1 325 ? -2.833 14.735 9.402 1.00 96.06 325 LYS A C 1
ATOM 2686 O O . LYS A 1 325 ? -3.517 14.977 10.394 1.00 96.06 325 LYS A O 1
ATOM 2691 N N . SER A 1 326 ? -3.336 14.670 8.170 1.00 95.12 326 SER A N 1
ATOM 2692 C CA . SER A 1 326 ? -4.772 14.735 7.905 1.00 95.12 326 SER A CA 1
ATOM 2693 C C . SER A 1 326 ? -5.468 13.501 8.471 1.00 95.12 326 SER A C 1
ATOM 2695 O O . SER A 1 326 ? -6.436 13.632 9.210 1.00 95.12 326 SER A O 1
ATOM 2697 N N . LEU A 1 327 ? -4.944 12.313 8.163 1.00 96.25 327 LEU A N 1
ATOM 2698 C CA . LEU A 1 327 ? -5.474 11.034 8.625 1.00 96.25 327 LEU A CA 1
ATOM 2699 C C . LEU A 1 327 ? -5.480 10.940 10.151 1.00 96.25 327 LEU A C 1
ATOM 2701 O O . LEU A 1 327 ? -6.521 10.638 10.725 1.00 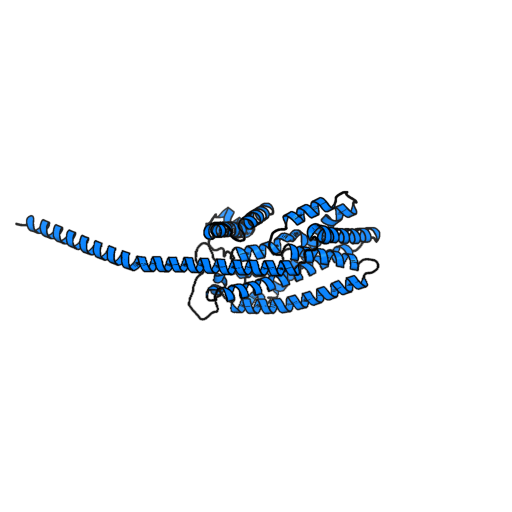96.25 327 LEU A O 1
ATOM 2705 N N . SER A 1 328 ? -4.363 11.257 10.811 1.00 96.12 328 SER A N 1
ATOM 2706 C CA . SER A 1 328 ? -4.273 11.183 12.273 1.00 96.12 328 SER A CA 1
ATOM 2707 C C . SER A 1 328 ? -5.213 12.159 12.980 1.00 96.12 328 SER A C 1
ATOM 2709 O O . SER A 1 328 ? -5.792 11.822 14.010 1.00 96.12 328 SER A O 1
ATOM 2711 N N . GLY A 1 329 ? -5.395 13.360 12.419 1.00 93.62 329 GLY A N 1
ATOM 2712 C CA . GLY A 1 329 ? -6.361 14.334 12.920 1.00 93.62 329 GLY A CA 1
ATOM 2713 C C . GLY A 1 329 ? -7.799 13.834 12.810 1.00 93.62 329 GLY A C 1
ATOM 2714 O O . GLY A 1 329 ? -8.553 13.965 13.768 1.00 93.62 329 GLY A O 1
ATOM 2715 N N . ASN A 1 330 ? -8.152 13.226 11.677 1.00 92.00 330 ASN A N 1
ATOM 2716 C CA . ASN A 1 330 ? -9.491 12.685 11.450 1.00 92.00 330 ASN A CA 1
ATOM 2717 C C . ASN A 1 330 ? -9.784 11.497 12.373 1.00 92.00 330 ASN A C 1
ATOM 2719 O O . ASN A 1 330 ? -10.814 11.504 13.029 1.00 92.00 330 ASN A O 1
ATOM 2723 N N . ILE A 1 331 ? -8.841 10.561 12.536 1.00 91.81 331 ILE A N 1
ATOM 2724 C CA . ILE A 1 331 ? -8.999 9.429 13.466 1.00 91.81 331 ILE A CA 1
ATOM 2725 C C . ILE A 1 331 ? -9.222 9.918 14.901 1.00 91.81 331 ILE A C 1
ATOM 2727 O O . ILE A 1 331 ? -10.158 9.481 15.558 1.00 91.81 331 ILE A O 1
ATOM 2731 N N . ALA A 1 332 ? -8.397 10.850 15.386 1.00 90.12 332 ALA A N 1
ATOM 2732 C CA . ALA A 1 332 ? -8.545 11.373 16.744 1.00 90.12 332 ALA A CA 1
ATOM 2733 C C . ALA A 1 332 ? -9.876 12.126 16.943 1.00 90.12 332 ALA A C 1
ATOM 2735 O O . ALA A 1 332 ? -10.465 12.072 18.019 1.00 90.12 332 ALA A O 1
ATOM 2736 N N . ASN A 1 333 ? -10.366 12.826 15.914 1.00 87.94 333 ASN A N 1
ATOM 2737 C CA . ASN A 1 333 ? -11.684 13.463 15.956 1.00 87.94 333 ASN A CA 1
ATOM 2738 C C . ASN A 1 333 ? -12.814 12.423 15.997 1.00 87.94 333 ASN A C 1
ATOM 2740 O O . ASN A 1 333 ? -13.714 12.548 16.818 1.00 87.94 333 ASN A O 1
ATOM 2744 N N . GLU A 1 334 ? -12.751 11.407 15.134 1.00 85.56 334 GLU A N 1
ATOM 2745 C CA . GLU A 1 334 ? -13.742 10.329 15.025 1.00 85.56 334 GLU A CA 1
ATOM 2746 C C . GLU A 1 334 ? -13.858 9.540 16.341 1.00 85.56 334 GLU A C 1
ATOM 2748 O O . GLU A 1 334 ? -14.962 9.353 16.844 1.00 85.56 334 GLU A O 1
ATOM 2753 N N . ILE A 1 335 ? -12.731 9.182 16.965 1.00 81.38 335 ILE A N 1
ATOM 2754 C CA . ILE A 1 335 ? -12.702 8.514 18.278 1.00 81.38 335 ILE A CA 1
ATOM 2755 C C . ILE A 1 335 ? -13.366 9.370 19.365 1.00 81.38 335 ILE A C 1
ATOM 2757 O O . ILE A 1 335 ? -14.186 8.878 20.137 1.00 81.38 335 ILE A O 1
ATOM 2761 N N . ASN A 1 336 ? -13.042 10.663 19.425 1.00 79.62 336 ASN A N 1
ATOM 2762 C CA . ASN A 1 336 ? -13.619 11.552 20.432 1.00 79.62 336 ASN A CA 1
ATOM 2763 C C . ASN A 1 336 ? -15.130 11.741 20.275 1.00 79.62 336 ASN A C 1
ATOM 2765 O O . ASN A 1 336 ? -15.824 11.902 21.276 1.00 79.62 336 ASN A O 1
ATOM 2769 N N . LEU A 1 337 ? -15.632 11.750 19.039 1.00 77.75 337 LEU A N 1
ATOM 2770 C CA . LEU A 1 337 ? -17.067 11.833 18.775 1.00 77.75 337 LEU A CA 1
ATOM 2771 C C . LEU A 1 337 ? -17.787 10.596 19.313 1.00 77.75 337 LEU A C 1
ATOM 2773 O O . LEU A 1 337 ? -18.770 10.748 20.031 1.00 77.75 337 LEU A O 1
ATOM 2777 N N . ILE A 1 338 ? -17.242 9.402 19.060 1.00 68.12 338 ILE A N 1
ATOM 2778 C CA . ILE A 1 338 ? -17.790 8.146 19.589 1.00 68.12 338 ILE A CA 1
ATOM 2779 C C . ILE A 1 338 ? -17.801 8.168 21.121 1.00 68.12 338 ILE A C 1
ATOM 2781 O O . ILE A 1 338 ? -18.821 7.866 21.732 1.00 68.12 338 ILE A O 1
ATOM 2785 N N . ASN A 1 339 ? -16.703 8.591 21.753 1.00 67.56 339 ASN A N 1
ATOM 2786 C CA . ASN A 1 339 ? -16.641 8.683 23.213 1.00 67.56 339 ASN A CA 1
ATOM 2787 C C . ASN A 1 339 ? -17.698 9.645 23.776 1.00 67.56 339 ASN A C 1
ATOM 2789 O O . ASN A 1 339 ? -18.317 9.345 24.793 1.00 67.56 339 ASN A O 1
ATOM 2793 N N . LYS A 1 340 ? -17.939 10.779 23.105 1.00 71.50 340 LYS A N 1
ATOM 2794 C CA . LYS A 1 340 ? -18.970 11.740 23.513 1.00 71.50 340 LYS A CA 1
ATOM 2795 C C . LYS A 1 340 ? -20.382 11.164 23.369 1.00 71.50 340 LYS A C 1
ATOM 2797 O O . LYS A 1 340 ? -21.203 11.355 24.257 1.00 71.50 340 LYS A O 1
ATOM 2802 N N . GLU A 1 341 ? -20.670 10.454 22.280 1.00 66.88 341 GLU A N 1
ATOM 2803 C CA . GLU A 1 341 ? -21.967 9.791 22.087 1.00 66.88 341 GLU A CA 1
ATOM 2804 C C . GLU A 1 341 ? -22.205 8.693 23.133 1.00 66.88 341 GLU A C 1
ATOM 2806 O O . GLU A 1 341 ? -23.293 8.613 23.700 1.00 66.88 341 GLU A O 1
ATOM 2811 N N . LEU A 1 342 ? -21.177 7.902 23.457 1.00 60.53 342 LEU A N 1
ATOM 2812 C CA . LEU A 1 342 ? -21.238 6.897 24.521 1.00 60.53 342 LEU A CA 1
ATOM 2813 C C . LEU A 1 342 ? -21.477 7.523 25.900 1.00 60.53 342 LEU A C 1
ATOM 2815 O O . LEU A 1 342 ? -22.253 6.980 26.683 1.00 60.53 342 LEU A O 1
ATOM 2819 N N . GLN A 1 343 ? -20.836 8.655 26.201 1.00 62.78 343 GLN A N 1
ATOM 2820 C CA . GLN A 1 343 ? -21.068 9.393 27.446 1.00 62.78 343 GLN A CA 1
ATOM 2821 C C . GLN A 1 343 ? -22.499 9.921 27.530 1.00 62.78 343 GLN A C 1
ATOM 2823 O O . GLN A 1 343 ? -23.172 9.648 28.517 1.00 62.78 343 GLN A O 1
ATOM 2828 N N . ASN A 1 344 ? -23.000 10.572 26.477 1.00 64.94 344 ASN A N 1
ATOM 2829 C CA . ASN A 1 344 ? -24.381 11.057 26.436 1.00 64.94 344 ASN A CA 1
ATOM 2830 C C . ASN A 1 344 ? -25.397 9.915 26.634 1.00 64.94 344 ASN A C 1
ATOM 2832 O O . ASN A 1 344 ? -26.372 10.077 27.358 1.00 64.94 344 ASN A O 1
ATOM 2836 N N . LEU A 1 345 ? -25.165 8.747 26.021 1.00 59.75 345 LEU A N 1
ATOM 2837 C CA . LEU A 1 345 ? -26.020 7.567 26.196 1.00 59.75 345 LEU A CA 1
ATOM 2838 C C . LEU A 1 345 ? -26.006 7.041 27.633 1.00 59.75 345 LEU A C 1
ATOM 2840 O O . LEU A 1 345 ? -27.064 6.666 28.136 1.00 59.75 345 LEU A O 1
ATOM 2844 N N . LYS A 1 346 ? -24.836 7.026 28.289 1.00 59.66 346 LYS A N 1
ATOM 2845 C CA . LYS A 1 346 ? -24.700 6.662 29.708 1.00 59.66 346 LYS A CA 1
ATOM 2846 C C . LYS A 1 346 ? -25.413 7.672 30.603 1.00 59.66 346 LYS A C 1
ATOM 2848 O O . LYS A 1 346 ? -26.161 7.263 31.474 1.00 59.66 346 LYS A O 1
ATOM 2853 N N . GLU A 1 347 ? -25.240 8.968 30.360 1.00 61.56 347 GLU A N 1
ATOM 2854 C CA . GLU A 1 347 ? -25.910 10.029 31.121 1.00 61.56 347 GLU A CA 1
ATOM 2855 C C . GLU A 1 347 ? -27.433 9.974 30.948 1.00 61.56 347 GLU A C 1
ATOM 2857 O O . GLU A 1 347 ? -28.153 10.123 31.925 1.00 61.56 347 GLU A O 1
ATOM 2862 N N . HIS A 1 348 ? -27.940 9.695 29.742 1.00 57.06 348 HIS A N 1
ATOM 2863 C CA . HIS A 1 348 ? -29.382 9.559 29.494 1.00 57.06 348 HIS A CA 1
ATOM 2864 C C . HIS A 1 348 ? -29.971 8.279 30.096 1.00 57.06 348 HIS A C 1
ATOM 2866 O O . HIS A 1 348 ? -31.056 8.324 30.662 1.00 57.06 348 HIS A O 1
ATOM 2872 N N . THR A 1 349 ? -29.270 7.142 30.043 1.00 52.03 349 THR A N 1
ATOM 2873 C CA . THR A 1 349 ? -29.734 5.942 30.766 1.00 52.03 349 THR A CA 1
ATOM 2874 C C . THR A 1 349 ? -29.658 6.140 32.278 1.00 52.03 349 THR A C 1
ATOM 2876 O O . THR A 1 349 ? -30.572 5.741 32.983 1.00 52.03 349 THR A O 1
ATOM 2879 N N . GLN A 1 350 ? -28.625 6.804 32.794 1.00 52.59 350 GLN A N 1
ATOM 2880 C CA . GLN A 1 350 ? -28.452 7.038 34.228 1.00 52.59 350 GLN A CA 1
ATOM 2881 C C . GLN A 1 350 ? -29.386 8.129 34.787 1.00 52.59 350 GLN A C 1
ATOM 2883 O O . GLN A 1 350 ? -29.721 8.063 35.964 1.00 52.59 350 GLN A O 1
ATOM 2888 N N . ALA A 1 351 ? -29.840 9.083 33.964 1.00 50.75 351 ALA A N 1
ATOM 2889 C CA . ALA A 1 351 ? -30.858 10.079 34.317 1.00 50.75 351 ALA A CA 1
ATOM 2890 C C . ALA A 1 351 ? -32.294 9.528 34.240 1.00 50.75 351 ALA A C 1
ATOM 2892 O O . ALA A 1 351 ? -33.123 9.894 35.064 1.00 50.75 351 ALA A O 1
ATOM 2893 N N . ASN A 1 352 ? -32.570 8.601 33.317 1.00 45.34 352 ASN A N 1
ATOM 2894 C CA . ASN A 1 352 ? -33.910 8.027 33.145 1.00 45.34 352 ASN A CA 1
ATOM 2895 C C . ASN A 1 352 ? -34.199 6.834 34.075 1.00 45.34 352 ASN A C 1
ATOM 2897 O O . ASN A 1 352 ? -35.343 6.404 34.172 1.00 45.34 352 ASN A O 1
ATOM 2901 N N . ILE A 1 353 ? -33.188 6.261 34.739 1.00 46.03 353 ILE A N 1
ATOM 2902 C CA . ILE A 1 353 ? -33.390 5.171 35.710 1.00 46.03 353 ILE A CA 1
ATOM 2903 C C . ILE A 1 353 ? -34.037 5.680 37.017 1.00 46.03 353 ILE A C 1
ATOM 2905 O O . ILE A 1 353 ? -34.966 5.025 37.473 1.00 46.03 353 ILE A O 1
ATOM 2909 N N . PRO A 1 354 ? -33.622 6.810 37.627 1.00 46.72 354 PRO A N 1
ATOM 2910 C CA . PRO A 1 354 ? -34.295 7.344 38.811 1.00 46.72 354 PRO A CA 1
ATOM 2911 C C . PRO A 1 354 ? -35.720 7.827 38.523 1.00 46.72 354 PRO A C 1
ATOM 2913 O O . PRO A 1 354 ? -36.626 7.409 39.231 1.00 46.72 354 PRO A O 1
ATOM 2916 N N . GLU A 1 355 ? -35.931 8.622 37.463 1.00 45.16 355 GLU A N 1
ATOM 2917 C CA . GLU A 1 355 ? -37.256 9.190 37.151 1.00 45.16 355 GLU A CA 1
ATOM 2918 C C . GLU A 1 355 ? -38.285 8.103 36.828 1.00 45.16 355 GLU A C 1
ATOM 2920 O O . GLU A 1 355 ? -39.366 8.107 37.403 1.00 45.16 355 GLU A O 1
ATOM 2925 N N . HIS A 1 356 ? -37.943 7.108 36.002 1.00 43.88 356 HIS A N 1
ATOM 2926 C CA . HIS A 1 356 ? -38.896 6.044 35.680 1.00 43.88 356 HIS A CA 1
ATOM 2927 C C . HIS A 1 356 ? -39.031 4.981 36.772 1.00 43.88 356 HIS A C 1
ATOM 2929 O O . HIS A 1 356 ? -40.018 4.256 36.761 1.00 43.88 356 HIS A O 1
ATOM 2935 N N . ILE A 1 357 ? -38.083 4.834 37.703 1.00 45.25 357 ILE A N 1
ATOM 2936 C CA . ILE A 1 357 ? -38.303 3.963 38.868 1.00 45.25 357 ILE A CA 1
ATOM 2937 C C . ILE A 1 357 ? -39.163 4.688 39.903 1.00 45.25 357 ILE A C 1
ATOM 2939 O O . ILE A 1 357 ? -40.052 4.051 40.447 1.00 45.25 357 ILE A O 1
ATOM 2943 N N . GLU A 1 358 ? -38.964 5.984 40.154 1.00 42.69 358 GLU A N 1
ATOM 2944 C CA . GLU A 1 358 ? -39.824 6.748 41.070 1.00 42.69 358 GLU A CA 1
ATOM 2945 C C . GLU A 1 358 ? -41.249 6.910 40.527 1.00 42.69 358 GLU A C 1
ATOM 2947 O O . GLU A 1 358 ? -42.180 6.631 41.277 1.00 42.69 358 GLU A O 1
ATOM 2952 N N . GLU A 1 359 ? -41.438 7.234 39.239 1.00 45.97 359 GLU A N 1
ATOM 2953 C CA . GLU A 1 359 ? -42.776 7.273 38.619 1.00 45.97 359 GLU A CA 1
ATOM 2954 C C . GLU A 1 359 ? -43.448 5.900 38.649 1.00 45.97 359 GLU A C 1
ATOM 2956 O O . GLU A 1 359 ? -44.558 5.790 39.154 1.00 45.97 359 GLU A O 1
ATOM 2961 N N . ASN A 1 360 ? -42.772 4.829 38.208 1.00 42.50 360 ASN A N 1
ATOM 2962 C CA . ASN A 1 360 ? -43.392 3.500 38.208 1.00 42.50 360 ASN A CA 1
ATOM 2963 C C . ASN A 1 360 ? -43.630 2.968 39.628 1.00 42.50 360 ASN A C 1
ATOM 2965 O O . ASN A 1 360 ? -44.540 2.175 39.830 1.00 42.50 360 ASN A O 1
ATOM 2969 N N . VAL A 1 361 ? -42.818 3.338 40.623 1.00 45.41 361 VAL A N 1
ATOM 2970 C CA . VAL A 1 361 ? -43.035 2.929 42.020 1.00 45.41 361 VAL A CA 1
ATOM 2971 C C . VAL A 1 361 ? -44.139 3.766 42.674 1.00 45.41 361 VAL A C 1
ATOM 2973 O O . VAL A 1 361 ? -44.871 3.216 43.492 1.00 45.41 361 VAL A O 1
ATOM 2976 N N . GLN A 1 362 ? -44.308 5.043 42.309 1.00 46.09 362 GLN A N 1
ATOM 2977 C CA . GLN A 1 362 ? -45.449 5.855 42.748 1.00 46.09 362 GLN A CA 1
ATOM 2978 C C . GLN A 1 362 ? -46.755 5.422 42.081 1.00 46.09 362 GLN A C 1
ATOM 2980 O O . GLN A 1 362 ? -47.704 5.161 42.810 1.00 46.09 362 GLN A O 1
ATOM 2985 N N . GLU A 1 363 ? -46.794 5.254 40.756 1.00 46.84 363 GLU A N 1
ATOM 2986 C CA . GLU A 1 363 ? -47.990 4.780 40.039 1.00 46.84 363 GLU A CA 1
ATOM 2987 C C . GLU A 1 363 ? -48.403 3.383 40.517 1.00 46.84 363 GLU A C 1
ATOM 2989 O O . GLU A 1 363 ? -49.562 3.178 40.858 1.00 46.84 363 GLU A O 1
ATOM 2994 N N . ASN A 1 364 ? -47.458 2.443 40.681 1.00 43.75 364 ASN A N 1
ATOM 2995 C CA . ASN A 1 364 ? -47.792 1.120 41.225 1.00 43.75 364 ASN A CA 1
ATOM 2996 C C . ASN A 1 364 ? -48.216 1.169 42.702 1.00 43.75 364 ASN A C 1
ATOM 2998 O O . ASN A 1 364 ? -48.942 0.283 43.141 1.00 43.75 364 ASN A O 1
ATOM 3002 N N . MET A 1 365 ? -47.753 2.129 43.511 1.00 42.97 365 MET A N 1
ATOM 3003 C CA . MET A 1 365 ? -48.235 2.262 44.893 1.00 42.97 365 MET A CA 1
ATOM 3004 C C . MET A 1 365 ? -49.614 2.926 44.965 1.00 42.97 365 MET A C 1
ATOM 3006 O O . MET A 1 365 ? -50.385 2.570 45.850 1.00 42.97 365 MET A O 1
ATOM 3010 N N . GLU A 1 366 ? -49.933 3.851 44.060 1.00 50.16 366 GLU A N 1
ATOM 3011 C CA . GLU A 1 366 ? -51.246 4.499 43.987 1.00 50.16 366 GLU A CA 1
ATOM 3012 C C . GLU A 1 366 ? -52.312 3.539 43.429 1.00 50.16 366 GLU A C 1
ATOM 3014 O O . GLU A 1 366 ? -53.333 3.354 44.089 1.00 50.16 366 GLU A O 1
ATOM 3019 N N . GLU A 1 367 ? -52.035 2.812 42.337 1.00 50.38 367 GLU A N 1
ATOM 3020 C CA . GLU A 1 367 ? -52.961 1.804 41.782 1.00 50.38 367 GLU A CA 1
ATOM 3021 C C . GLU A 1 367 ? -53.220 0.648 42.762 1.00 50.38 367 GLU A C 1
ATOM 3023 O O . GLU A 1 367 ? -54.369 0.271 42.982 1.00 50.38 367 GLU A O 1
ATOM 3028 N N . ASN A 1 368 ? -52.184 0.125 43.436 1.00 44.59 368 ASN A N 1
ATOM 3029 C CA . ASN A 1 368 ? -52.374 -0.959 44.409 1.00 44.59 368 ASN A CA 1
ATOM 3030 C C . ASN A 1 368 ? -53.121 -0.503 45.675 1.00 44.59 368 ASN A C 1
ATOM 3032 O O . ASN A 1 368 ? -53.685 -1.342 46.374 1.00 44.59 368 ASN A O 1
ATOM 3036 N N . VAL A 1 369 ? -53.103 0.783 46.036 1.00 49.22 369 VAL A N 1
ATOM 3037 C CA . VAL A 1 369 ? -53.877 1.286 47.186 1.00 49.22 369 VAL A CA 1
ATOM 3038 C C . VAL A 1 369 ? -55.323 1.569 46.781 1.00 49.22 369 VAL A C 1
ATOM 3040 O O . VAL A 1 369 ? -56.213 1.294 47.582 1.00 49.22 369 VAL A O 1
ATOM 3043 N N . GLU A 1 370 ? -55.577 2.049 45.562 1.00 48.84 370 GLU A N 1
ATOM 3044 C CA . GLU A 1 370 ? -56.939 2.239 45.047 1.00 48.84 370 GLU A CA 1
ATOM 3045 C C . GLU A 1 370 ? -57.662 0.901 44.816 1.00 48.84 370 GLU A C 1
ATOM 3047 O O . GLU A 1 370 ? -58.757 0.732 45.354 1.00 48.84 370 GLU A O 1
ATOM 3052 N N . GLU A 1 371 ? -57.035 -0.095 44.169 1.00 48.81 371 GLU A N 1
ATOM 3053 C CA . GLU A 1 371 ? -57.645 -1.428 43.972 1.00 48.81 371 GLU A CA 1
ATOM 3054 C C . GLU A 1 371 ? -57.953 -2.127 45.307 1.00 48.81 371 GLU A C 1
ATOM 3056 O O . GLU A 1 371 ? -59.045 -2.657 45.500 1.00 48.81 371 GLU A O 1
ATOM 3061 N N . ASN A 1 372 ? -57.033 -2.070 46.279 1.00 44.28 372 ASN A N 1
ATOM 3062 C CA . ASN A 1 372 ? -57.249 -2.699 47.586 1.00 44.28 372 ASN A CA 1
ATOM 3063 C C . ASN A 1 372 ? -58.303 -1.972 48.440 1.00 44.28 372 ASN A C 1
ATOM 3065 O O . ASN A 1 372 ? -58.850 -2.574 49.364 1.00 44.28 372 ASN A O 1
ATOM 3069 N N . VAL A 1 373 ? -58.576 -0.686 48.205 1.00 49.53 373 VAL A N 1
ATOM 3070 C CA . VAL A 1 373 ? -59.640 0.042 48.917 1.00 49.53 373 VAL A CA 1
ATOM 3071 C C . VAL A 1 373 ? -60.993 -0.181 48.239 1.00 49.53 373 VAL A C 1
ATOM 3073 O O . VAL A 1 373 ? -61.984 -0.313 48.953 1.00 49.53 373 VAL A O 1
ATOM 3076 N N . GLU A 1 374 ? -61.048 -0.290 46.910 1.00 49.66 374 GLU A N 1
ATOM 3077 C CA . GLU A 1 374 ? -62.283 -0.617 46.185 1.00 49.66 374 GLU A CA 1
ATOM 3078 C C . GLU A 1 374 ? -62.738 -2.066 46.437 1.00 49.66 374 GLU A C 1
ATOM 3080 O O . GLU A 1 374 ? -63.892 -2.260 46.825 1.00 49.66 374 GLU A O 1
ATOM 3085 N N . GLU A 1 375 ? -61.843 -3.066 46.379 1.00 48.72 375 GLU A N 1
ATOM 3086 C CA . GLU A 1 375 ? -62.200 -4.471 46.678 1.00 48.72 375 GLU A CA 1
ATOM 3087 C C . GLU A 1 375 ? -62.678 -4.658 48.130 1.00 48.72 375 GLU A C 1
ATOM 3089 O O . GLU A 1 375 ? -63.681 -5.326 48.381 1.00 48.72 375 GLU A O 1
ATOM 3094 N N . ASN A 1 376 ? -62.025 -4.012 49.106 1.00 44.84 376 ASN A N 1
ATOM 3095 C CA . ASN A 1 376 ? -62.415 -4.133 50.518 1.00 44.84 376 ASN A CA 1
ATOM 3096 C C . ASN A 1 376 ? -63.713 -3.379 50.863 1.00 44.84 376 ASN A C 1
ATOM 3098 O O . ASN A 1 376 ? -64.330 -3.665 51.894 1.00 44.84 376 ASN A O 1
ATOM 3102 N N . VAL A 1 377 ? -64.130 -2.395 50.061 1.00 50.25 377 VAL A N 1
ATOM 3103 C CA . VAL A 1 377 ? -65.410 -1.695 50.254 1.00 50.25 377 VAL A CA 1
ATOM 3104 C C . VAL A 1 377 ? -66.549 -2.447 49.561 1.00 50.25 377 VAL A C 1
ATOM 3106 O O . VAL A 1 377 ? -67.646 -2.481 50.117 1.00 50.25 377 VAL A O 1
ATOM 3109 N N . GLU A 1 378 ? -66.303 -3.107 48.425 1.00 49.59 378 GLU A N 1
ATOM 3110 C CA . GLU A 1 378 ? -67.303 -3.959 47.766 1.00 49.59 378 GLU A CA 1
ATOM 3111 C C . GLU A 1 378 ? -67.572 -5.263 48.543 1.00 49.59 378 GLU A C 1
ATOM 3113 O O . GLU A 1 378 ? -68.739 -5.593 48.765 1.00 49.59 378 GLU A O 1
ATOM 3118 N N . GLU A 1 379 ? -66.548 -5.941 49.085 1.00 45.91 379 GLU A N 1
ATOM 3119 C CA . GLU A 1 379 ? -66.755 -7.165 49.889 1.00 45.91 379 GLU A CA 1
ATOM 3120 C C . GLU A 1 379 ? -67.512 -6.910 51.209 1.00 45.91 379 GLU A C 1
ATOM 3122 O O . GLU A 1 379 ? -68.282 -7.756 51.662 1.00 45.91 379 GLU A O 1
ATOM 3127 N N . ASN A 1 380 ? -67.378 -5.727 51.821 1.00 44.16 380 ASN A N 1
ATOM 3128 C CA . ASN A 1 380 ? -68.043 -5.415 53.097 1.00 44.16 380 ASN A CA 1
ATOM 3129 C C . ASN A 1 380 ? -69.492 -4.901 52.958 1.00 44.16 380 ASN A C 1
ATOM 3131 O O . ASN A 1 380 ? -70.186 -4.737 53.969 1.00 44.16 380 ASN A O 1
ATOM 3135 N N . VAL A 1 381 ? -69.964 -4.631 51.735 1.00 48.25 381 VAL A N 1
ATOM 3136 C CA . VAL A 1 381 ? -71.349 -4.195 51.470 1.00 48.25 381 VAL A CA 1
ATOM 3137 C C . VAL A 1 381 ? -72.242 -5.367 51.039 1.00 48.25 381 VAL A C 1
ATOM 3139 O O . VAL A 1 381 ? -73.455 -5.288 51.225 1.00 48.25 381 VAL A O 1
ATOM 3142 N N . GLU A 1 382 ? -71.675 -6.484 50.568 1.00 47.09 382 GLU A N 1
ATOM 3143 C CA . GLU A 1 382 ? -72.442 -7.701 50.243 1.00 47.09 382 GLU A CA 1
ATOM 3144 C C . GLU A 1 382 ? -72.656 -8.664 51.435 1.00 47.09 382 GLU A C 1
ATOM 3146 O O . GLU A 1 382 ? -73.496 -9.560 51.342 1.00 47.09 382 GLU A O 1
ATOM 3151 N N . GLU A 1 383 ? -71.989 -8.456 52.581 1.00 47.78 383 GLU A N 1
ATOM 3152 C CA . GLU A 1 383 ? -72.134 -9.293 53.794 1.00 47.78 383 GLU A CA 1
ATOM 3153 C C . GLU A 1 383 ? -72.962 -8.682 54.956 1.00 47.78 383 GLU A C 1
ATOM 3155 O O . GLU A 1 383 ? -72.935 -9.219 56.066 1.00 47.78 383 GLU A O 1
ATOM 3160 N N . ASN A 1 384 ? -73.755 -7.618 54.743 1.00 39.72 384 ASN A N 1
ATOM 3161 C CA . ASN A 1 384 ? -74.661 -7.066 55.780 1.00 39.72 384 ASN A CA 1
ATOM 3162 C C . ASN A 1 384 ? -76.159 -7.190 55.475 1.00 39.72 384 ASN A C 1
ATOM 3164 O O . ASN A 1 384 ? -76.613 -6.645 54.444 1.00 39.72 384 ASN A O 1
#

Secondary structure (DSSP, 8-state):
-HHHHHHHHHHHHHHSS--SSHHHHHHHHHHHHHHHHHHTSHHHHHHHHHHGGGGGTT--EE-HHHHHHHHHHHTTHHHH---HHHHHHHHHHTTSS-HHHHHHT-HHHHHHHHHHHHHHHHHHHHHHHHHHHHHHTT-TTTTHHHHHHHHHHTTSTTHHHHHHHHHHHHHHHHHHTSSS-HHHHHHHHHHHHHHHHHHHHHHHHHHHHHHHHSSSHHHHTTSEE-SSS-S------S----GGGS-HHHHHHHHHHHHHHHHHHHHHHHHHHHHHHHHHTTS-TT--HHHHHHHHHHHHHHHHIIIIIISTT--HHHHHHHHHHHHHHHHHHHHHHHHHHHHHHHHHHHHHHHHHHHHHHHHHHHHHHHHHHHHHHHHTTS--

Foldseek 3Di:
DVVLLLVLVVQLLVLPPNPDPNVVSQVSLVVSQVCCVQCVDPVSVVQCVVPNPVSFQLFKGFFSLVSLLLSLLCLCCQQFNRFPLSVVVVCLLRVVDALVCVVVCPPVVVVVVVVVLVVSLQSNLVSLCVLLVCVLVVPPPSCVVVLVVLVSSPDGALSLLLLCLLLLLLQLLLLCPDPPNVVSVVVLVVLLVVLVVLLVVLVVVLSVLCCQQVRDPLSSLLGIDGNNGPASDPPVPDDGDHLLPDPLVVQLVSQLSNSLSSVSNSSSSRNVSSNSSLNCNLPDPPQDPVNNNSSSVSSNVNSCCSVCPVSVPPDSVVSNSVSSSSSSNSSSVSSVVRVVVVVVVVVVVVVVVVVVVVVVVVVVVVVVVVVVVVVVVVVVVVPD

Organism: NCBI:txid1036723